Protein AF-A0A8C5WQ54-F1 (afdb_monomer_lite)

Secondary structure (DSSP, 8-state):
--S---HHHHHHHHHHHHHT-TTT-SBTTTTEEETTTEES-SSHHHHHHHHHHHHH--TTEEEEEETTEEEEEEE--TTS-SEEEE-S---GGG-SHHHHHHHHHTTS----TTTTTTT---TTHHHHHHHHHHHHHHIIIII--S--TT-EEEEE--STTTTHHHHHHHHTTSEEEEEES-HHHHHHHHHTTSS-EEES-HHHHHHHHHHHHHTT--EEEEEES-HHHHHHHHHHHHHHH-----SEE---S-TTSIIIIIS--TTS-HHHHHHHHHH-HHHHHHHHHHHHHHHHHHHHHHHTTT-EE-B-SSSHHHHHHHTT-S-BPTTPPTT-BSS-BHIIIIIHHHHHTT---EE---TT--HHHHHHHHHHHHHHHHHHHHHS-TTSS-----------------------------------SSS---EE----

Organism: Laticauda laticaudata (NCBI:txid8630)

Radius of gyration: 24.02 Å; chains: 1; bounding box: 65×75×63 Å

Sequence (440 aa):
VSFLQTFCIRRSCFEILYGFKMYLLQFPQELVTYGGNGQVFSNWVQFWLVMHYLSEMTEEQTLVMYSGHPLGLFPSHCNAPRLVITNGMVIPNYSSREEYESMFAKGVTMYGQMTAGSYCYIGPQGIVHGTVLTVLNAGRRYLGVDNLSGKVFVTSGLGGMSGAQAKAAVIAGCVGIIAEVDETALLKRHHQGWLMKITRSLDDCITQIREAKKKKRTLSLGYHGNVVDLWERLVDEFNTTGELLVDLGSDQTSCHNPFNGGYYPVQLNFRDANQLMSSDPIKFQALVKESLRRQVAAINKLSDQGMFFWDYGNAFLLEAQRAGADVAKRGSSKGEFRYPSYVQHIMGDIFSLGFGPFRWVCTSGDPEDLATTDFISTTVLEELIHQGGETCCLLTTEGETICKCSCFQQGDLPLSNHGNILVLMINSLDHYSILIMNLV

Structure (mmCIF, N/CA/C/O backbone):
data_AF-A0A8C5WQ54-F1
#
_entry.id   AF-A0A8C5WQ54-F1
#
loop_
_atom_site.group_PDB
_atom_site.id
_atom_site.type_symbol
_atom_site.label_atom_id
_atom_site.label_alt_id
_atom_site.label_comp_id
_atom_site.label_asym_id
_atom_site.label_entity_id
_atom_site.la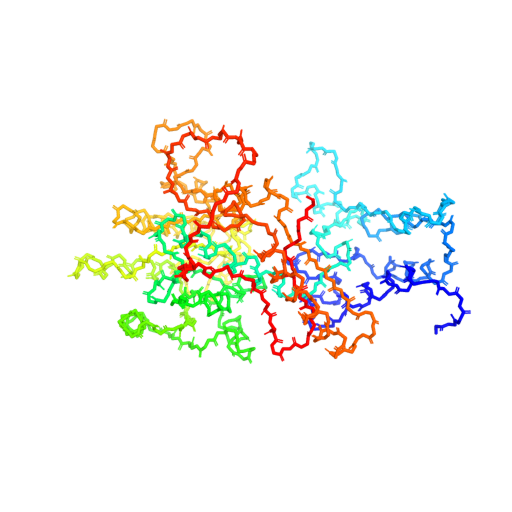bel_seq_id
_atom_site.pdbx_PDB_ins_code
_atom_site.Cartn_x
_atom_site.Cartn_y
_atom_site.Cartn_z
_atom_site.occupancy
_atom_site.B_iso_or_equiv
_atom_site.auth_seq_id
_atom_site.auth_comp_id
_atom_site.auth_asym_id
_atom_site.auth_atom_id
_atom_site.pdbx_PDB_model_num
ATOM 1 N N . VAL A 1 1 ? 33.492 -1.183 -17.972 1.00 38.97 1 VAL A N 1
ATOM 2 C CA . VAL A 1 1 ? 32.450 -0.564 -18.822 1.00 38.97 1 VAL A CA 1
ATOM 3 C C . VAL A 1 1 ? 33.142 0.466 -19.703 1.00 38.97 1 VAL A C 1
ATOM 5 O O . VAL A 1 1 ? 33.449 1.553 -19.230 1.00 38.97 1 VAL A O 1
ATOM 8 N N . SER A 1 2 ? 33.568 0.064 -20.902 1.00 30.47 2 SER A N 1
ATOM 9 C CA . SER A 1 2 ? 34.360 0.900 -21.809 1.00 30.47 2 SER A CA 1
ATOM 10 C C . SER A 1 2 ? 33.538 2.046 -22.404 1.00 30.47 2 SER A C 1
ATOM 12 O O . SER A 1 2 ? 32.326 1.962 -22.589 1.00 30.47 2 SER A O 1
ATOM 14 N N . PHE A 1 3 ? 34.252 3.134 -22.670 1.00 38.12 3 PHE A N 1
ATOM 15 C CA . PHE A 1 3 ? 33.832 4.360 -23.334 1.00 38.12 3 PHE A CA 1
ATOM 16 C C . PHE A 1 3 ? 33.226 4.083 -24.722 1.00 38.12 3 PHE A C 1
ATOM 18 O O . PHE A 1 3 ? 33.986 3.781 -25.630 1.00 38.12 3 PHE A O 1
ATOM 25 N N . LEU A 1 4 ? 31.895 4.175 -24.865 1.00 34.97 4 LEU A N 1
ATOM 26 C CA . LEU A 1 4 ? 31.117 4.635 -26.046 1.00 34.97 4 LEU A CA 1
ATOM 27 C C . LEU A 1 4 ? 29.660 4.138 -25.943 1.00 34.97 4 LEU A C 1
ATOM 29 O O . LEU A 1 4 ? 29.154 3.435 -26.805 1.00 34.97 4 LEU A O 1
ATOM 33 N N . GLN A 1 5 ? 28.975 4.485 -24.854 1.00 50.06 5 GLN A N 1
ATOM 34 C CA . GLN A 1 5 ? 27.532 4.254 -24.733 1.00 50.06 5 GLN A CA 1
ATOM 35 C C . GLN A 1 5 ? 26.883 5.509 -24.190 1.00 50.06 5 GLN A C 1
ATOM 37 O O . GLN A 1 5 ? 27.413 6.110 -23.251 1.00 50.06 5 GLN A O 1
ATOM 42 N N . THR A 1 6 ? 25.776 5.917 -24.792 1.00 59.50 6 THR A N 1
ATOM 43 C CA . THR A 1 6 ? 25.117 7.180 -24.477 1.00 59.50 6 THR A CA 1
ATOM 44 C C . THR A 1 6 ? 24.282 7.098 -23.204 1.00 59.50 6 THR A C 1
ATOM 46 O O . THR A 1 6 ? 24.062 6.022 -22.637 1.00 59.50 6 THR A O 1
ATOM 49 N N . PHE A 1 7 ? 23.849 8.261 -22.710 1.00 59.38 7 PHE A N 1
ATOM 50 C CA . PHE A 1 7 ? 23.179 8.399 -21.416 1.00 59.38 7 PHE A CA 1
ATOM 51 C C . PHE A 1 7 ? 21.924 7.520 -21.298 1.00 59.38 7 PHE A C 1
ATOM 53 O O . PHE A 1 7 ? 21.736 6.879 -20.271 1.00 59.38 7 PHE A O 1
ATOM 60 N N . CYS A 1 8 ? 21.112 7.400 -22.354 1.00 56.00 8 CYS A N 1
ATOM 61 C CA . CYS A 1 8 ? 19.883 6.594 -22.343 1.00 56.00 8 CYS A CA 1
ATOM 62 C C . CYS A 1 8 ? 20.145 5.086 -22.166 1.00 56.00 8 CYS A C 1
ATOM 64 O O . CYS A 1 8 ? 19.408 4.395 -21.460 1.00 56.00 8 CYS A O 1
ATOM 66 N N . ILE A 1 9 ? 21.218 4.577 -22.775 1.00 60.06 9 ILE A N 1
ATOM 67 C CA . ILE A 1 9 ? 21.615 3.166 -22.675 1.00 60.06 9 ILE A CA 1
ATOM 68 C C . ILE A 1 9 ? 22.213 2.900 -21.289 1.00 60.06 9 ILE A C 1
ATOM 70 O O . ILE A 1 9 ? 21.809 1.965 -20.597 1.00 60.06 9 ILE A O 1
ATOM 74 N N . ARG A 1 10 ? 23.098 3.794 -20.822 1.00 63.19 10 ARG A N 1
ATOM 75 C CA . ARG A 1 10 ? 23.668 3.729 -19.466 1.00 63.19 10 ARG A CA 1
ATOM 76 C C . ARG A 1 10 ? 22.603 3.832 -18.381 1.00 63.19 10 ARG A C 1
ATOM 78 O O . ARG A 1 10 ? 22.698 3.116 -17.391 1.00 63.19 10 ARG A O 1
ATOM 85 N N . ARG A 1 11 ? 21.584 4.673 -18.578 1.00 58.34 11 ARG A N 1
ATOM 86 C CA . ARG A 1 11 ? 20.423 4.785 -17.691 1.00 58.34 11 ARG A CA 1
ATOM 87 C C . ARG A 1 11 ? 19.681 3.458 -17.598 1.00 58.34 11 ARG A C 1
ATOM 89 O O . ARG A 1 11 ? 19.407 3.024 -16.491 1.00 58.34 11 ARG A O 1
ATOM 96 N N . SER A 1 12 ? 19.413 2.800 -18.724 1.00 56.16 12 SER A N 1
ATOM 97 C CA . SER A 1 12 ? 18.709 1.510 -18.737 1.00 56.16 12 SER A CA 1
ATOM 98 C C . SER A 1 12 ? 19.503 0.428 -17.990 1.00 56.16 12 SER A C 1
ATOM 100 O O . SER A 1 12 ? 18.948 -0.289 -17.161 1.00 56.16 12 SER A O 1
ATOM 102 N N . CYS A 1 13 ? 20.824 0.367 -18.201 1.00 65.62 13 CYS A N 1
ATOM 103 C CA . CYS A 1 13 ? 21.716 -0.495 -17.418 1.00 65.62 13 CYS A CA 1
ATOM 104 C C . CYS A 1 13 ? 21.691 -0.150 -15.924 1.00 65.62 13 CYS A C 1
ATOM 106 O O . CYS A 1 13 ? 21.617 -1.046 -15.087 1.00 65.62 13 CYS A O 1
ATOM 108 N N . PHE A 1 14 ? 21.762 1.139 -15.584 1.00 64.31 14 PHE A N 1
ATOM 109 C CA . PHE A 1 14 ? 21.731 1.603 -14.201 1.00 64.31 14 PHE A CA 1
ATOM 110 C C . PHE A 1 14 ? 20.409 1.251 -13.526 1.00 64.31 14 PHE A C 1
ATOM 112 O O . PHE A 1 14 ? 20.435 0.738 -12.422 1.00 64.31 14 PHE A O 1
ATOM 119 N N . GLU A 1 15 ? 19.271 1.483 -14.172 1.00 61.22 15 GLU A N 1
ATOM 120 C CA . GLU A 1 15 ? 17.933 1.205 -13.646 1.00 61.22 15 GLU A CA 1
ATOM 121 C C . GLU A 1 15 ? 17.724 -0.292 -13.380 1.00 61.22 15 GLU A C 1
ATOM 123 O O . GLU A 1 15 ? 17.275 -0.666 -12.295 1.00 61.22 15 GLU A O 1
ATOM 128 N N . ILE A 1 16 ? 18.159 -1.158 -14.302 1.00 62.47 16 ILE A N 1
ATOM 129 C CA . ILE A 1 16 ? 18.152 -2.612 -14.094 1.00 62.47 16 ILE A CA 1
ATOM 130 C C . ILE A 1 16 ? 19.045 -2.974 -12.902 1.00 62.47 16 ILE A C 1
ATOM 132 O O . ILE A 1 16 ? 18.584 -3.599 -11.950 1.00 62.47 16 ILE A O 1
ATOM 136 N N . LEU A 1 17 ? 20.310 -2.544 -12.906 1.00 65.06 17 LEU A N 1
ATOM 137 C CA . LEU A 1 17 ? 21.270 -2.863 -11.842 1.00 65.06 17 LEU A CA 1
ATOM 138 C C . LEU A 1 17 ? 20.876 -2.275 -10.479 1.00 65.06 17 LEU A C 1
ATOM 140 O O . LEU A 1 17 ? 21.112 -2.897 -9.445 1.00 65.06 17 LEU A O 1
ATOM 144 N N . TYR A 1 18 ? 20.257 -1.097 -10.467 1.00 57.59 18 TYR A N 1
ATOM 145 C CA . TYR A 1 18 ? 19.714 -0.455 -9.278 1.00 57.59 18 TYR A CA 1
ATOM 146 C C . TYR A 1 18 ? 18.536 -1.262 -8.742 1.00 57.59 18 TYR A C 1
ATOM 148 O O . TYR A 1 18 ? 18.513 -1.573 -7.552 1.00 57.59 18 TYR A O 1
ATOM 156 N N . GLY A 1 19 ? 17.626 -1.691 -9.622 1.00 54.69 19 GLY A N 1
ATOM 157 C CA . GLY A 1 19 ? 16.561 -2.635 -9.298 1.00 54.69 19 GLY A CA 1
ATOM 158 C C . GLY A 1 19 ? 17.087 -3.934 -8.682 1.00 54.69 19 GLY A C 1
ATOM 159 O O . GLY A 1 19 ? 16.401 -4.511 -7.850 1.00 54.69 19 GLY A O 1
ATOM 160 N N . PHE A 1 20 ? 18.322 -4.344 -9.001 1.00 55.78 20 PHE A N 1
ATOM 161 C CA . PHE A 1 20 ? 19.001 -5.515 -8.431 1.00 55.78 20 PHE A CA 1
ATOM 162 C C . PHE A 1 20 ? 19.739 -5.301 -7.106 1.00 55.78 20 PHE A C 1
ATOM 164 O O . PHE A 1 20 ? 20.318 -6.252 -6.571 1.00 55.78 20 PHE A O 1
ATOM 171 N N . LYS A 1 21 ? 19.722 -4.098 -6.521 1.00 59.31 21 LYS A N 1
ATOM 172 C CA . LYS A 1 21 ? 20.319 -3.900 -5.195 1.00 59.31 21 LYS A CA 1
ATOM 173 C C . LYS A 1 21 ? 19.598 -4.778 -4.166 1.00 59.31 21 LYS A C 1
ATOM 175 O O . LYS A 1 21 ? 18.387 -4.679 -3.986 1.00 59.31 21 LYS A O 1
ATOM 180 N N . MET A 1 22 ? 20.363 -5.610 -3.452 1.00 48.91 22 MET A N 1
ATOM 181 C CA . MET A 1 22 ? 19.837 -6.630 -2.529 1.00 48.91 22 MET A CA 1
ATOM 182 C C . MET A 1 22 ? 18.863 -6.095 -1.471 1.00 48.91 22 MET A C 1
ATOM 184 O O . MET A 1 22 ? 17.990 -6.834 -1.035 1.00 48.91 22 MET A O 1
ATOM 188 N N . TYR A 1 23 ? 18.986 -4.831 -1.059 1.00 58.34 23 TYR A N 1
ATOM 189 C CA . TYR A 1 23 ? 18.087 -4.237 -0.065 1.00 58.34 23 TYR A CA 1
ATOM 190 C C . TYR A 1 23 ? 16.735 -3.772 -0.640 1.00 58.34 23 TYR A C 1
ATOM 192 O O . TYR A 1 23 ? 15.830 -3.457 0.132 1.00 58.34 23 TYR A O 1
ATOM 200 N N . LEU A 1 24 ? 16.585 -3.716 -1.970 1.00 57.28 24 LEU A N 1
ATOM 201 C CA . LEU A 1 24 ? 15.350 -3.305 -2.650 1.00 57.28 24 LEU A CA 1
ATOM 202 C C . LEU A 1 24 ? 14.467 -4.490 -3.055 1.00 57.28 24 LEU A C 1
ATOM 204 O O . LEU A 1 24 ? 13.244 -4.347 -3.068 1.00 57.28 24 LEU A O 1
ATOM 208 N N . LEU A 1 25 ? 15.067 -5.637 -3.383 1.00 66.38 25 LEU A N 1
ATOM 209 C CA . LEU A 1 25 ? 14.361 -6.829 -3.855 1.00 66.38 25 LEU A CA 1
ATOM 210 C C . LEU A 1 25 ? 13.785 -7.656 -2.696 1.00 66.38 25 LEU A C 1
ATOM 212 O O . LEU A 1 25 ? 14.433 -7.852 -1.670 1.00 66.38 25 LEU A O 1
ATOM 216 N N . GLN A 1 26 ? 12.572 -8.182 -2.883 1.00 67.12 26 GLN A N 1
ATOM 217 C CA . GLN A 1 26 ? 11.941 -9.101 -1.937 1.00 67.12 26 GLN A CA 1
ATOM 218 C C . GLN A 1 26 ? 12.616 -10.482 -1.948 1.00 67.12 26 GLN A C 1
ATOM 220 O O . GLN A 1 26 ? 12.910 -11.001 -0.873 1.00 67.12 26 GLN A O 1
ATOM 225 N N . PHE A 1 27 ? 12.886 -11.044 -3.134 1.00 78.25 27 PHE A N 1
ATOM 226 C CA . PHE A 1 27 ? 13.619 -12.306 -3.310 1.00 78.25 27 PHE A CA 1
ATOM 227 C C . PHE A 1 27 ? 14.654 -12.145 -4.440 1.00 78.25 27 PHE A C 1
ATOM 229 O O . PHE A 1 27 ? 14.340 -12.370 -5.614 1.00 78.25 27 PHE A O 1
ATOM 236 N N . PRO A 1 28 ? 15.869 -11.648 -4.127 1.00 77.25 28 PRO A N 1
ATOM 237 C CA . PRO A 1 28 ? 16.826 -11.243 -5.150 1.00 77.25 28 PRO A CA 1
ATOM 238 C C . PRO A 1 28 ? 17.384 -12.401 -5.977 1.00 77.25 28 PRO A C 1
ATOM 240 O O . PRO A 1 28 ? 17.625 -12.229 -7.171 1.00 77.25 28 PRO A O 1
ATOM 243 N N . GLN A 1 29 ? 17.577 -13.574 -5.372 1.00 84.19 29 GLN A N 1
ATOM 244 C CA . GLN A 1 29 ? 18.097 -14.755 -6.066 1.00 84.19 29 GLN A CA 1
ATOM 245 C C . GLN A 1 29 ? 17.104 -15.283 -7.115 1.00 84.19 29 GLN A C 1
ATOM 247 O O . GLN A 1 29 ? 17.514 -15.809 -8.150 1.00 84.19 29 GLN A O 1
ATOM 252 N N . GLU A 1 30 ? 15.812 -15.069 -6.879 1.00 84.81 30 GLU A N 1
ATOM 253 C CA . GLU A 1 30 ? 14.681 -15.438 -7.730 1.00 84.81 30 GLU A CA 1
ATOM 254 C C . GLU A 1 30 ? 14.234 -14.290 -8.653 1.00 84.81 30 GLU A C 1
ATOM 256 O O . GLU A 1 30 ? 13.216 -14.406 -9.338 1.00 84.81 30 GLU A O 1
ATOM 261 N N . LEU A 1 31 ? 14.992 -13.183 -8.690 1.00 88.25 31 LEU A N 1
ATOM 262 C CA . LEU A 1 31 ? 14.740 -12.001 -9.526 1.00 88.25 31 LEU A CA 1
ATOM 263 C C . LEU A 1 31 ? 13.415 -11.285 -9.195 1.00 88.25 31 LEU A C 1
ATOM 265 O O . LEU A 1 31 ? 12.896 -10.531 -10.022 1.00 88.25 31 LEU A O 1
ATOM 269 N N . VAL A 1 32 ? 12.863 -11.507 -7.995 1.00 82.19 32 VAL A N 1
ATOM 270 C CA . VAL A 1 32 ? 11.596 -10.919 -7.540 1.00 82.19 32 VAL A CA 1
ATOM 271 C C . VAL A 1 32 ? 11.847 -9.600 -6.819 1.00 82.19 32 VAL A C 1
ATOM 273 O O . VAL A 1 32 ? 12.490 -9.546 -5.767 1.00 82.19 32 VAL A O 1
ATOM 276 N N . THR A 1 33 ? 11.251 -8.531 -7.339 1.00 78.06 33 THR A N 1
ATOM 277 C CA . THR A 1 33 ? 11.301 -7.191 -6.753 1.00 78.06 33 THR A CA 1
ATOM 278 C C . THR A 1 33 ? 10.300 -7.013 -5.627 1.00 78.06 33 THR A C 1
ATOM 280 O O . THR A 1 33 ? 10.702 -6.706 -4.509 1.00 78.06 33 THR A O 1
ATOM 283 N N . TYR A 1 34 ? 9.007 -7.200 -5.887 1.00 72.69 34 TYR A N 1
ATOM 284 C CA . TYR A 1 34 ? 7.956 -7.040 -4.879 1.00 72.69 34 TYR A CA 1
ATOM 285 C C . TYR A 1 34 ? 6.660 -7.734 -5.300 1.00 72.69 34 TYR A C 1
ATOM 287 O O . TYR A 1 34 ? 6.519 -8.208 -6.425 1.00 72.69 34 TYR A O 1
ATOM 295 N N . GLY A 1 35 ? 5.688 -7.771 -4.384 1.00 70.69 35 GLY A N 1
ATOM 296 C CA . GLY A 1 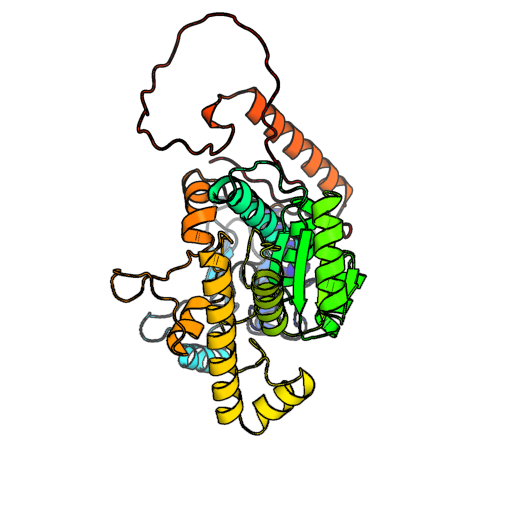35 ? 4.364 -8.336 -4.653 1.00 70.69 35 GLY A CA 1
ATOM 297 C C . GLY A 1 35 ? 4.351 -9.864 -4.695 1.00 70.69 35 GLY A C 1
ATOM 298 O O . GLY A 1 35 ? 3.470 -10.439 -5.318 1.00 70.69 35 GLY A O 1
ATOM 299 N N . GLY A 1 36 ? 5.331 -10.520 -4.065 1.00 74.19 36 GLY A N 1
ATOM 300 C CA . GLY A 1 36 ? 5.427 -11.978 -3.979 1.00 74.19 36 GLY A CA 1
ATOM 301 C C . GLY A 1 36 ? 6.064 -12.635 -5.204 1.00 74.19 36 GLY A C 1
ATOM 302 O O . GLY A 1 36 ? 6.966 -13.445 -5.038 1.00 74.19 36 GLY A O 1
ATOM 303 N N . ASN A 1 37 ? 5.644 -12.265 -6.416 1.00 79.06 37 ASN A N 1
ATOM 304 C CA . ASN A 1 37 ? 6.132 -12.844 -7.677 1.00 79.06 37 ASN A CA 1
ATOM 305 C C . ASN A 1 37 ? 6.406 -11.804 -8.783 1.00 79.06 37 ASN A C 1
ATOM 307 O O . ASN A 1 37 ? 6.576 -12.181 -9.938 1.00 79.06 37 ASN A O 1
ATOM 311 N N . GLY A 1 38 ? 6.424 -10.504 -8.463 1.00 83.56 38 GLY A N 1
ATOM 312 C CA . GLY A 1 38 ? 6.750 -9.448 -9.424 1.00 83.56 38 GLY A CA 1
ATOM 313 C C . GLY A 1 38 ? 8.234 -9.463 -9.779 1.00 83.56 38 GLY A C 1
ATOM 314 O O . GLY A 1 38 ? 9.054 -9.054 -8.958 1.00 83.56 38 GLY A O 1
ATOM 315 N N . GLN A 1 39 ? 8.577 -9.929 -10.977 1.00 86.56 39 GLN A N 1
ATOM 316 C CA . GLN A 1 39 ? 9.952 -10.188 -11.401 1.00 86.56 39 GLN A CA 1
ATOM 317 C C . GLN A 1 39 ? 10.503 -9.151 -12.379 1.00 86.56 39 GLN A C 1
ATOM 319 O O . GLN A 1 39 ? 9.772 -8.564 -13.178 1.00 86.56 39 GLN A O 1
ATOM 324 N N . VAL A 1 40 ? 11.826 -8.976 -12.325 1.00 89.75 40 VAL A N 1
ATOM 325 C CA . VAL A 1 40 ? 12.594 -8.196 -13.308 1.00 89.75 40 VAL A CA 1
ATOM 326 C C . VAL A 1 40 ? 12.839 -9.014 -14.578 1.00 89.75 40 VAL A C 1
ATOM 328 O O . VAL A 1 40 ? 12.691 -8.505 -15.684 1.00 89.75 40 VAL A O 1
ATOM 331 N N . PHE A 1 41 ? 13.182 -10.292 -14.415 1.00 93.00 41 PHE A N 1
ATOM 332 C CA . PHE A 1 41 ? 13.379 -11.262 -15.492 1.00 93.00 41 PHE A CA 1
ATOM 333 C C . PHE A 1 41 ? 12.828 -12.620 -15.052 1.00 93.00 41 PHE A C 1
ATOM 335 O O . PHE A 1 41 ? 12.843 -12.929 -13.862 1.00 93.00 41 PHE A O 1
ATOM 342 N N . SER A 1 42 ? 12.391 -13.455 -16.000 1.00 90.69 42 SER A N 1
ATOM 343 C CA . SER A 1 42 ? 11.906 -14.810 -15.693 1.00 90.69 42 SER A CA 1
ATOM 344 C C . SER A 1 42 ? 13.041 -15.708 -15.181 1.00 90.69 42 SER A C 1
ATOM 346 O O . SER A 1 42 ? 12.827 -16.571 -14.332 1.00 90.69 42 SER A O 1
ATOM 348 N N . ASN A 1 43 ? 14.265 -15.505 -15.684 1.00 92.19 43 ASN A N 1
ATOM 349 C CA . ASN A 1 43 ? 15.451 -16.261 -15.282 1.00 92.19 43 ASN A CA 1
ATOM 350 C C . ASN A 1 43 ? 16.759 -15.485 -15.522 1.00 92.19 43 ASN A C 1
ATOM 352 O O . ASN A 1 43 ? 16.803 -14.482 -16.235 1.00 92.19 43 ASN A O 1
ATOM 356 N N . TRP A 1 44 ? 17.854 -15.989 -14.948 1.00 94.12 44 TRP A N 1
ATOM 357 C CA . TRP A 1 44 ? 19.168 -15.345 -15.008 1.00 94.12 44 TRP A CA 1
ATOM 358 C C . TRP A 1 44 ? 19.788 -15.309 -16.409 1.00 94.12 44 TRP A C 1
ATOM 360 O O . TRP A 1 44 ? 20.559 -14.400 -16.700 1.00 94.12 44 TRP A O 1
ATOM 370 N N . VAL A 1 45 ? 19.455 -16.246 -17.303 1.00 96.06 45 VAL A N 1
ATOM 371 C CA . VAL A 1 45 ? 19.978 -16.219 -18.683 1.00 96.06 45 VAL A CA 1
ATOM 372 C C . VAL A 1 45 ? 19.461 -14.981 -19.415 1.00 96.06 45 VAL A C 1
ATOM 374 O O . VAL A 1 45 ? 20.231 -14.294 -20.083 1.00 96.06 45 VAL A O 1
ATOM 377 N N . GLN A 1 46 ? 18.180 -14.653 -19.233 1.00 95.88 46 GLN A N 1
ATOM 378 C CA . GLN A 1 46 ? 17.585 -13.438 -19.791 1.00 95.88 46 GLN A CA 1
ATOM 379 C C . GLN A 1 46 ? 18.267 -12.173 -19.263 1.00 95.88 46 GLN A C 1
ATOM 381 O O . GLN A 1 46 ? 18.605 -11.305 -20.064 1.00 95.88 46 GLN A O 1
ATOM 386 N N . PHE A 1 47 ? 18.542 -12.099 -17.954 1.00 93.25 47 PHE A N 1
ATOM 387 C CA . PHE A 1 47 ? 19.301 -10.993 -17.359 1.00 93.25 47 PHE A CA 1
ATOM 388 C C . PHE A 1 47 ? 20.641 -10.782 -18.078 1.00 93.25 47 PHE A C 1
ATOM 390 O O . PHE A 1 47 ? 20.931 -9.680 -18.542 1.00 93.25 47 PHE A O 1
ATOM 397 N N . TRP A 1 48 ? 21.443 -11.840 -18.229 1.00 93.75 48 TRP A N 1
ATOM 398 C CA . TRP A 1 48 ? 22.765 -11.731 -18.852 1.00 93.75 48 TRP A CA 1
ATOM 399 C C . TRP A 1 48 ? 22.698 -11.319 -20.322 1.00 93.75 48 TRP A C 1
ATOM 401 O O . TRP A 1 48 ? 23.483 -10.475 -20.752 1.00 93.75 48 TRP A O 1
ATOM 411 N N . LEU A 1 49 ? 21.740 -11.859 -21.080 1.00 95.88 49 LEU A N 1
ATOM 412 C CA . LEU A 1 49 ? 21.528 -11.475 -22.476 1.00 95.88 49 LEU A CA 1
ATOM 413 C C . LEU A 1 49 ? 21.102 -10.011 -22.610 1.00 95.88 49 LEU A C 1
ATOM 415 O O . LEU A 1 49 ? 21.589 -9.316 -23.496 1.00 95.88 49 LEU A O 1
ATOM 419 N N . VAL A 1 50 ? 20.238 -9.519 -21.720 1.00 94.06 50 VAL A N 1
ATOM 420 C CA . VAL A 1 50 ? 19.846 -8.103 -21.703 1.00 94.06 50 VAL A CA 1
ATOM 421 C C . VAL A 1 50 ? 21.048 -7.221 -21.416 1.00 94.06 50 VAL A C 1
ATOM 423 O O . VAL A 1 50 ? 21.282 -6.276 -22.159 1.00 94.06 50 VAL A O 1
ATOM 426 N N . MET A 1 51 ? 21.846 -7.543 -20.396 1.00 91.19 51 MET A N 1
ATOM 427 C CA . MET A 1 51 ? 23.050 -6.769 -20.085 1.00 91.19 51 MET A CA 1
ATOM 428 C C . MET A 1 51 ? 24.049 -6.777 -21.249 1.00 91.19 51 MET A C 1
ATOM 430 O O . MET A 1 51 ? 24.664 -5.750 -21.528 1.00 91.19 51 MET A O 1
ATOM 434 N N . HIS A 1 52 ? 24.172 -7.900 -21.961 1.00 93.00 52 HIS A N 1
ATOM 435 C CA . HIS A 1 52 ? 24.989 -8.001 -23.166 1.00 93.00 52 HIS A CA 1
ATOM 436 C C . HIS A 1 52 ? 24.455 -7.111 -24.298 1.00 93.00 52 HIS A C 1
ATOM 438 O O . HIS A 1 52 ? 25.188 -6.246 -24.773 1.00 93.00 52 HIS A O 1
ATOM 444 N N . TYR A 1 53 ? 23.173 -7.221 -24.664 1.00 94.44 53 TYR A N 1
ATOM 445 C CA . TYR A 1 53 ? 22.581 -6.371 -25.702 1.00 94.44 53 TYR A CA 1
ATOM 446 C C . TYR A 1 53 ? 22.656 -4.889 -25.351 1.00 94.44 53 TYR A C 1
ATOM 448 O O . TYR A 1 53 ? 23.029 -4.076 -26.193 1.00 94.44 53 TYR A O 1
ATOM 456 N N . LEU A 1 54 ? 22.359 -4.529 -24.102 1.00 91.31 54 LEU A N 1
ATOM 457 C CA . LEU A 1 54 ? 22.484 -3.154 -23.643 1.00 91.31 54 LEU A CA 1
ATOM 458 C C . LEU A 1 54 ? 23.927 -2.663 -23.690 1.00 91.31 54 LEU A C 1
ATOM 460 O O . LEU A 1 54 ? 24.106 -1.465 -23.824 1.00 91.31 54 LEU A O 1
ATOM 464 N N . SER A 1 55 ? 24.939 -3.534 -23.604 1.00 88.25 55 SER A N 1
ATOM 465 C CA . SER A 1 55 ? 26.361 -3.165 -23.710 1.00 88.25 55 SER A CA 1
ATOM 466 C C . SER A 1 55 ? 26.867 -2.976 -25.149 1.00 88.25 55 SER A C 1
ATOM 468 O O . SER A 1 55 ? 27.916 -2.363 -25.344 1.00 88.25 55 SER A O 1
ATOM 470 N N . GLU A 1 56 ? 26.117 -3.448 -26.148 1.00 91.81 56 GLU A N 1
ATOM 471 C CA . GLU A 1 56 ? 26.510 -3.395 -27.566 1.00 91.81 56 GLU A CA 1
ATOM 472 C C . GLU A 1 56 ? 25.588 -2.525 -28.430 1.00 91.81 56 GLU A C 1
ATOM 474 O O . GLU A 1 56 ? 25.991 -2.088 -29.507 1.00 91.81 56 GLU A O 1
ATOM 479 N N . MET A 1 57 ? 24.361 -2.255 -27.974 1.00 94.44 57 MET A N 1
ATOM 480 C CA . MET A 1 57 ? 23.377 -1.510 -28.756 1.00 94.44 57 MET A CA 1
ATOM 481 C C . MET A 1 57 ? 23.799 -0.064 -29.048 1.00 94.44 57 MET A C 1
ATOM 483 O O . MET A 1 57 ? 24.471 0.589 -28.245 1.00 94.44 57 MET A O 1
ATOM 487 N N . THR A 1 58 ? 23.323 0.466 -30.174 1.00 93.00 58 THR A N 1
ATOM 488 C CA . THR A 1 58 ? 23.492 1.870 -30.573 1.00 93.00 58 THR A CA 1
ATOM 489 C C . THR A 1 58 ? 22.239 2.708 -30.279 1.00 93.00 58 THR A C 1
ATOM 491 O O . THR A 1 58 ? 21.179 2.192 -29.919 1.00 93.00 58 THR A O 1
ATOM 494 N N . GLU A 1 59 ? 22.328 4.031 -30.458 1.00 91.94 59 GLU A N 1
ATOM 495 C CA . GLU A 1 59 ? 21.169 4.936 -30.347 1.00 91.94 59 GLU A CA 1
ATOM 496 C C . GLU A 1 59 ? 20.162 4.804 -31.491 1.00 91.94 59 GLU A C 1
ATOM 498 O O . GLU A 1 59 ? 19.070 5.358 -31.428 1.00 91.94 59 GLU A O 1
ATOM 503 N N . GLU A 1 60 ? 20.506 4.069 -32.538 1.00 95.62 60 GLU A N 1
ATOM 504 C CA . GLU A 1 60 ? 19.621 3.809 -33.669 1.00 95.62 60 GLU A CA 1
ATOM 505 C C . GLU A 1 60 ? 18.988 2.423 -33.556 1.00 95.62 60 GLU A C 1
ATOM 507 O O . GLU A 1 60 ? 18.446 1.900 -34.522 1.00 95.62 60 GLU A O 1
ATOM 512 N N . GLN A 1 61 ? 19.024 1.808 -32.372 1.00 97.25 61 GLN A N 1
ATOM 513 C CA . GLN A 1 61 ? 18.430 0.503 -32.109 1.00 97.25 61 GLN A CA 1
ATOM 514 C C . GLN A 1 61 ? 17.446 0.547 -30.936 1.00 97.25 61 GLN A C 1
ATOM 516 O O . GLN A 1 61 ? 17.551 1.368 -30.020 1.00 97.25 61 GLN A O 1
ATOM 521 N N . THR A 1 62 ? 16.496 -0.381 -30.967 1.00 97.69 62 THR A N 1
ATOM 522 C CA . THR A 1 62 ? 15.553 -0.655 -29.883 1.00 97.69 62 THR A CA 1
ATOM 523 C C . THR A 1 62 ? 15.657 -2.127 -29.502 1.00 97.69 62 THR A C 1
ATOM 525 O O . THR A 1 62 ? 15.533 -3.006 -30.357 1.00 97.69 62 THR A O 1
ATOM 528 N N . LEU A 1 63 ? 15.870 -2.399 -28.214 1.00 97.25 63 LEU A N 1
ATOM 529 C CA . LEU A 1 63 ? 15.785 -3.736 -27.636 1.00 97.25 63 LEU A CA 1
ATOM 530 C C . LEU A 1 63 ? 14.322 -4.067 -27.328 1.00 97.25 63 LEU A C 1
ATOM 532 O O . LEU A 1 63 ? 13.659 -3.368 -26.558 1.00 97.25 63 LEU A O 1
ATOM 536 N N . VAL A 1 64 ? 13.814 -5.142 -27.924 1.00 98.00 64 VAL A N 1
ATOM 537 C CA . VAL A 1 64 ? 12.428 -5.580 -27.733 1.00 98.00 64 VAL A CA 1
ATOM 538 C C . VAL A 1 64 ? 12.372 -6.703 -26.694 1.00 98.00 64 VAL A C 1
ATOM 540 O O . VAL A 1 64 ? 13.019 -7.738 -26.852 1.00 98.00 64 VAL A O 1
ATOM 543 N N . MET A 1 65 ? 11.582 -6.501 -25.638 1.00 97.31 65 MET A N 1
ATOM 544 C CA . MET A 1 65 ? 11.471 -7.394 -24.482 1.00 97.31 65 MET A CA 1
ATOM 545 C C . MET A 1 65 ? 10.098 -8.082 -24.426 1.00 97.31 65 MET A C 1
ATOM 547 O O . MET A 1 65 ? 9.053 -7.424 -24.398 1.00 97.31 65 MET A O 1
ATOM 551 N N . TYR A 1 66 ? 10.112 -9.414 -24.369 1.00 97.62 66 TYR A N 1
ATOM 552 C CA . TYR A 1 66 ? 8.945 -10.297 -24.315 1.00 97.62 66 TYR A CA 1
ATOM 553 C C . TYR A 1 66 ? 8.906 -11.030 -22.972 1.00 97.62 66 TYR A C 1
ATOM 555 O O . TYR A 1 66 ? 9.519 -12.077 -22.803 1.00 97.62 66 TYR A O 1
ATOM 563 N N . SER A 1 67 ? 8.189 -10.476 -21.999 1.00 96.31 67 SER A N 1
ATOM 564 C CA . SER A 1 67 ? 8.064 -11.013 -20.637 1.00 96.31 67 SER A CA 1
ATOM 565 C C . SER A 1 67 ? 9.415 -11.408 -20.029 1.00 96.31 67 SER A C 1
ATOM 567 O O . SER A 1 67 ? 9.636 -12.554 -19.642 1.00 96.31 67 SER A O 1
ATOM 569 N N . GLY A 1 68 ? 10.347 -10.453 -20.019 1.00 92.88 68 GLY A N 1
ATOM 570 C CA . GLY A 1 68 ? 11.731 -10.646 -19.576 1.00 92.88 68 GLY A CA 1
ATOM 571 C C . GLY A 1 68 ? 12.680 -11.209 -20.642 1.00 92.88 68 GLY A C 1
ATOM 572 O O . GLY A 1 68 ? 13.878 -10.960 -20.564 1.00 92.88 68 GLY A O 1
ATOM 573 N N . HIS A 1 69 ? 12.194 -11.895 -21.681 1.00 96.88 69 HIS A N 1
ATOM 574 C CA . HIS A 1 69 ? 13.047 -12.409 -22.757 1.00 96.88 69 HIS A CA 1
ATOM 575 C C . HIS A 1 69 ? 13.490 -11.293 -23.724 1.00 96.88 69 HIS A C 1
ATOM 577 O O . HIS A 1 69 ? 12.627 -10.633 -24.308 1.00 96.88 69 HIS A O 1
ATOM 583 N N . PRO A 1 70 ? 14.800 -11.079 -23.952 1.00 96.88 70 PRO A N 1
ATOM 584 C CA . PRO A 1 70 ? 15.268 -10.138 -24.965 1.00 96.88 70 PRO A CA 1
ATOM 585 C C . PRO A 1 70 ? 15.169 -10.753 -26.364 1.00 96.88 70 PRO A C 1
ATOM 587 O O . PRO A 1 70 ? 16.056 -11.498 -26.778 1.00 96.88 70 PRO A O 1
ATOM 590 N N . LEU A 1 71 ? 14.106 -10.421 -27.101 1.00 97.75 71 LEU A N 1
ATOM 591 C CA . LEU A 1 71 ? 13.875 -10.936 -28.455 1.00 97.75 71 LEU A CA 1
ATOM 592 C C . LEU A 1 71 ? 15.017 -10.550 -29.407 1.00 97.75 71 LEU A C 1
ATOM 594 O O . LEU A 1 71 ? 15.428 -11.350 -30.243 1.00 97.75 71 LEU A O 1
ATOM 598 N N . GLY A 1 72 ? 15.526 -9.324 -29.277 1.00 97.00 72 GLY A N 1
ATOM 599 C CA . GLY A 1 72 ? 16.670 -8.843 -30.045 1.00 97.00 72 GLY A CA 1
ATOM 600 C C . GLY A 1 72 ? 16.691 -7.329 -30.230 1.00 97.00 72 GLY A C 1
ATOM 601 O O . GLY A 1 72 ? 15.785 -6.612 -29.793 1.00 97.00 72 GLY A O 1
ATOM 602 N N . LEU A 1 73 ? 17.751 -6.861 -30.891 1.00 98.00 73 LEU A N 1
ATOM 603 C CA . LEU A 1 73 ? 17.940 -5.469 -31.292 1.00 98.00 73 LEU A CA 1
ATOM 604 C C . LEU A 1 73 ? 17.393 -5.247 -32.702 1.00 98.00 73 LEU A C 1
ATOM 606 O O . LEU A 1 73 ? 17.783 -5.936 -33.643 1.00 98.00 73 LEU A O 1
ATOM 610 N N . PHE A 1 74 ? 16.532 -4.245 -32.852 1.00 98.19 74 PHE A N 1
ATOM 611 C CA . PHE A 1 74 ? 15.945 -3.858 -34.134 1.00 98.19 74 PHE A CA 1
ATOM 612 C C . PHE A 1 74 ? 16.352 -2.424 -34.491 1.00 98.19 74 PHE A C 1
ATOM 614 O O . PHE A 1 74 ? 16.411 -1.583 -33.588 1.00 98.19 74 PHE A O 1
ATOM 621 N N . PRO A 1 75 ? 16.625 -2.112 -35.773 1.00 98.06 75 PRO A N 1
ATOM 622 C CA . PRO A 1 75 ? 16.854 -0.737 -36.211 1.00 98.06 75 PRO A CA 1
ATOM 623 C C . PRO A 1 75 ? 15.666 0.183 -35.887 1.00 98.06 75 PRO A C 1
ATOM 625 O O . PRO A 1 75 ? 14.506 -0.208 -35.999 1.00 98.06 75 PRO A O 1
ATOM 628 N N . SER A 1 76 ? 15.972 1.411 -35.484 1.00 96.69 76 SER A N 1
ATOM 629 C CA . SER A 1 76 ? 15.053 2.472 -35.064 1.00 96.69 76 SER A CA 1
ATOM 630 C C . SER A 1 76 ? 15.695 3.845 -35.358 1.00 96.69 76 SER A C 1
ATOM 632 O O . SER A 1 76 ? 16.426 3.982 -36.334 1.00 96.69 76 SER A O 1
ATOM 634 N N . HIS A 1 77 ? 15.436 4.874 -34.547 1.00 94.56 77 HIS A N 1
ATOM 635 C CA . HIS A 1 77 ? 16.073 6.192 -34.653 1.00 94.56 77 HIS A CA 1
ATOM 636 C C . HIS A 1 77 ? 16.373 6.772 -33.264 1.00 94.56 77 HIS A C 1
ATOM 638 O O . HIS A 1 77 ? 15.776 6.354 -32.274 1.00 94.56 77 HIS A O 1
ATOM 644 N N . CYS A 1 78 ? 17.241 7.781 -33.170 1.00 92.94 78 CYS A N 1
ATOM 645 C CA . CYS A 1 78 ? 17.686 8.364 -31.893 1.00 92.94 78 CYS A CA 1
ATOM 646 C C . CYS A 1 78 ? 16.539 8.813 -30.965 1.00 92.94 78 CYS A C 1
ATOM 648 O O . CYS A 1 78 ? 16.604 8.570 -29.764 1.00 92.94 78 CYS A O 1
ATOM 650 N N . ASN A 1 79 ? 15.448 9.351 -31.521 1.00 91.69 79 ASN A N 1
ATOM 651 C CA . ASN A 1 79 ? 14.263 9.773 -30.754 1.00 91.69 79 ASN A CA 1
ATOM 652 C C . ASN A 1 79 ? 13.316 8.625 -30.333 1.00 91.69 79 ASN A C 1
ATOM 654 O O . ASN A 1 79 ? 12.300 8.880 -29.692 1.00 91.69 79 ASN A O 1
ATOM 658 N N . ALA A 1 80 ? 13.589 7.379 -30.733 1.00 94.12 80 ALA A N 1
ATOM 659 C CA . ALA A 1 80 ? 12.772 6.221 -30.380 1.00 94.12 80 ALA A CA 1
ATOM 660 C C . ALA A 1 80 ? 13.140 5.684 -28.981 1.00 94.12 80 ALA A C 1
ATOM 662 O O . ALA A 1 80 ? 14.256 5.911 -28.503 1.00 94.12 80 ALA A O 1
ATOM 663 N N . PRO A 1 81 ? 12.247 4.921 -28.323 1.00 93.38 81 PRO A N 1
ATOM 664 C CA . PRO A 1 81 ? 12.594 4.207 -27.100 1.00 93.38 81 PRO A CA 1
ATOM 665 C C . PRO A 1 81 ? 13.766 3.244 -27.322 1.00 93.38 81 PRO A C 1
ATOM 667 O O . PRO A 1 81 ? 13.796 2.496 -28.300 1.00 93.38 81 PRO A O 1
ATOM 670 N N . ARG A 1 82 ? 14.715 3.207 -26.381 1.00 93.06 82 ARG A N 1
ATOM 671 C CA . ARG A 1 82 ? 15.808 2.219 -26.401 1.00 93.06 82 ARG A CA 1
ATOM 672 C C . ARG A 1 82 ? 15.332 0.822 -26.009 1.00 93.06 82 ARG A C 1
ATOM 674 O O . ARG A 1 82 ? 15.914 -0.158 -26.461 1.00 93.06 82 ARG A O 1
ATOM 681 N N . LEU A 1 83 ? 14.270 0.730 -25.211 1.00 93.88 83 LEU A N 1
ATOM 682 C CA . LEU A 1 83 ? 13.624 -0.522 -24.832 1.00 93.88 83 LEU A CA 1
ATOM 683 C C . LEU A 1 83 ? 12.113 -0.424 -25.057 1.00 93.88 83 LEU A C 1
ATOM 685 O O . LEU A 1 83 ? 11.501 0.593 -24.733 1.00 93.88 83 LEU A O 1
ATOM 689 N N . VAL A 1 84 ? 11.512 -1.504 -25.551 1.00 96.69 84 VAL A N 1
ATOM 690 C CA . VAL A 1 84 ? 10.054 -1.704 -25.569 1.00 96.69 84 VAL A CA 1
ATOM 691 C C . VAL A 1 84 ? 9.754 -2.979 -24.800 1.00 96.69 84 VAL A C 1
ATOM 693 O O . VAL A 1 84 ? 10.270 -4.040 -25.150 1.00 96.69 84 VAL A O 1
ATOM 696 N N . ILE A 1 85 ? 8.948 -2.875 -23.742 1.00 96.19 85 ILE A N 1
ATOM 697 C CA . ILE A 1 85 ? 8.747 -3.956 -22.777 1.00 96.19 85 ILE A CA 1
ATOM 698 C C . ILE A 1 85 ? 7.282 -4.360 -22.710 1.00 96.19 85 ILE A C 1
ATOM 700 O O . ILE A 1 85 ? 6.405 -3.533 -22.480 1.00 96.19 85 ILE A O 1
ATOM 704 N N . THR A 1 86 ? 7.037 -5.659 -22.857 1.00 97.12 86 THR A N 1
ATOM 705 C CA . THR A 1 86 ? 5.747 -6.290 -22.571 1.00 97.12 86 THR A CA 1
ATOM 706 C C . THR A 1 86 ? 5.951 -7.356 -21.507 1.00 97.12 86 THR A C 1
ATOM 708 O O . THR A 1 86 ? 6.904 -8.119 -21.601 1.00 97.12 86 THR A O 1
ATOM 711 N N . ASN A 1 87 ? 5.084 -7.424 -20.497 1.00 95.38 87 ASN A N 1
ATOM 712 C CA . ASN A 1 87 ? 5.145 -8.438 -19.441 1.00 95.38 87 ASN A CA 1
ATOM 713 C C . ASN A 1 87 ? 3.744 -8.992 -19.188 1.00 95.38 87 ASN A C 1
ATOM 715 O O . ASN A 1 87 ? 2.809 -8.212 -19.020 1.00 95.38 87 ASN A O 1
ATOM 719 N N . GLY A 1 88 ? 3.589 -10.317 -19.172 1.00 94.25 88 GLY A N 1
ATOM 720 C CA . GLY A 1 88 ? 2.313 -10.962 -18.840 1.00 94.25 88 GLY A CA 1
ATOM 721 C C . GLY A 1 88 ? 1.186 -10.733 -19.855 1.00 94.25 88 GLY A C 1
ATOM 722 O O . GLY A 1 88 ? 0.025 -10.967 -19.534 1.00 94.25 88 GLY A O 1
ATOM 723 N N . MET A 1 89 ? 1.497 -10.255 -21.065 1.00 95.50 89 MET A N 1
ATOM 724 C CA . MET A 1 89 ? 0.494 -10.043 -22.112 1.00 95.50 89 MET A CA 1
ATOM 725 C C . MET A 1 89 ? -0.041 -11.384 -22.615 1.00 95.50 89 MET A C 1
ATOM 727 O O . MET A 1 89 ? 0.727 -12.252 -23.025 1.00 95.50 89 MET A O 1
ATOM 731 N N . VAL A 1 90 ? -1.364 -11.540 -22.594 1.00 94.69 90 VAL A N 1
ATOM 732 C CA . VAL A 1 90 ? -2.057 -12.782 -22.946 1.00 94.69 90 VAL A CA 1
ATOM 733 C C . VAL A 1 90 ? -3.424 -12.473 -23.558 1.00 94.69 90 VAL A C 1
ATOM 735 O O . VAL A 1 90 ? -4.020 -11.426 -23.302 1.00 94.69 90 VAL A O 1
ATOM 738 N N . ILE A 1 91 ? -3.934 -13.388 -24.384 1.00 96.38 91 ILE A N 1
ATOM 739 C CA . ILE A 1 91 ? -5.307 -13.323 -24.896 1.00 96.38 91 ILE A CA 1
ATOM 740 C C . ILE A 1 91 ? -6.274 -13.421 -23.698 1.00 96.38 91 ILE A C 1
ATOM 742 O O . ILE A 1 91 ? -6.129 -14.357 -22.912 1.00 96.38 91 ILE A O 1
ATOM 746 N N . PRO A 1 92 ? -7.287 -12.539 -23.560 1.00 94.88 92 PRO A N 1
ATOM 747 C CA . PRO A 1 92 ? -8.098 -12.433 -22.339 1.00 94.88 92 PRO A CA 1
ATOM 748 C C . PRO A 1 92 ? -8.677 -13.752 -21.803 1.00 94.88 92 PRO A C 1
ATOM 750 O O . PRO A 1 92 ? -8.656 -13.982 -20.597 1.00 94.88 92 PRO A O 1
ATOM 753 N N . ASN A 1 93 ? -9.123 -14.654 -22.685 1.00 95.94 93 ASN A N 1
ATOM 754 C CA . ASN A 1 93 ? -9.690 -15.954 -22.298 1.00 95.94 93 ASN A CA 1
ATOM 755 C C . ASN A 1 93 ? -8.687 -16.908 -21.619 1.00 95.94 93 ASN A C 1
ATOM 757 O O . ASN A 1 93 ? -9.111 -17.892 -21.023 1.00 95.94 93 ASN A O 1
ATOM 761 N N . TYR A 1 94 ? -7.387 -16.617 -21.694 1.00 95.12 94 TYR A N 1
ATOM 762 C CA . TYR A 1 94 ? -6.299 -17.396 -21.094 1.00 95.12 94 TYR A CA 1
ATOM 763 C C . TYR A 1 94 ? -5.551 -16.594 -20.016 1.00 95.12 94 TYR A C 1
ATOM 765 O O . TYR A 1 94 ? -4.440 -16.936 -19.626 1.00 95.12 94 TYR A O 1
ATOM 773 N N . SER A 1 95 ? -6.153 -15.506 -19.524 1.00 92.62 95 SER A N 1
ATOM 774 C CA . SER A 1 95 ? -5.575 -14.624 -18.503 1.00 92.62 95 SER A CA 1
ATOM 775 C C . SER A 1 95 ? -5.849 -15.085 -17.064 1.00 92.62 95 SER A C 1
ATOM 777 O O . SER A 1 95 ? -5.835 -14.265 -16.141 1.00 92.62 95 SER A O 1
ATOM 779 N N . SER A 1 96 ? -6.148 -16.372 -16.860 1.00 90.62 96 SER A N 1
ATOM 780 C CA . SER A 1 96 ? -6.394 -16.925 -15.526 1.00 90.62 96 SER A CA 1
ATOM 781 C C . SER A 1 96 ? -5.082 -17.141 -14.770 1.00 90.62 96 SER A C 1
ATOM 783 O O . SER A 1 96 ? -3.995 -17.186 -15.354 1.00 90.62 96 SER A O 1
ATOM 785 N N . ARG A 1 97 ? -5.178 -17.284 -13.446 1.00 85.06 97 ARG A N 1
ATOM 786 C CA . ARG A 1 97 ? -4.011 -17.543 -12.598 1.00 85.06 97 ARG A CA 1
ATOM 787 C C . ARG A 1 97 ? -3.381 -18.903 -12.910 1.00 85.06 97 ARG A C 1
ATOM 789 O O . ARG A 1 97 ? -2.162 -19.006 -12.952 1.00 85.06 97 ARG A O 1
ATOM 796 N N . GLU A 1 98 ? -4.201 -19.914 -13.167 1.00 89.69 98 GLU A N 1
ATOM 797 C CA . GLU A 1 98 ? -3.767 -21.273 -13.498 1.00 89.69 98 GLU A CA 1
ATOM 798 C C . GLU A 1 98 ? -3.008 -21.301 -14.833 1.00 89.69 98 GLU A C 1
ATOM 800 O O . GLU A 1 98 ? -1.948 -21.921 -14.942 1.00 89.69 98 GLU A O 1
ATOM 805 N N . GLU A 1 99 ? -3.512 -20.576 -15.836 1.00 95.06 99 GLU A N 1
ATOM 806 C CA . GLU A 1 99 ? -2.831 -20.420 -17.125 1.00 95.06 99 GLU A CA 1
ATOM 807 C C . GLU A 1 99 ? -1.509 -19.660 -16.969 1.00 95.06 99 GLU A C 1
ATOM 809 O O . GLU A 1 99 ? -0.484 -20.084 -17.510 1.00 95.06 99 GLU A O 1
ATOM 814 N N . TYR A 1 100 ? -1.491 -18.584 -16.171 1.00 93.00 100 TYR A N 1
ATOM 815 C CA . TYR A 1 100 ? -0.257 -17.879 -15.818 1.00 93.00 100 TYR A CA 1
ATOM 816 C C . TYR A 1 100 ? 0.778 -18.819 -15.187 1.00 93.00 100 TYR A C 1
ATOM 818 O O . TYR A 1 100 ? 1.919 -18.849 -15.643 1.00 93.00 100 TYR A O 1
ATOM 826 N N . GLU A 1 101 ? 0.396 -19.605 -14.178 1.00 89.62 101 GLU A N 1
ATOM 827 C CA . GLU A 1 101 ? 1.304 -20.529 -13.488 1.00 89.62 101 GLU A CA 1
ATOM 828 C C . GLU A 1 101 ? 1.866 -21.586 -14.458 1.00 89.62 101 GLU A C 1
ATOM 830 O O . GLU A 1 101 ? 3.070 -21.858 -14.448 1.00 89.62 101 GLU A O 1
ATOM 835 N N . SER A 1 102 ? 1.038 -22.107 -15.375 1.00 94.69 102 SER A N 1
ATOM 836 C CA . SER A 1 102 ? 1.479 -23.023 -16.440 1.00 94.69 102 SER A CA 1
ATOM 837 C C . SER A 1 102 ? 2.472 -22.369 -17.409 1.00 94.69 102 SER A C 1
ATOM 839 O O . SER A 1 102 ? 3.511 -22.952 -17.732 1.00 94.69 102 SER A O 1
ATOM 841 N N . MET A 1 103 ? 2.170 -21.159 -17.888 1.00 96.12 103 MET A N 1
ATOM 842 C CA . MET A 1 103 ? 3.020 -20.411 -18.821 1.00 96.12 103 MET A CA 1
ATOM 843 C C . MET A 1 103 ? 4.343 -19.984 -18.181 1.00 96.12 103 MET A C 1
ATOM 845 O O . MET A 1 103 ? 5.397 -20.064 -18.816 1.00 96.12 103 MET A O 1
ATOM 849 N N . PHE A 1 104 ? 4.302 -19.562 -16.919 1.00 93.50 104 PHE A N 1
ATOM 850 C CA . PHE A 1 104 ? 5.483 -19.186 -16.157 1.00 93.50 104 PHE A CA 1
ATOM 851 C C . PHE A 1 104 ? 6.414 -20.388 -15.974 1.00 93.50 104 PHE A C 1
ATOM 853 O O . PHE A 1 104 ? 7.600 -20.296 -16.281 1.00 93.50 104 PHE A O 1
ATOM 860 N N . ALA A 1 105 ? 5.868 -21.550 -15.597 1.00 91.88 105 ALA A N 1
ATOM 861 C CA . ALA A 1 105 ? 6.637 -22.788 -15.464 1.00 91.88 105 ALA A CA 1
ATOM 862 C C . ALA A 1 105 ? 7.271 -23.254 -16.789 1.00 91.88 105 ALA A C 1
ATOM 864 O O . ALA A 1 105 ? 8.356 -23.833 -16.789 1.00 91.88 105 ALA A O 1
ATOM 865 N N . LYS A 1 106 ? 6.624 -22.976 -17.928 1.00 95.81 106 LYS A N 1
ATOM 866 C CA . LYS A 1 106 ? 7.169 -23.231 -19.275 1.00 95.81 106 LYS A CA 1
ATOM 867 C C . LYS A 1 106 ? 8.201 -22.186 -19.727 1.00 95.81 106 LYS A C 1
ATOM 869 O O . LYS A 1 106 ? 8.795 -22.360 -20.787 1.00 95.81 106 LYS A O 1
ATOM 874 N N . GLY A 1 107 ? 8.400 -21.106 -18.968 1.00 94.38 107 GLY A N 1
ATOM 875 C CA . GLY A 1 107 ? 9.335 -20.026 -19.292 1.00 94.38 107 GLY A CA 1
ATOM 876 C C . GLY A 1 107 ? 8.875 -19.101 -20.423 1.00 94.38 107 GLY A C 1
ATOM 877 O O . GLY A 1 107 ? 9.713 -18.452 -21.045 1.00 94.38 107 GLY A O 1
ATOM 878 N N . VAL A 1 108 ? 7.567 -19.045 -20.717 1.00 95.25 108 VAL A N 1
ATOM 879 C CA . VAL A 1 108 ? 7.010 -18.242 -21.830 1.00 95.25 108 VAL A CA 1
ATOM 880 C C . VAL A 1 108 ? 6.338 -16.943 -21.378 1.00 95.25 108 VAL A C 1
ATOM 882 O O . VAL A 1 108 ? 5.877 -16.162 -22.205 1.00 95.25 108 VAL A O 1
ATOM 885 N N . THR A 1 109 ? 6.273 -16.692 -20.071 1.00 96.62 109 THR A N 1
ATOM 886 C CA . THR A 1 109 ? 5.783 -15.429 -19.512 1.00 96.62 109 THR A CA 1
ATOM 887 C C . THR A 1 109 ? 6.454 -15.123 -18.174 1.00 96.62 109 THR A C 1
ATOM 889 O O . THR A 1 109 ? 7.149 -15.967 -17.610 1.00 96.62 109 THR A O 1
ATOM 892 N N . MET A 1 110 ? 6.223 -13.919 -17.656 1.00 94.06 110 MET A N 1
ATOM 893 C CA . MET A 1 110 ? 6.567 -13.511 -16.298 1.00 94.06 110 MET A CA 1
ATOM 894 C C . MET A 1 110 ? 5.568 -12.466 -15.805 1.00 94.06 110 MET A C 1
ATOM 896 O O . MET A 1 110 ? 5.026 -11.691 -16.599 1.00 94.06 110 MET A O 1
ATOM 900 N N . TYR A 1 111 ? 5.366 -12.397 -14.491 1.00 90.19 111 TYR A N 1
ATOM 901 C CA . TYR A 1 111 ? 4.602 -11.314 -13.889 1.00 90.19 111 TYR A CA 1
ATOM 902 C C . TYR A 1 111 ? 5.522 -10.126 -13.597 1.00 90.19 111 TYR A C 1
ATOM 904 O O . TYR A 1 111 ? 6.308 -10.148 -12.658 1.00 90.19 111 TYR A O 1
ATOM 912 N N . GLY A 1 112 ? 5.426 -9.071 -14.407 1.00 88.50 112 GLY A N 1
ATOM 913 C CA . GLY A 1 112 ? 6.271 -7.877 -14.267 1.00 88.50 112 GLY A CA 1
ATOM 914 C C . GLY A 1 112 ? 5.808 -6.879 -13.200 1.00 88.50 112 GLY A C 1
ATOM 915 O O . GLY A 1 112 ? 6.461 -5.853 -13.010 1.00 88.50 112 GLY A O 1
ATOM 916 N N . GLN A 1 113 ? 4.679 -7.128 -12.523 1.00 85.12 113 GLN A N 1
ATOM 917 C CA . GLN A 1 113 ? 3.985 -6.110 -11.721 1.00 85.12 113 GLN A CA 1
ATOM 918 C C . GLN A 1 113 ? 3.850 -4.803 -12.547 1.00 85.12 113 GLN A C 1
ATOM 920 O O . GLN A 1 113 ? 3.606 -4.853 -13.749 1.00 85.12 113 GLN A O 1
ATOM 925 N N . MET A 1 114 ? 4.008 -3.639 -11.923 1.00 84.00 114 MET A N 1
ATOM 926 C CA . MET A 1 114 ? 4.051 -2.326 -12.558 1.00 84.00 114 MET A CA 1
ATOM 927 C C . MET A 1 114 ? 5.499 -1.908 -12.802 1.00 84.00 114 MET A C 1
ATOM 929 O O . MET A 1 114 ? 5.874 -1.657 -13.936 1.00 84.00 114 MET A O 1
ATOM 933 N N . THR A 1 115 ? 6.310 -1.845 -11.738 1.00 83.75 115 THR A N 1
ATOM 934 C CA . THR A 1 115 ? 7.651 -1.229 -11.782 1.00 83.75 115 THR A CA 1
ATOM 935 C C . THR A 1 115 ? 8.804 -2.224 -11.673 1.00 83.75 115 THR A C 1
ATOM 937 O O . THR A 1 115 ? 9.957 -1.838 -11.857 1.00 83.75 115 THR A O 1
ATOM 940 N N . ALA A 1 116 ? 8.504 -3.502 -11.401 1.00 83.56 116 ALA A N 1
ATOM 941 C CA . ALA A 1 116 ? 9.504 -4.566 -11.321 1.00 83.56 116 ALA A CA 1
ATOM 942 C C . ALA A 1 116 ? 10.044 -4.901 -12.721 1.00 83.56 116 ALA A C 1
ATOM 944 O O . ALA A 1 116 ? 11.208 -4.652 -13.027 1.00 83.56 116 ALA A O 1
ATOM 945 N N . GLY A 1 117 ? 9.165 -5.357 -13.613 1.00 88.69 117 GLY A N 1
ATOM 946 C CA . GLY A 1 117 ? 9.504 -5.723 -14.987 1.00 88.69 117 GLY A CA 1
ATOM 947 C C . GLY A 1 117 ? 9.691 -4.533 -15.930 1.00 88.69 117 GLY A C 1
ATOM 948 O O . GLY A 1 117 ? 10.009 -4.744 -17.094 1.00 88.69 117 GLY A O 1
ATOM 949 N N . SER A 1 118 ? 9.473 -3.299 -15.461 1.00 89.31 118 SER A N 1
ATOM 950 C CA . SER A 1 118 ? 9.759 -2.063 -16.206 1.00 89.31 118 SER A CA 1
ATOM 951 C C . SER A 1 118 ? 10.983 -1.307 -15.671 1.00 89.31 118 SER A C 1
ATOM 953 O O . SER A 1 118 ? 11.227 -0.178 -16.087 1.00 89.31 118 SER A O 1
ATOM 955 N N . TYR A 1 119 ? 11.714 -1.906 -14.725 1.00 87.88 119 TYR A N 1
ATOM 956 C CA . TYR A 1 119 ? 13.016 -1.447 -14.226 1.00 87.88 119 TYR A CA 1
ATOM 957 C C . TYR A 1 119 ? 13.011 -0.098 -13.497 1.00 87.88 119 TYR A C 1
ATOM 959 O O . TYR A 1 119 ? 14.044 0.542 -13.371 1.00 87.88 119 TYR A O 1
ATOM 967 N N . CYS A 1 120 ? 11.870 0.344 -12.967 1.00 83.19 120 CYS A N 1
ATOM 968 C CA . CYS A 1 120 ? 11.757 1.669 -12.348 1.00 83.19 120 CYS A CA 1
ATOM 969 C C . CYS A 1 120 ? 11.272 1.632 -10.893 1.00 83.19 120 CYS A C 1
ATOM 971 O O . CYS A 1 120 ? 10.724 2.619 -10.391 1.00 83.19 120 CYS A O 1
ATOM 973 N N . TYR A 1 121 ? 11.449 0.503 -10.200 1.00 79.62 121 TYR A N 1
ATOM 974 C CA . TYR A 1 121 ? 11.164 0.389 -8.770 1.00 79.62 121 TYR A CA 1
ATOM 975 C C . TYR A 1 121 ? 12.237 1.102 -7.932 1.00 79.62 121 TYR A C 1
ATOM 977 O O . TYR A 1 121 ? 13.421 0.796 -8.030 1.00 79.62 121 TYR A O 1
ATOM 985 N N . ILE A 1 122 ? 11.806 2.028 -7.073 1.00 76.06 122 ILE A N 1
ATOM 986 C CA . ILE A 1 122 ? 12.677 2.874 -6.233 1.00 76.06 122 ILE A CA 1
ATOM 987 C C . ILE A 1 122 ? 12.565 2.524 -4.744 1.00 76.06 122 ILE A C 1
ATOM 989 O O . ILE A 1 122 ? 12.748 3.360 -3.865 1.00 76.06 122 ILE A O 1
ATOM 993 N N . GLY A 1 123 ? 12.193 1.282 -4.441 1.00 73.81 123 GLY A N 1
ATOM 994 C CA . GLY A 1 123 ? 11.915 0.889 -3.070 1.00 73.81 123 GLY A CA 1
ATOM 995 C C . GLY A 1 123 ? 10.559 1.391 -2.568 1.00 73.81 123 GLY A C 1
ATOM 996 O O . GLY A 1 123 ? 9.679 1.789 -3.340 1.00 73.81 123 GLY A O 1
ATOM 997 N N . PRO A 1 124 ? 10.354 1.349 -1.247 1.00 72.25 124 PRO A N 1
ATOM 998 C CA . PRO A 1 124 ? 9.027 1.498 -0.667 1.00 72.25 124 PRO A CA 1
ATOM 999 C C . PRO A 1 124 ? 8.560 2.965 -0.573 1.00 72.25 124 PRO A C 1
ATOM 1001 O O . PRO A 1 124 ? 7.391 3.211 -0.279 1.00 72.25 124 PRO A O 1
ATOM 1004 N N . GLN A 1 125 ? 9.424 3.940 -0.879 1.00 74.69 125 GLN A N 1
ATOM 1005 C CA . GLN A 1 125 ? 9.107 5.372 -0.859 1.00 74.69 125 GLN A CA 1
ATOM 1006 C C . GLN A 1 125 ? 7.916 5.739 -1.758 1.00 74.69 125 GLN A C 1
ATOM 1008 O O . GLN A 1 125 ? 7.045 6.503 -1.341 1.00 74.69 125 GLN A O 1
ATOM 1013 N N . GLY A 1 126 ? 7.834 5.162 -2.964 1.00 75.62 126 GLY A N 1
ATOM 1014 C CA . GLY A 1 126 ? 6.724 5.432 -3.883 1.00 75.62 126 GLY A CA 1
ATOM 1015 C C . GLY A 1 126 ? 5.359 5.108 -3.264 1.00 75.62 126 GLY A C 1
ATOM 1016 O O . GLY A 1 126 ? 4.390 5.835 -3.479 1.00 75.62 126 GLY A O 1
ATOM 1017 N N . ILE A 1 127 ? 5.298 4.063 -2.430 1.00 82.31 127 ILE A N 1
ATOM 1018 C CA . ILE A 1 127 ? 4.084 3.697 -1.695 1.00 82.31 127 ILE A CA 1
ATOM 1019 C C . ILE A 1 127 ? 3.859 4.628 -0.501 1.00 82.31 127 ILE A C 1
ATOM 1021 O O . ILE A 1 127 ? 2.710 4.984 -0.245 1.00 82.31 127 ILE A O 1
ATOM 1025 N N . VAL A 1 128 ? 4.913 5.072 0.200 1.00 87.00 128 VAL A N 1
ATOM 1026 C CA . VAL A 1 128 ? 4.769 6.054 1.291 1.00 87.00 128 VAL A CA 1
ATOM 1027 C C . VAL A 1 128 ? 4.081 7.311 0.768 1.00 87.00 128 VAL A C 1
ATOM 1029 O O . VAL A 1 128 ? 3.044 7.679 1.307 1.00 87.00 128 VAL A O 1
ATOM 1032 N N . HIS A 1 129 ? 4.574 7.913 -0.318 1.00 84.12 129 HIS A N 1
ATOM 1033 C CA . HIS A 1 129 ? 3.985 9.139 -0.867 1.00 84.12 129 HIS A CA 1
ATOM 1034 C C . HIS A 1 129 ? 2.522 8.961 -1.290 1.00 84.12 129 HIS A C 1
ATOM 1036 O O . HIS A 1 129 ? 1.655 9.716 -0.848 1.00 84.12 129 HIS A O 1
ATOM 1042 N N . GLY A 1 130 ? 2.222 7.917 -2.073 1.00 86.94 130 GLY A N 1
ATOM 1043 C CA . GLY A 1 130 ? 0.841 7.619 -2.464 1.00 86.94 130 GLY A CA 1
ATOM 1044 C C . GLY A 1 130 ? -0.084 7.410 -1.259 1.00 86.94 130 GLY A C 1
ATOM 1045 O O . GLY A 1 130 ? -1.244 7.821 -1.284 1.00 86.94 130 GLY A O 1
ATOM 1046 N N . THR A 1 131 ? 0.442 6.837 -0.173 1.00 91.62 131 THR A N 1
ATOM 1047 C CA . THR A 1 131 ? -0.317 6.624 1.064 1.00 91.62 131 THR A CA 1
ATOM 1048 C C . THR A 1 131 ? -0.545 7.894 1.854 1.00 91.62 131 THR A C 1
ATOM 1050 O O . THR A 1 131 ? -1.660 8.109 2.326 1.00 91.62 131 THR A O 1
ATOM 1053 N N . VAL A 1 132 ? 0.449 8.778 1.943 1.00 92.31 132 VAL A N 1
ATOM 1054 C CA . VAL A 1 132 ? 0.247 10.077 2.588 1.00 92.31 132 VAL A CA 1
ATOM 1055 C C . VAL A 1 132 ? -0.840 10.863 1.852 1.00 92.31 132 VAL A C 1
ATOM 1057 O O . VAL A 1 132 ? -1.775 11.347 2.488 1.00 92.31 132 VAL A O 1
ATOM 1060 N N . LEU A 1 133 ? -0.777 10.930 0.518 1.00 89.25 133 LEU A N 1
ATOM 1061 C CA . LEU A 1 133 ? -1.801 11.611 -0.276 1.00 89.25 133 LEU A CA 1
ATOM 1062 C C . LEU A 1 133 ? -3.185 10.995 -0.094 1.00 89.25 133 LEU A C 1
ATOM 1064 O O . LEU A 1 133 ? -4.163 11.726 0.043 1.00 89.25 133 LEU A O 1
ATOM 1068 N N . THR A 1 134 ? -3.277 9.667 -0.060 1.00 92.38 134 THR A N 1
ATOM 1069 C CA . THR A 1 134 ? -4.557 8.986 0.158 1.00 92.38 134 THR A CA 1
ATOM 1070 C C . THR A 1 134 ? -5.151 9.369 1.514 1.00 92.38 134 THR A C 1
ATOM 1072 O O . THR A 1 134 ? -6.310 9.768 1.584 1.00 92.38 134 THR A O 1
ATOM 1075 N N . VAL A 1 135 ? -4.352 9.326 2.584 1.00 94.25 135 VAL A N 1
ATOM 1076 C CA . VAL A 1 135 ? -4.806 9.650 3.945 1.00 94.25 135 VAL A CA 1
ATOM 1077 C C . VAL A 1 135 ? -5.195 11.128 4.078 1.00 94.25 135 VAL A C 1
ATOM 1079 O O . VAL A 1 135 ? -6.231 11.439 4.661 1.00 94.25 135 VAL A O 1
ATOM 1082 N N . LEU A 1 136 ? -4.427 12.050 3.495 1.00 92.19 136 LEU A N 1
ATOM 1083 C CA . LEU A 1 136 ? -4.745 13.482 3.531 1.00 92.19 136 LEU A CA 1
ATOM 1084 C C . LEU A 1 136 ? -6.002 13.830 2.749 1.00 92.19 136 LEU A C 1
ATOM 1086 O O . LEU A 1 136 ? -6.834 14.593 3.233 1.00 92.19 136 LEU A O 1
ATOM 1090 N N . ASN A 1 137 ? -6.154 13.273 1.548 1.00 90.50 137 ASN A N 1
ATOM 1091 C CA . ASN A 1 137 ? -7.344 13.517 0.744 1.00 90.50 137 ASN A CA 1
ATOM 1092 C C . ASN A 1 137 ? -8.573 12.826 1.344 1.00 90.50 137 ASN A C 1
ATOM 1094 O O . ASN A 1 137 ? -9.663 13.383 1.259 1.00 90.50 137 ASN A O 1
ATOM 1098 N N . ALA A 1 138 ? -8.411 11.694 2.039 1.00 93.25 138 ALA A N 1
ATOM 1099 C CA . ALA A 1 138 ? -9.474 11.134 2.870 1.00 93.25 138 ALA A CA 1
ATOM 1100 C C . ALA A 1 138 ? -9.861 12.088 4.016 1.00 93.25 138 ALA A C 1
ATOM 1102 O O . ALA A 1 138 ? -11.046 12.320 4.247 1.00 93.25 138 ALA A O 1
ATOM 1103 N N . GLY A 1 139 ? -8.874 12.686 4.690 1.00 94.44 139 GLY A N 1
ATOM 1104 C CA . GLY A 1 139 ? -9.081 13.716 5.711 1.00 94.44 139 GLY A CA 1
ATOM 1105 C C . GLY A 1 139 ? -9.881 14.911 5.203 1.00 94.44 139 GLY A C 1
ATOM 1106 O O . GLY A 1 139 ? -10.912 15.257 5.779 1.00 94.44 139 GLY A O 1
ATOM 1107 N N . ARG A 1 140 ? -9.452 15.491 4.081 1.00 90.75 140 ARG A N 1
ATOM 1108 C CA . ARG A 1 140 ? -10.141 16.622 3.449 1.00 90.75 140 ARG A CA 1
ATOM 1109 C C . ARG A 1 140 ? -11.555 16.258 3.019 1.00 90.75 140 ARG A C 1
ATOM 1111 O O . ARG A 1 140 ? -12.503 16.934 3.396 1.00 90.75 140 ARG A O 1
ATOM 1118 N N . ARG A 1 141 ? -11.711 15.157 2.281 1.00 90.19 141 ARG A N 1
ATOM 1119 C CA . ARG A 1 141 ? -12.989 14.790 1.659 1.00 90.19 141 ARG A CA 1
ATOM 1120 C C . ARG A 1 141 ? -14.033 14.291 2.652 1.00 90.19 141 ARG A C 1
ATOM 1122 O O . ARG A 1 141 ? -15.208 14.595 2.487 1.00 90.19 141 ARG A O 1
ATOM 1129 N N . TYR A 1 142 ? -13.629 13.492 3.637 1.00 92.94 142 TYR A N 1
ATOM 1130 C CA . TYR A 1 142 ? -14.576 12.773 4.497 1.00 92.94 142 TYR A CA 1
ATOM 1131 C C . TYR A 1 142 ? -14.636 13.293 5.923 1.00 92.94 142 TYR A C 1
ATOM 1133 O O . TYR A 1 142 ? -15.652 13.104 6.584 1.00 92.94 142 TYR A O 1
ATOM 1141 N N . LEU A 1 143 ? -13.577 13.949 6.402 1.00 94.06 143 LEU A N 1
ATOM 1142 C CA . LEU A 1 143 ? -13.588 14.603 7.710 1.00 94.06 143 LEU A CA 1
ATOM 1143 C C . LEU A 1 143 ? -13.710 16.128 7.608 1.00 94.06 143 LEU A C 1
ATOM 1145 O O . LEU A 1 143 ? -13.917 16.764 8.639 1.00 94.06 143 LEU A O 1
ATOM 1149 N N . GLY A 1 144 ? -13.563 16.714 6.412 1.00 93.75 144 GLY A N 1
ATOM 1150 C CA . GLY A 1 144 ? -13.602 18.165 6.215 1.00 93.75 144 GLY A CA 1
ATOM 1151 C C . GLY A 1 144 ? -12.435 18.894 6.885 1.00 93.75 144 GLY A C 1
ATOM 1152 O O . GLY A 1 144 ? -12.613 20.012 7.361 1.00 93.75 144 GLY A O 1
ATOM 1153 N N . VAL A 1 145 ? -11.265 18.251 7.007 1.00 91.00 145 VAL A N 1
ATOM 1154 C CA . VAL A 1 145 ? -10.091 18.839 7.676 1.00 91.00 145 VAL A CA 1
ATOM 1155 C C . VAL A 1 145 ? -8.853 18.825 6.787 1.00 91.00 145 VAL A C 1
ATOM 1157 O O . VAL A 1 145 ? -8.524 17.810 6.177 1.00 91.00 145 VAL A O 1
ATOM 1160 N N . ASP A 1 146 ? -8.103 19.926 6.805 1.00 85.69 146 ASP A N 1
ATOM 1161 C CA . ASP A 1 146 ? -6.787 20.016 6.156 1.00 85.69 146 ASP A CA 1
ATOM 1162 C C . ASP A 1 146 ? -5.648 19.494 7.037 1.00 85.69 146 ASP A C 1
ATOM 1164 O O . ASP A 1 146 ? -4.571 19.156 6.548 1.00 85.69 146 ASP A O 1
ATOM 1168 N N . ASN A 1 147 ? -5.883 19.416 8.350 1.00 90.44 147 ASN A N 1
ATOM 1169 C CA . ASN A 1 147 ? -4.916 18.951 9.333 1.00 90.44 147 ASN A CA 1
ATOM 1170 C C . ASN A 1 147 ? -5.472 17.745 10.100 1.00 90.44 147 ASN A C 1
ATOM 1172 O O . ASN A 1 147 ? -6.480 17.843 10.801 1.00 90.44 147 ASN A O 1
ATOM 1176 N N . LEU A 1 148 ? -4.767 16.618 10.013 1.00 96.06 148 LEU A N 1
ATOM 1177 C CA . LEU A 1 148 ? -5.130 15.369 10.680 1.00 96.06 148 LEU A CA 1
ATOM 1178 C C . LEU A 1 148 ? -4.594 15.245 12.119 1.00 96.06 148 LEU A C 1
ATOM 1180 O O . LEU A 1 148 ? -4.698 14.179 12.726 1.00 96.06 148 LEU A O 1
ATOM 1184 N N . SER A 1 149 ? -4.055 16.317 12.704 1.00 96.62 149 SER A N 1
ATOM 1185 C CA . SER A 1 149 ? -3.584 16.334 14.095 1.00 96.62 149 SER A CA 1
ATOM 1186 C C . SER A 1 149 ? -4.699 15.931 15.063 1.00 96.62 149 SER A C 1
ATOM 1188 O O . SER A 1 149 ? -5.705 16.627 15.215 1.00 96.62 149 SER A O 1
ATOM 1190 N N . GLY A 1 150 ? -4.505 14.805 15.753 1.00 95.38 150 GLY A N 1
ATOM 1191 C CA . GLY A 1 150 ? -5.495 14.227 16.667 1.00 95.38 150 GLY A CA 1
ATOM 1192 C C . GLY A 1 150 ? -6.572 13.369 15.992 1.00 95.38 150 GLY A C 1
ATOM 1193 O O . GLY A 1 150 ? -7.414 12.821 16.695 1.00 95.38 150 GLY A O 1
ATOM 1194 N N . LYS A 1 151 ? -6.548 13.218 14.663 1.00 98.31 151 LYS A N 1
ATOM 1195 C CA . LYS A 1 151 ? -7.378 12.249 13.936 1.00 98.31 151 LYS A CA 1
ATOM 1196 C C . LYS A 1 151 ? -6.729 10.874 13.962 1.00 98.31 151 LYS A C 1
ATOM 1198 O O . LYS A 1 151 ? -5.506 10.761 13.857 1.00 98.31 151 LYS A O 1
ATOM 1203 N N . VAL A 1 152 ? -7.549 9.841 14.107 1.00 98.69 152 VAL A N 1
ATOM 1204 C CA . VAL A 1 152 ? -7.091 8.458 14.244 1.00 98.69 152 VAL A CA 1
ATOM 1205 C C . VAL A 1 152 ? -7.371 7.689 12.959 1.00 98.69 152 VAL A C 1
ATOM 1207 O O . VAL A 1 152 ? -8.516 7.602 12.517 1.00 98.69 152 VAL A O 1
ATOM 1210 N N . PHE A 1 153 ? -6.311 7.125 12.384 1.00 98.69 153 PHE A N 1
ATOM 1211 C CA . PHE A 1 153 ? -6.336 6.254 11.217 1.00 98.69 153 PHE A CA 1
ATOM 1212 C C . PHE A 1 153 ? -5.967 4.827 11.634 1.00 98.69 153 PHE A C 1
ATOM 1214 O O . PHE A 1 153 ? -4.868 4.596 12.138 1.00 98.69 153 PHE A O 1
ATOM 1221 N N . VAL A 1 154 ? -6.878 3.875 11.433 1.00 98.81 154 VAL A N 1
ATOM 1222 C CA . VAL A 1 154 ? -6.674 2.452 11.745 1.00 98.81 154 VAL A CA 1
ATOM 1223 C C . VAL A 1 154 ? -6.576 1.648 10.452 1.00 98.81 154 VAL A C 1
ATOM 1225 O O . VAL A 1 154 ? -7.412 1.784 9.560 1.00 98.81 154 VAL A O 1
ATOM 1228 N N . THR A 1 155 ? -5.555 0.799 10.351 1.00 98.69 155 THR A N 1
ATOM 1229 C CA . THR A 1 155 ? -5.328 -0.076 9.195 1.00 98.69 155 THR A CA 1
ATOM 1230 C C . THR A 1 155 ? -4.574 -1.355 9.586 1.00 98.69 155 THR A C 1
ATOM 1232 O O . THR A 1 155 ? -4.324 -1.621 10.766 1.00 98.69 155 THR A O 1
ATOM 1235 N N . SER A 1 156 ? -4.217 -2.174 8.600 1.00 98.19 156 SER A N 1
ATOM 1236 C CA . SER A 1 156 ? -3.595 -3.487 8.754 1.00 98.19 156 SER A CA 1
ATOM 1237 C C . SER A 1 156 ? -2.446 -3.725 7.776 1.00 98.19 156 SER A C 1
ATOM 1239 O O . SER A 1 156 ? -2.395 -3.165 6.677 1.00 98.19 156 SER A O 1
ATOM 1241 N N . GLY A 1 157 ? -1.538 -4.608 8.190 1.00 95.12 157 GLY A N 1
ATOM 1242 C CA . GLY A 1 157 ? -0.416 -5.103 7.408 1.00 95.12 157 GLY A CA 1
ATOM 1243 C C . GLY A 1 157 ? 0.811 -4.192 7.457 1.00 95.12 157 GLY A C 1
ATOM 1244 O O . GLY A 1 157 ? 0.763 -3.015 7.110 1.00 95.12 157 GLY A O 1
ATOM 1245 N N . LEU A 1 158 ? 1.973 -4.773 7.744 1.00 93.69 158 LEU A N 1
ATOM 1246 C CA . LEU A 1 158 ? 3.298 -4.138 7.735 1.00 93.69 158 LEU A CA 1
ATOM 1247 C C . LEU A 1 158 ? 4.292 -4.828 6.777 1.00 93.69 158 LEU A C 1
ATOM 1249 O O . LEU A 1 158 ? 5.507 -4.612 6.857 1.00 93.69 158 LEU A O 1
ATOM 1253 N N . GLY A 1 159 ? 3.770 -5.601 5.818 1.00 84.56 159 GLY A N 1
ATOM 1254 C CA . GLY A 1 159 ? 4.506 -6.221 4.715 1.00 84.56 159 GLY A CA 1
ATOM 1255 C C . GLY A 1 159 ? 5.149 -5.221 3.741 1.00 84.56 159 GLY A C 1
ATOM 1256 O O . GLY A 1 159 ? 5.318 -4.041 4.044 1.00 84.56 159 GLY A O 1
ATOM 1257 N N . GLY A 1 160 ? 5.556 -5.687 2.553 1.00 77.19 160 GLY A N 1
ATOM 1258 C CA . GLY A 1 160 ? 6.377 -4.920 1.597 1.00 77.19 160 GLY A CA 1
ATOM 1259 C C . GLY A 1 160 ? 5.849 -3.514 1.282 1.00 77.19 160 GLY A C 1
ATOM 1260 O O . GLY A 1 160 ? 6.544 -2.532 1.545 1.00 77.19 160 GLY A O 1
ATOM 1261 N N . MET A 1 161 ? 4.611 -3.434 0.782 1.00 81.94 161 MET A N 1
ATOM 1262 C CA . MET A 1 161 ? 3.928 -2.172 0.464 1.00 81.94 161 MET A CA 1
ATOM 1263 C C . MET A 1 161 ? 3.211 -1.583 1.686 1.00 81.94 161 MET A C 1
ATOM 1265 O O . MET A 1 161 ? 3.362 -0.401 1.977 1.00 81.94 161 MET A O 1
ATOM 1269 N N . SER A 1 162 ? 2.484 -2.408 2.442 1.00 89.06 162 SER A N 1
ATOM 1270 C CA . SER A 1 162 ? 1.637 -1.957 3.553 1.00 89.06 162 SER A CA 1
ATOM 1271 C C . SER A 1 162 ? 2.416 -1.398 4.750 1.00 89.06 162 SER A C 1
ATOM 1273 O O . SER A 1 162 ? 1.897 -0.571 5.495 1.00 89.06 162 SER A O 1
ATOM 1275 N N . GLY A 1 163 ? 3.704 -1.739 4.890 1.00 88.56 163 GLY A N 1
ATOM 1276 C CA . GLY A 1 163 ? 4.601 -1.127 5.876 1.00 88.56 163 GLY A CA 1
ATOM 1277 C C . GLY A 1 163 ? 4.741 0.392 5.736 1.00 88.56 163 GLY A C 1
ATOM 1278 O O . GLY A 1 163 ? 5.022 1.075 6.719 1.00 88.56 163 GLY A O 1
ATOM 1279 N N . ALA A 1 164 ? 4.498 0.936 4.540 1.00 89.69 164 ALA A N 1
ATOM 1280 C CA . ALA A 1 164 ? 4.539 2.370 4.274 1.00 89.69 164 ALA A CA 1
ATOM 1281 C C . ALA A 1 164 ? 3.460 3.164 5.027 1.00 89.69 164 ALA A C 1
ATOM 1283 O O . ALA A 1 164 ? 3.667 4.344 5.307 1.00 89.69 164 ALA A O 1
ATOM 1284 N N . GLN A 1 165 ? 2.348 2.523 5.408 1.00 94.50 165 GLN A N 1
ATOM 1285 C CA . GLN A 1 165 ? 1.237 3.162 6.120 1.00 94.50 165 GLN A CA 1
ATOM 1286 C C . GLN A 1 165 ? 1.676 3.767 7.459 1.00 94.50 165 GLN A C 1
ATOM 1288 O O . GLN A 1 165 ? 1.229 4.854 7.819 1.00 94.50 165 GLN A O 1
ATOM 1293 N N . ALA A 1 166 ? 2.609 3.114 8.163 1.00 94.56 166 ALA A N 1
ATOM 1294 C CA . ALA A 1 166 ? 3.139 3.608 9.431 1.00 94.56 166 ALA A CA 1
ATOM 1295 C C . ALA A 1 166 ? 3.878 4.943 9.263 1.00 94.56 166 ALA A C 1
ATOM 1297 O O . ALA A 1 166 ? 3.617 5.897 9.995 1.00 94.56 166 ALA A O 1
ATOM 1298 N N . LYS A 1 167 ? 4.756 5.040 8.258 1.00 93.56 167 LYS A N 1
ATOM 1299 C CA . LYS A 1 167 ? 5.465 6.288 7.955 1.00 93.56 167 LYS A CA 1
ATOM 1300 C C . LYS A 1 167 ? 4.507 7.339 7.395 1.00 93.56 167 LYS A C 1
ATOM 1302 O O . LYS A 1 167 ? 4.606 8.509 7.755 1.00 93.56 167 LYS A O 1
ATOM 1307 N N . ALA A 1 168 ? 3.557 6.917 6.562 1.00 93.88 168 ALA A N 1
ATOM 1308 C CA . ALA A 1 168 ? 2.602 7.817 5.944 1.00 93.88 168 ALA A CA 1
ATOM 1309 C C . ALA A 1 168 ? 1.693 8.507 6.970 1.00 93.88 168 ALA A C 1
ATOM 1311 O O . ALA A 1 168 ? 1.494 9.715 6.884 1.00 93.88 168 ALA A O 1
ATOM 1312 N N . ALA A 1 169 ? 1.220 7.777 7.984 1.00 95.31 169 ALA A N 1
ATOM 1313 C CA . ALA A 1 169 ? 0.449 8.348 9.086 1.00 95.31 169 ALA A CA 1
ATOM 1314 C C . ALA A 1 169 ? 1.228 9.439 9.841 1.00 95.31 169 ALA A C 1
ATOM 1316 O O . ALA A 1 169 ? 0.671 10.484 10.177 1.00 95.31 169 ALA A O 1
ATOM 1317 N N . VAL A 1 170 ? 2.534 9.228 10.057 1.00 94.56 170 VAL A N 1
ATOM 1318 C CA . VAL A 1 170 ? 3.397 10.216 10.721 1.00 94.56 170 VAL A CA 1
ATOM 1319 C C . VAL A 1 170 ? 3.526 11.484 9.885 1.00 94.56 170 VAL A C 1
ATOM 1321 O O . VAL A 1 170 ? 3.371 12.585 10.403 1.00 94.56 170 VAL A O 1
ATOM 1324 N N . ILE A 1 171 ? 3.780 11.330 8.589 1.00 91.19 171 ILE A N 1
ATOM 1325 C CA . ILE A 1 171 ? 3.969 12.459 7.677 1.00 91.19 171 ILE A CA 1
ATOM 1326 C C . ILE A 1 171 ? 2.654 13.224 7.458 1.00 91.19 171 ILE A C 1
ATOM 1328 O O . ILE A 1 171 ? 2.657 14.449 7.418 1.00 91.19 171 ILE A O 1
ATOM 1332 N N . ALA A 1 172 ? 1.521 12.519 7.394 1.00 93.38 172 ALA A N 1
ATOM 1333 C CA . ALA A 1 172 ? 0.190 13.124 7.352 1.00 93.38 172 ALA A CA 1
ATOM 1334 C C . ALA A 1 172 ? -0.192 13.839 8.668 1.00 93.38 172 ALA A C 1
ATOM 1336 O O . ALA A 1 172 ? -1.195 14.551 8.711 1.00 93.38 172 ALA A O 1
ATOM 1337 N N . GLY A 1 173 ? 0.577 13.642 9.746 1.00 94.44 173 GLY A N 1
ATOM 1338 C CA . GLY A 1 173 ? 0.352 14.263 11.050 1.00 94.44 173 GLY A CA 1
ATOM 1339 C C . GLY A 1 173 ? -0.760 13.617 11.882 1.00 94.44 173 GLY A C 1
ATOM 1340 O O . GLY A 1 173 ? -1.265 14.248 12.809 1.00 94.44 173 GLY A O 1
ATOM 1341 N N . CYS A 1 174 ? -1.163 12.382 11.573 1.00 97.25 174 CYS A N 1
ATOM 1342 C CA . CYS A 1 174 ? -2.262 11.699 12.255 1.00 97.25 174 CYS A CA 1
ATOM 1343 C C . CYS A 1 174 ? -1.780 10.675 13.299 1.00 97.25 174 CYS A C 1
ATOM 1345 O O . CYS A 1 174 ? -0.587 10.401 13.465 1.00 97.25 174 CYS A O 1
ATOM 1347 N N . VAL A 1 175 ? -2.732 10.100 14.035 1.00 98.56 175 VAL A N 1
ATOM 1348 C CA . VAL A 1 175 ? -2.513 8.945 14.916 1.00 98.56 175 VAL A CA 1
ATOM 1349 C C . VAL A 1 175 ? -2.782 7.679 14.103 1.00 98.56 175 VAL A C 1
ATOM 1351 O O . VAL A 1 175 ? -3.932 7.308 13.899 1.00 98.56 175 VAL A O 1
ATOM 1354 N N . GLY A 1 176 ? -1.733 7.040 13.595 1.00 98.31 176 GLY A N 1
ATOM 1355 C CA . GLY A 1 176 ? -1.805 5.792 12.835 1.00 98.31 176 GLY A CA 1
ATOM 1356 C C . GLY A 1 176 ? -1.682 4.556 13.722 1.00 98.31 176 GLY A C 1
ATOM 1357 O O . GLY A 1 176 ? -0.678 4.399 14.421 1.00 98.31 176 GLY A O 1
ATOM 1358 N N . ILE A 1 177 ? -2.664 3.659 13.653 1.00 98.69 177 ILE A N 1
ATOM 1359 C CA . ILE A 1 177 ? -2.665 2.355 14.326 1.00 98.69 177 ILE A CA 1
ATOM 1360 C C . ILE A 1 177 ? -2.651 1.264 13.259 1.00 98.69 177 ILE A C 1
ATOM 1362 O O . ILE A 1 177 ? -3.553 1.206 12.425 1.00 98.69 177 ILE A O 1
ATOM 1366 N N . ILE A 1 178 ? -1.623 0.418 13.268 1.00 98.62 178 ILE A N 1
ATOM 1367 C CA . ILE A 1 178 ? -1.421 -0.604 12.240 1.00 98.62 178 ILE A CA 1
ATOM 1368 C C . ILE A 1 178 ? -1.329 -1.971 12.906 1.00 98.62 178 ILE A C 1
ATOM 1370 O O . ILE A 1 178 ? -0.377 -2.240 13.638 1.00 98.62 178 ILE A O 1
ATOM 1374 N N . ALA A 1 179 ? -2.312 -2.832 12.659 1.00 98.69 179 ALA A N 1
ATOM 1375 C CA . ALA A 1 179 ? -2.291 -4.207 13.146 1.00 98.69 179 ALA A CA 1
ATOM 1376 C C . ALA A 1 179 ? -1.455 -5.110 12.225 1.00 98.69 179 ALA A C 1
ATOM 1378 O O . ALA A 1 179 ? -1.599 -5.063 11.002 1.00 98.69 179 ALA A O 1
ATOM 1379 N N . GLU A 1 180 ? -0.599 -5.946 12.805 1.00 98.19 180 GLU A N 1
ATOM 1380 C CA . GLU A 1 180 ? 0.199 -6.946 12.094 1.00 98.19 180 GLU A CA 1
ATOM 1381 C C . GLU A 1 180 ? 0.350 -8.203 12.957 1.00 98.19 180 GLU A C 1
ATOM 1383 O O . GLU A 1 180 ? 0.649 -8.119 14.147 1.00 98.19 180 GLU A O 1
ATOM 1388 N N . VAL A 1 181 ? 0.159 -9.369 12.344 1.00 97.31 181 VAL A N 1
ATOM 1389 C CA . VAL A 1 181 ? 0.245 -10.682 12.997 1.00 97.31 181 VAL A CA 1
ATOM 1390 C C . VAL A 1 181 ? 1.649 -11.285 12.924 1.00 97.31 181 VAL A C 1
ATOM 1392 O O . VAL A 1 181 ? 1.995 -12.097 13.777 1.00 97.31 181 VAL A O 1
ATOM 1395 N N . ASP A 1 182 ? 2.452 -10.911 11.923 1.00 93.81 182 ASP A N 1
ATOM 1396 C CA . ASP A 1 182 ? 3.849 -11.326 11.799 1.00 93.81 182 ASP A CA 1
ATOM 1397 C C . ASP A 1 182 ? 4.774 -10.359 12.550 1.00 93.81 182 ASP A C 1
ATOM 1399 O O . ASP A 1 182 ? 5.081 -9.248 12.098 1.00 93.81 182 ASP A O 1
ATOM 1403 N N . GLU A 1 183 ? 5.281 -10.818 13.693 1.00 95.56 183 GLU A N 1
ATOM 1404 C CA . GLU A 1 183 ? 6.257 -10.090 14.501 1.00 95.56 183 GLU A CA 1
ATOM 1405 C C . GLU A 1 183 ? 7.500 -9.674 13.698 1.00 95.56 183 GLU A C 1
ATOM 1407 O O . GLU A 1 183 ? 8.052 -8.596 13.924 1.00 95.56 183 GLU A O 1
ATOM 1412 N N . THR A 1 184 ? 7.919 -10.481 12.721 1.00 91.31 184 THR A N 1
ATOM 1413 C CA . THR A 1 184 ? 9.101 -10.208 11.895 1.00 91.31 184 THR A CA 1
ATOM 1414 C C . THR A 1 184 ? 8.903 -8.950 11.056 1.00 91.31 184 THR A C 1
ATOM 1416 O O . THR A 1 184 ? 9.767 -8.068 11.034 1.00 91.31 184 THR A O 1
ATOM 1419 N N . ALA A 1 185 ? 7.754 -8.837 10.382 1.00 87.75 185 ALA A N 1
ATOM 1420 C CA . ALA A 1 185 ? 7.399 -7.665 9.588 1.00 87.75 185 ALA A CA 1
ATOM 1421 C C . ALA A 1 185 ? 7.297 -6.412 10.468 1.00 87.75 185 ALA A C 1
ATOM 1423 O O . ALA A 1 185 ? 7.861 -5.363 10.141 1.00 87.75 185 ALA A O 1
ATOM 1424 N N . LEU A 1 186 ? 6.641 -6.539 11.619 1.00 93.62 186 LEU A N 1
ATOM 1425 C CA . LEU A 1 186 ? 6.433 -5.449 12.561 1.00 93.62 186 LEU A CA 1
ATOM 1426 C C . LEU A 1 186 ? 7.760 -4.929 13.149 1.00 93.62 186 LEU A C 1
ATOM 1428 O O . LEU A 1 186 ? 8.025 -3.723 13.094 1.00 93.62 186 LEU A O 1
ATOM 1432 N N . LEU A 1 187 ? 8.633 -5.820 13.637 1.00 94.69 187 LEU A N 1
ATOM 1433 C CA . LEU A 1 187 ? 9.958 -5.455 14.152 1.00 94.69 187 LEU A CA 1
ATOM 1434 C C . LEU A 1 187 ? 10.829 -4.836 13.061 1.00 94.69 187 LEU A C 1
ATOM 1436 O O . LEU A 1 187 ? 11.489 -3.827 13.306 1.00 94.69 187 LEU A O 1
ATOM 1440 N N . LYS A 1 188 ? 10.787 -5.372 11.834 1.00 88.00 188 LYS A N 1
ATOM 1441 C CA . LYS A 1 188 ? 11.506 -4.796 10.691 1.00 88.00 188 LYS A CA 1
ATOM 1442 C C . LYS A 1 188 ? 11.123 -3.332 10.465 1.00 88.00 188 LYS A C 1
ATOM 1444 O O . LYS A 1 188 ? 12.011 -2.499 10.304 1.00 88.00 188 LYS A O 1
ATOM 1449 N N . ARG A 1 189 ? 9.828 -2.985 10.495 1.00 91.44 189 ARG A N 1
ATOM 1450 C CA . ARG A 1 189 ? 9.375 -1.589 10.312 1.00 91.44 189 ARG A CA 1
ATOM 1451 C C . ARG A 1 189 ? 9.742 -0.680 11.479 1.00 91.44 189 ARG A C 1
ATOM 1453 O O . ARG A 1 189 ? 10.017 0.500 11.265 1.00 91.44 189 ARG A O 1
ATOM 1460 N N . HIS A 1 190 ? 9.787 -1.219 12.691 1.00 94.56 190 HIS A N 1
ATOM 1461 C CA . HIS A 1 190 ? 10.274 -0.483 13.852 1.00 94.56 190 HIS A CA 1
ATOM 1462 C C . HIS A 1 190 ? 11.778 -0.198 13.762 1.00 94.56 190 HIS A C 1
ATOM 1464 O O . HIS A 1 190 ? 12.190 0.948 13.916 1.00 94.56 190 HIS A O 1
ATOM 1470 N N . HIS A 1 191 ? 12.598 -1.195 13.415 1.00 91.31 191 HIS A N 1
ATOM 1471 C CA . HIS A 1 191 ? 14.042 -1.013 13.224 1.00 91.31 191 HIS A CA 1
ATOM 1472 C C . HIS A 1 191 ? 14.380 -0.026 12.099 1.00 91.31 191 HIS A C 1
ATOM 1474 O O . HIS A 1 191 ? 15.358 0.704 12.210 1.00 91.31 191 HIS A O 1
ATOM 1480 N N . GLN A 1 192 ? 13.549 0.048 11.056 1.00 85.50 192 GLN A N 1
ATOM 1481 C CA . GLN A 1 192 ? 13.665 1.043 9.981 1.00 85.50 192 GLN A CA 1
ATOM 1482 C C . GLN A 1 192 ? 13.260 2.470 10.406 1.00 85.50 192 GLN A C 1
ATOM 1484 O O . GLN A 1 192 ? 13.381 3.403 9.618 1.00 85.50 192 GLN A O 1
ATOM 1489 N N . GLY A 1 193 ? 12.702 2.666 11.607 1.00 90.00 193 GLY A N 1
ATOM 1490 C CA . GLY A 1 193 ? 12.173 3.963 12.045 1.00 90.00 193 GLY A CA 1
ATOM 1491 C C . GLY A 1 193 ? 10.894 4.394 11.310 1.00 90.00 193 GLY A C 1
ATOM 1492 O O . GLY A 1 193 ? 10.568 5.585 11.249 1.00 90.00 193 GLY A O 1
ATOM 1493 N N . TRP A 1 194 ? 10.175 3.445 10.704 1.00 90.31 194 TRP A N 1
ATOM 1494 C CA . TRP A 1 194 ? 8.887 3.685 10.041 1.00 90.31 194 TRP A CA 1
ATOM 1495 C C . TRP A 1 194 ? 7.731 3.591 11.032 1.00 90.31 194 TRP A C 1
ATOM 1497 O O . TRP A 1 194 ? 6.774 4.366 10.974 1.00 90.31 194 TRP A O 1
ATOM 1507 N N . LEU A 1 195 ? 7.856 2.648 11.961 1.00 95.31 195 LEU A N 1
ATOM 1508 C CA . LEU A 1 195 ? 6.941 2.433 13.065 1.00 95.31 195 LEU A CA 1
ATOM 1509 C C . LEU A 1 195 ? 7.564 2.984 14.353 1.00 95.31 195 LEU A C 1
ATOM 1511 O O . LEU A 1 195 ? 8.660 2.573 14.720 1.00 95.31 195 LEU A O 1
ATOM 1515 N N . MET A 1 196 ? 6.886 3.907 15.038 1.00 97.25 196 MET A N 1
ATOM 1516 C CA . MET A 1 196 ? 7.450 4.577 16.219 1.00 97.25 196 MET A CA 1
ATOM 1517 C C . MET A 1 196 ? 7.374 3.727 17.486 1.00 97.25 196 MET A C 1
ATOM 1519 O O . MET A 1 196 ? 8.240 3.831 18.350 1.00 97.25 196 MET A O 1
ATOM 1523 N N . LYS A 1 197 ? 6.293 2.961 17.648 1.00 97.69 197 LYS A N 1
ATOM 1524 C CA . LYS A 1 197 ? 6.032 2.162 18.848 1.00 97.69 197 LYS A CA 1
ATOM 1525 C C . LYS A 1 197 ? 5.369 0.846 18.492 1.00 97.69 197 LYS A C 1
ATOM 1527 O O . LYS A 1 197 ? 4.691 0.737 17.474 1.00 97.69 197 LYS A O 1
ATOM 1532 N N . ILE A 1 198 ? 5.517 -0.121 19.387 1.00 98.44 198 ILE A N 1
ATOM 1533 C CA . ILE A 1 198 ? 4.893 -1.436 19.297 1.00 98.44 198 ILE A CA 1
ATOM 1534 C C . ILE A 1 198 ? 4.128 -1.692 20.588 1.00 98.44 198 ILE A C 1
ATOM 1536 O O . ILE A 1 198 ? 4.640 -1.414 21.672 1.00 98.44 198 ILE A O 1
ATOM 1540 N N . THR A 1 199 ? 2.936 -2.267 20.476 1.00 98.25 199 THR A 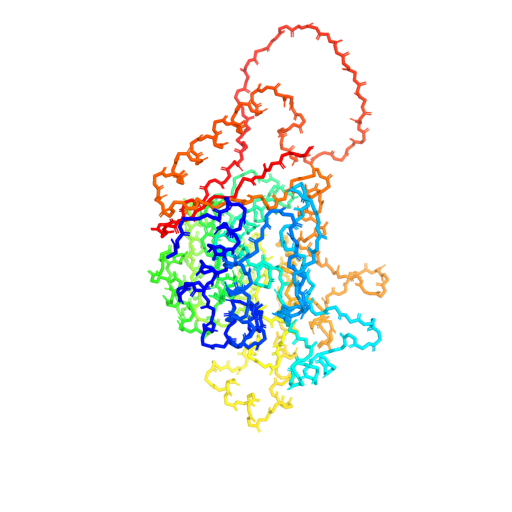N 1
ATOM 1541 C CA . THR A 1 199 ? 2.205 -2.828 21.608 1.00 98.25 199 THR A CA 1
ATOM 1542 C C . THR A 1 199 ? 1.676 -4.219 21.283 1.00 98.25 199 THR A C 1
ATOM 1544 O O . THR A 1 199 ? 1.368 -4.533 20.135 1.00 98.25 199 THR A O 1
ATOM 1547 N N . ARG A 1 200 ? 1.582 -5.065 22.311 1.00 97.94 200 ARG A N 1
ATOM 1548 C CA . ARG A 1 200 ? 0.963 -6.402 22.245 1.00 97.94 200 ARG A CA 1
ATOM 1549 C C . ARG A 1 200 ? -0.365 -6.458 23.008 1.00 97.94 200 ARG A C 1
ATOM 1551 O O . ARG A 1 200 ? -0.977 -7.514 23.090 1.00 97.94 200 ARG A O 1
ATOM 1558 N N . SER A 1 201 ? -0.791 -5.341 23.604 1.00 98.12 201 SER A N 1
ATOM 1559 C CA . SER A 1 201 ? -2.007 -5.253 24.410 1.00 98.12 201 SER A CA 1
ATOM 1560 C C . SER A 1 201 ? -3.001 -4.308 23.753 1.00 98.12 201 SER A C 1
ATOM 1562 O O . SER A 1 201 ? -2.674 -3.165 23.435 1.00 98.12 201 SER A O 1
ATOM 1564 N N . LEU A 1 202 ? -4.235 -4.780 23.591 1.00 98.38 202 LEU A N 1
ATOM 1565 C CA . LEU A 1 202 ? -5.337 -3.946 23.129 1.00 98.38 202 LEU A CA 1
ATOM 1566 C C . LEU A 1 202 ? -5.660 -2.833 24.136 1.00 98.38 202 LEU A C 1
ATOM 1568 O O . LEU A 1 202 ? -5.920 -1.712 23.716 1.00 98.38 202 LEU A O 1
ATOM 1572 N N . ASP A 1 203 ? -5.562 -3.090 25.445 1.00 98.25 203 ASP A N 1
ATOM 1573 C CA . ASP A 1 203 ? -5.805 -2.067 26.477 1.00 98.25 203 ASP A CA 1
ATOM 1574 C C . ASP A 1 203 ? -4.800 -0.913 26.383 1.00 98.25 203 ASP A C 1
ATOM 1576 O O . ASP A 1 203 ? -5.165 0.267 26.435 1.00 98.25 203 ASP A O 1
ATOM 1580 N N . ASP A 1 204 ? -3.523 -1.251 26.197 1.00 98.38 204 ASP A N 1
ATOM 1581 C CA . ASP A 1 204 ? -2.473 -0.259 25.976 1.00 98.38 204 ASP A CA 1
ATOM 1582 C C . ASP A 1 204 ? -2.675 0.463 24.636 1.00 98.38 204 ASP A C 1
ATOM 1584 O O . ASP A 1 204 ? -2.551 1.686 24.571 1.00 98.38 204 ASP A O 1
ATOM 1588 N N . CYS A 1 205 ? -3.083 -0.256 23.583 1.00 98.06 205 CYS A N 1
ATOM 1589 C CA . CYS A 1 205 ? -3.415 0.342 22.291 1.00 98.06 205 CYS A CA 1
ATOM 1590 C C . CYS A 1 205 ? -4.507 1.415 22.425 1.00 98.06 205 CYS A C 1
ATOM 1592 O O . CYS A 1 205 ? -4.316 2.550 21.984 1.00 98.06 205 CYS A O 1
ATOM 1594 N N . ILE A 1 206 ? -5.621 1.097 23.090 1.00 98.50 206 ILE A N 1
ATOM 1595 C CA . ILE A 1 206 ? -6.719 2.040 23.335 1.00 98.50 206 ILE A CA 1
ATOM 1596 C C . ILE A 1 206 ? -6.254 3.234 24.184 1.00 98.50 206 ILE A C 1
ATOM 1598 O O . ILE A 1 206 ? -6.575 4.385 23.869 1.00 98.50 206 ILE A O 1
ATOM 1602 N N . THR A 1 207 ? -5.455 2.989 25.225 1.00 98.31 207 THR A N 1
ATOM 1603 C CA . THR A 1 207 ? -4.894 4.051 26.076 1.00 98.31 207 THR A CA 1
ATOM 1604 C C . THR A 1 207 ? -4.034 5.018 25.259 1.00 98.31 207 THR A C 1
ATOM 1606 O O . THR A 1 207 ? -4.215 6.237 25.330 1.00 98.31 207 THR A O 1
ATOM 1609 N N . GLN A 1 208 ? -3.148 4.490 24.412 1.00 98.25 208 GLN A N 1
ATOM 1610 C CA . GLN A 1 208 ? -2.290 5.300 23.552 1.00 98.25 208 GLN A CA 1
ATOM 1611 C C . GLN A 1 208 ? -3.077 6.073 22.484 1.00 98.25 208 GLN A C 1
ATOM 1613 O O . GLN A 1 208 ? -2.716 7.220 22.204 1.00 98.25 208 GLN A O 1
ATOM 1618 N N . ILE A 1 209 ? -4.155 5.500 21.930 1.00 98.25 209 ILE A N 1
ATOM 1619 C CA . ILE A 1 209 ? -5.063 6.201 21.007 1.00 98.25 209 ILE A CA 1
ATOM 1620 C C . ILE A 1 209 ? -5.670 7.425 21.697 1.00 98.25 209 ILE A C 1
ATOM 1622 O O . ILE A 1 209 ? -5.521 8.542 21.196 1.00 98.25 209 ILE A O 1
ATOM 1626 N N . ARG A 1 210 ? -6.297 7.242 22.869 1.00 98.19 210 ARG A N 1
ATOM 1627 C CA . ARG A 1 210 ? -6.927 8.335 23.633 1.00 98.19 210 ARG A CA 1
ATOM 1628 C C . ARG A 1 210 ? -5.929 9.432 23.979 1.00 98.19 210 ARG A C 1
ATOM 1630 O O . ARG A 1 210 ? -6.203 10.618 23.785 1.00 98.19 210 ARG A O 1
ATOM 1637 N N . GLU A 1 211 ? -4.745 9.052 24.455 1.00 98.12 211 GLU A N 1
ATOM 1638 C CA . GLU A 1 211 ? -3.697 10.012 24.786 1.00 98.12 211 GLU A CA 1
ATOM 1639 C C . GLU A 1 211 ? -3.205 10.804 23.574 1.00 98.12 211 GLU A C 1
ATOM 1641 O O . GLU A 1 211 ? -3.055 12.025 23.659 1.00 98.12 211 GLU A O 1
ATOM 1646 N N . ALA A 1 212 ? -2.935 10.127 22.455 1.00 97.69 212 ALA A N 1
ATOM 1647 C CA . ALA A 1 212 ? -2.441 10.765 21.242 1.00 97.69 212 ALA A CA 1
ATOM 1648 C C . ALA A 1 212 ? -3.504 11.681 20.618 1.00 97.69 212 ALA A C 1
ATOM 1650 O O . ALA A 1 212 ? -3.180 12.811 20.249 1.00 97.69 212 ALA A O 1
ATOM 1651 N N . LYS A 1 213 ? -4.773 11.247 20.607 1.00 96.88 213 LYS A N 1
ATOM 1652 C CA . LYS A 1 213 ? -5.937 12.041 20.185 1.00 96.88 213 LYS A CA 1
ATOM 1653 C C . LYS A 1 213 ? -6.081 13.306 21.035 1.00 96.88 213 LYS A C 1
ATOM 1655 O O . LYS A 1 213 ? -6.082 14.410 20.493 1.00 96.88 213 LYS A O 1
ATOM 1660 N N . LYS A 1 214 ? -6.082 13.173 22.369 1.00 97.12 214 LYS A N 1
ATOM 1661 C CA . LYS A 1 214 ? -6.191 14.304 23.312 1.00 97.12 214 LYS A CA 1
ATOM 1662 C C . LYS A 1 214 ? -5.034 15.297 23.189 1.00 97.12 214 LYS A C 1
ATOM 1664 O O . LYS A 1 214 ? -5.256 16.504 23.212 1.00 97.12 214 LYS A O 1
ATOM 1669 N N . LYS A 1 215 ? -3.799 14.800 23.070 1.00 97.75 215 LYS A N 1
ATOM 1670 C CA . LYS A 1 215 ? -2.584 15.627 22.960 1.00 97.75 215 LYS A CA 1
ATOM 1671 C C . LYS A 1 215 ? -2.318 16.115 21.527 1.00 97.75 215 LYS A C 1
ATOM 1673 O O . LYS A 1 215 ? -1.326 16.805 21.324 1.00 97.75 215 LYS A O 1
ATOM 1678 N N . LYS A 1 216 ? -3.157 15.740 20.548 1.00 97.00 216 LYS A N 1
ATOM 1679 C CA . LYS A 1 216 ? -2.953 15.979 19.107 1.00 97.00 216 LYS A CA 1
ATOM 1680 C C . LYS A 1 216 ? -1.543 15.595 18.640 1.00 97.00 216 LYS A C 1
ATOM 1682 O O . LYS A 1 216 ? -0.915 16.301 17.858 1.00 97.00 216 LYS A O 1
ATOM 1687 N N . ARG A 1 217 ? -1.025 14.484 19.169 1.00 94.94 217 ARG A N 1
ATOM 1688 C CA . ARG A 1 217 ? 0.345 14.026 18.931 1.00 94.94 217 ARG A CA 1
ATOM 1689 C C . ARG A 1 217 ? 0.367 13.016 17.793 1.00 94.94 217 ARG A C 1
ATOM 1691 O O . ARG A 1 217 ? -0.285 11.982 17.889 1.00 94.94 217 ARG A O 1
ATOM 1698 N N . THR A 1 218 ? 1.217 13.256 16.805 1.00 96.56 218 THR A N 1
ATOM 1699 C CA . THR A 1 218 ? 1.544 12.285 15.761 1.00 96.56 218 THR A CA 1
ATOM 1700 C C . THR A 1 218 ? 2.105 10.988 16.355 1.00 96.56 218 THR A C 1
ATOM 1702 O O . THR A 1 218 ? 2.980 11.000 17.232 1.00 96.56 218 THR A O 1
ATOM 1705 N N . LEU A 1 219 ? 1.597 9.849 15.891 1.00 97.31 219 LEU A N 1
ATOM 1706 C CA . LEU A 1 219 ? 2.005 8.527 16.362 1.00 97.31 219 LEU A CA 1
ATOM 1707 C C . LEU A 1 219 ? 1.832 7.507 15.239 1.00 97.31 219 LEU A C 1
ATOM 1709 O O . LEU A 1 219 ? 0.769 7.468 14.638 1.00 97.31 219 LEU A O 1
ATOM 1713 N N . SER A 1 220 ? 2.817 6.633 15.026 1.00 97.75 220 SER A N 1
ATOM 1714 C CA . SER A 1 220 ? 2.591 5.333 14.386 1.00 97.75 220 SER A CA 1
ATOM 1715 C C . SER A 1 220 ? 2.795 4.209 15.401 1.00 97.75 220 SER A C 1
ATOM 1717 O O . SER A 1 220 ? 3.904 3.979 15.889 1.00 97.75 220 SER A O 1
ATOM 1719 N N . LEU A 1 221 ? 1.700 3.543 15.765 1.00 98.56 221 LEU A N 1
ATOM 1720 C CA . LEU A 1 221 ? 1.672 2.445 16.728 1.00 98.56 221 LEU A CA 1
ATOM 1721 C C . LEU A 1 221 ? 1.358 1.138 16.004 1.00 98.56 221 LEU A C 1
ATOM 1723 O O . LEU A 1 221 ? 0.308 1.005 15.380 1.00 98.56 221 LEU A O 1
ATOM 1727 N N . GLY A 1 222 ? 2.264 0.171 16.107 1.00 98.56 222 GLY A N 1
ATOM 1728 C CA . GLY A 1 222 ? 2.029 -1.180 15.618 1.00 98.56 222 GLY A CA 1
ATOM 1729 C C . GLY A 1 222 ? 1.401 -2.021 16.709 1.00 98.56 222 GLY A C 1
ATOM 1730 O O . GLY A 1 222 ? 1.985 -2.163 17.784 1.00 98.56 222 GLY A O 1
ATOM 1731 N N . TYR A 1 223 ? 0.234 -2.584 16.432 1.00 98.69 223 TYR A N 1
ATOM 1732 C CA . TYR A 1 223 ? -0.375 -3.596 17.280 1.00 98.69 223 TYR A CA 1
ATOM 1733 C C . TYR A 1 223 ? 0.034 -4.977 16.765 1.00 98.69 223 TYR A C 1
ATOM 1735 O O . TYR A 1 223 ? -0.309 -5.348 15.644 1.00 98.69 223 TYR A O 1
ATOM 1743 N N . HIS A 1 224 ? 0.785 -5.724 17.574 1.00 98.56 224 HIS A N 1
ATOM 1744 C CA . HIS A 1 224 ? 1.123 -7.109 17.265 1.00 98.56 224 HIS A CA 1
ATOM 1745 C C . HIS A 1 224 ? -0.056 -8.014 17.636 1.00 98.56 224 HIS A C 1
ATOM 1747 O O . HIS A 1 224 ? -0.223 -8.387 18.799 1.00 98.56 224 HIS A O 1
ATOM 1753 N N . GLY A 1 225 ? -0.886 -8.316 16.646 1.00 98.12 225 GLY A N 1
ATOM 1754 C CA . GLY A 1 225 ? -2.134 -9.049 16.799 1.00 98.12 225 GLY A CA 1
ATOM 1755 C C . GLY A 1 225 ? -3.002 -8.939 15.551 1.00 98.12 225 GLY A C 1
ATOM 1756 O O . GLY A 1 225 ? -2.622 -8.314 14.557 1.00 98.12 225 GLY A O 1
ATOM 1757 N N . ASN A 1 226 ? -4.171 -9.576 15.580 1.00 98.69 226 ASN A N 1
ATOM 1758 C CA . ASN A 1 226 ? -5.053 -9.588 14.422 1.00 98.69 226 ASN A CA 1
ATOM 1759 C C . ASN A 1 226 ? -5.822 -8.262 14.305 1.00 98.69 226 ASN A C 1
ATOM 1761 O O . ASN A 1 226 ? -6.329 -7.731 15.292 1.00 98.69 226 ASN A O 1
ATOM 1765 N N . VAL A 1 227 ? -5.952 -7.729 13.086 1.00 98.69 227 VAL A N 1
ATOM 1766 C CA . VAL A 1 227 ? -6.733 -6.504 12.847 1.00 98.69 227 VAL A CA 1
ATOM 1767 C C . VAL A 1 227 ? -8.200 -6.674 13.252 1.00 98.69 227 VAL A C 1
ATOM 1769 O O . VAL A 1 227 ? -8.830 -5.713 13.684 1.00 98.69 227 VAL A O 1
ATOM 1772 N N . VAL A 1 228 ? -8.751 -7.887 13.158 1.00 98.88 228 VAL A N 1
ATOM 1773 C CA . VAL A 1 228 ? -10.137 -8.149 13.559 1.00 98.88 228 VAL A CA 1
ATOM 1774 C C . VAL A 1 228 ? -10.325 -7.942 15.059 1.00 98.88 228 VAL A C 1
ATOM 1776 O O . VAL A 1 228 ? -11.287 -7.281 15.436 1.00 98.88 228 VAL A O 1
ATOM 1779 N N . ASP A 1 229 ? -9.381 -8.391 15.894 1.00 98.75 229 ASP A N 1
ATOM 1780 C CA . ASP A 1 229 ? -9.432 -8.143 17.341 1.00 98.75 229 ASP A CA 1
ATOM 1781 C C . ASP A 1 229 ? -9.390 -6.640 17.650 1.00 98.75 229 ASP A C 1
ATOM 1783 O O . ASP A 1 229 ? -10.102 -6.159 18.530 1.00 98.75 229 ASP A O 1
ATOM 1787 N N . LEU A 1 230 ? -8.594 -5.868 16.901 1.00 98.81 230 LEU A N 1
ATOM 1788 C CA . LEU A 1 230 ? -8.546 -4.411 17.041 1.00 98.81 230 LEU A CA 1
ATOM 1789 C C . LEU A 1 230 ? -9.876 -3.754 16.640 1.00 98.81 230 LEU A C 1
ATOM 1791 O O . LEU A 1 230 ? -10.363 -2.880 17.356 1.00 98.81 230 LEU A O 1
ATOM 1795 N N . TRP A 1 231 ? -10.478 -4.169 15.522 1.00 98.88 231 TRP A N 1
ATOM 1796 C CA . TRP A 1 231 ? -11.771 -3.644 15.078 1.00 98.88 231 TRP A CA 1
ATOM 1797 C C . TRP A 1 231 ? -12.899 -3.972 16.057 1.00 98.88 231 TRP A C 1
ATOM 1799 O O . TRP A 1 231 ? -13.676 -3.086 16.418 1.00 98.88 231 TRP A O 1
ATOM 1809 N N . GLU A 1 232 ? -12.978 -5.221 16.514 1.00 98.81 232 GLU A N 1
ATOM 1810 C CA . GLU A 1 232 ? -13.957 -5.655 17.514 1.00 98.81 232 GLU A CA 1
ATOM 1811 C C . GLU A 1 232 ? -13.739 -4.928 18.844 1.00 98.81 232 GLU A C 1
ATOM 1813 O O . GLU A 1 232 ? -14.693 -4.425 19.437 1.00 98.81 232 GLU A O 1
ATOM 1818 N N . ARG A 1 233 ? -12.483 -4.728 19.256 1.00 98.69 233 ARG A N 1
ATOM 1819 C CA . ARG A 1 233 ? -12.182 -3.935 20.447 1.00 98.69 233 ARG A CA 1
ATOM 1820 C C . ARG A 1 233 ? -12.634 -2.480 20.321 1.00 98.69 233 ARG A C 1
ATOM 1822 O O . ARG A 1 233 ? -13.175 -1.931 21.275 1.00 98.69 233 ARG A O 1
ATOM 1829 N N . LEU A 1 234 ? -12.427 -1.837 19.172 1.00 98.81 234 LEU A N 1
ATOM 1830 C CA . LEU A 1 234 ? -12.900 -0.466 18.936 1.00 98.81 234 LEU A CA 1
ATOM 1831 C C . LEU A 1 234 ? -14.433 -0.381 18.994 1.00 98.81 234 LEU A C 1
ATOM 1833 O O . LEU A 1 234 ? -14.977 0.590 19.523 1.00 98.81 234 LEU A O 1
ATOM 1837 N N . VAL A 1 235 ? -15.127 -1.410 18.501 1.00 98.81 235 VAL A N 1
ATOM 1838 C CA . VAL A 1 235 ? -16.580 -1.556 18.655 1.00 98.81 235 VAL A CA 1
ATOM 1839 C C . VAL A 1 235 ? -16.978 -1.674 20.127 1.00 98.81 235 VAL A C 1
ATOM 1841 O O . VAL A 1 235 ? -17.960 -1.052 20.535 1.00 98.81 235 VAL A O 1
ATOM 1844 N N . ASP A 1 236 ? -16.258 -2.465 20.919 1.00 98.56 236 ASP A N 1
ATOM 1845 C CA . ASP A 1 236 ? -16.549 -2.660 22.342 1.00 98.56 236 ASP A CA 1
ATOM 1846 C C . ASP A 1 236 ? -16.336 -1.380 23.155 1.00 98.56 236 ASP A C 1
ATOM 1848 O O . ASP A 1 236 ? -17.188 -1.022 23.974 1.00 98.56 236 ASP A O 1
ATOM 1852 N N . GLU A 1 237 ? -15.259 -0.639 22.881 1.00 98.38 237 GLU A N 1
ATOM 1853 C CA . GLU A 1 237 ? -15.018 0.679 23.479 1.00 98.38 237 GLU A CA 1
ATOM 1854 C C . GLU A 1 237 ? -16.149 1.653 23.136 1.00 98.38 237 GLU A C 1
ATOM 1856 O O . GLU A 1 237 ? -16.663 2.327 24.032 1.00 98.38 237 GLU A O 1
ATOM 1861 N N . PHE A 1 238 ? -16.596 1.684 21.875 1.00 98.31 238 PHE A N 1
ATOM 1862 C CA . PHE A 1 238 ? -17.726 2.516 21.467 1.00 98.31 238 PHE A CA 1
ATOM 1863 C C . PHE A 1 238 ? -19.017 2.127 22.202 1.00 98.31 238 PHE A C 1
ATOM 1865 O O . PHE A 1 238 ? -19.697 2.996 22.739 1.00 98.31 238 PHE A O 1
ATOM 1872 N N . ASN A 1 239 ? -19.345 0.835 22.301 1.00 98.25 239 ASN A N 1
ATOM 1873 C CA . ASN A 1 239 ? -20.564 0.395 22.997 1.00 98.25 239 ASN A CA 1
ATOM 1874 C C . ASN A 1 239 ? -20.539 0.725 24.491 1.00 98.25 239 ASN A C 1
ATOM 1876 O O . ASN A 1 239 ? -21.581 1.008 25.076 1.00 98.25 239 ASN A O 1
ATOM 1880 N N . THR A 1 240 ? -19.360 0.648 25.107 1.00 97.69 240 THR A N 1
ATOM 1881 C CA . THR A 1 240 ? -19.205 0.802 26.558 1.00 97.69 240 THR A CA 1
ATOM 1882 C C . THR A 1 240 ? -19.112 2.268 26.969 1.00 97.69 240 THR A C 1
ATOM 1884 O O . THR A 1 240 ? -19.612 2.647 28.025 1.00 97.69 240 THR A O 1
ATOM 1887 N N . THR A 1 241 ? -18.470 3.104 26.150 1.00 97.44 241 THR A N 1
ATOM 1888 C CA . THR A 1 241 ? -18.150 4.499 26.504 1.00 97.44 241 THR A CA 1
ATOM 1889 C C . THR A 1 241 ? -18.892 5.539 25.666 1.00 97.44 241 THR A C 1
ATOM 1891 O O . THR A 1 241 ? -18.939 6.705 26.051 1.00 97.44 241 THR A O 1
ATOM 1894 N N . GLY A 1 242 ? -19.455 5.147 24.520 1.00 97.06 242 GLY A N 1
ATOM 1895 C CA . GLY A 1 242 ? -20.006 6.056 23.511 1.00 97.06 242 GLY A CA 1
ATOM 1896 C C . GLY A 1 242 ? -18.944 6.821 22.709 1.00 97.06 242 GLY A C 1
ATOM 1897 O O . GLY A 1 242 ? -19.289 7.620 21.842 1.00 97.06 242 GLY A O 1
ATOM 1898 N N . GLU A 1 243 ? -17.654 6.610 22.984 1.00 97.25 243 GLU A N 1
ATOM 1899 C CA . GLU A 1 243 ? -16.561 7.334 22.340 1.00 97.25 243 GLU A CA 1
ATOM 1900 C C . GLU A 1 243 ? -16.166 6.675 21.011 1.00 97.25 243 GLU A C 1
ATOM 1902 O O . GLU A 1 243 ? -15.679 5.543 20.978 1.00 97.25 243 GLU A O 1
ATOM 1907 N N . LEU A 1 244 ? -16.308 7.407 19.900 1.00 97.31 244 LEU A N 1
ATOM 1908 C CA . LEU A 1 244 ? -15.763 6.982 18.610 1.00 97.31 244 LEU A CA 1
ATOM 1909 C C . LEU A 1 244 ? -14.259 7.303 18.539 1.00 97.31 244 LEU A C 1
ATOM 1911 O O . LEU A 1 244 ? -13.827 8.439 18.302 1.00 97.31 244 LEU A O 1
ATOM 1915 N N . LEU A 1 245 ? -13.443 6.276 18.770 1.00 98.00 245 LEU A N 1
ATOM 1916 C CA . LEU A 1 245 ? -11.987 6.409 18.835 1.00 98.00 245 LEU A CA 1
ATOM 1917 C C . LEU A 1 245 ? -11.312 6.532 17.467 1.00 98.00 245 LEU A C 1
ATOM 1919 O O . LEU A 1 245 ? -10.241 7.127 17.390 1.00 98.00 245 LEU A O 1
ATOM 1923 N N . VAL A 1 246 ? -11.929 6.013 16.408 1.00 98.44 246 VAL A N 1
ATOM 1924 C CA . VAL A 1 246 ? -11.375 5.957 15.049 1.00 98.44 246 VAL A CA 1
ATOM 1925 C C . VAL A 1 246 ? -12.133 6.894 14.110 1.00 98.44 246 VAL A C 1
ATOM 1927 O O . VAL A 1 246 ? -13.359 6.874 14.070 1.00 98.44 246 VAL A O 1
ATOM 1930 N N . ASP A 1 247 ? -11.403 7.714 13.353 1.00 98.56 247 ASP A N 1
ATOM 1931 C CA . ASP A 1 247 ? -11.982 8.638 12.372 1.00 98.56 247 ASP A CA 1
ATOM 1932 C C . ASP A 1 247 ? -11.919 8.036 10.952 1.00 98.56 247 ASP A C 1
ATOM 1934 O O . ASP A 1 247 ? -12.892 8.077 10.200 1.00 98.56 247 ASP A O 1
ATOM 1938 N N . LEU A 1 248 ? -10.772 7.440 10.604 1.00 98.56 248 LEU A N 1
ATOM 1939 C CA . LEU A 1 248 ? -10.466 6.863 9.293 1.00 98.56 248 LEU A CA 1
ATOM 1940 C C . LEU A 1 248 ? -10.076 5.387 9.425 1.00 98.56 248 LEU A C 1
ATOM 1942 O O . LEU A 1 248 ? -9.276 5.028 10.289 1.00 98.56 248 LEU A O 1
ATOM 1946 N N . GLY A 1 249 ? -10.585 4.541 8.533 1.00 98.38 249 GLY A N 1
ATOM 1947 C CA . GLY A 1 249 ? -10.303 3.109 8.494 1.00 98.38 249 GLY A CA 1
ATOM 1948 C C . GLY A 1 249 ? -9.927 2.610 7.101 1.00 98.38 249 GLY A C 1
ATOM 1949 O O . GLY A 1 249 ? -10.520 3.019 6.106 1.00 98.38 249 GLY A O 1
ATOM 1950 N N . SER A 1 250 ? -8.970 1.690 7.021 1.00 98.38 250 SER A N 1
ATOM 1951 C CA . SER A 1 250 ? -8.692 0.937 5.794 1.00 98.38 250 SER A CA 1
ATOM 1952 C C . SER A 1 250 ? -8.128 -0.453 6.105 1.00 98.38 250 SER A C 1
ATOM 1954 O O . SER A 1 250 ? -8.065 -0.861 7.266 1.00 98.38 250 SER A O 1
ATOM 1956 N N . ASP A 1 251 ? -7.764 -1.203 5.068 1.00 98.25 251 ASP A N 1
ATOM 1957 C CA . ASP A 1 251 ? -7.122 -2.510 5.171 1.00 98.25 251 ASP A CA 1
ATOM 1958 C C . ASP A 1 251 ? -6.114 -2.689 4.032 1.00 98.25 251 ASP A C 1
ATOM 1960 O O . ASP A 1 251 ? -6.417 -2.402 2.871 1.00 98.25 251 ASP A O 1
ATOM 1964 N N . GLN A 1 252 ? -4.918 -3.181 4.359 1.00 96.00 252 GLN A N 1
ATOM 1965 C CA . GLN A 1 252 ? -3.892 -3.505 3.367 1.00 96.00 252 GLN A CA 1
ATOM 1966 C C . GLN A 1 252 ? -3.268 -4.887 3.617 1.00 96.00 252 GLN A C 1
ATOM 1968 O O . GLN A 1 252 ? -2.116 -5.145 3.250 1.00 96.00 252 GLN A O 1
ATOM 1973 N N . THR A 1 253 ? -4.044 -5.812 4.198 1.00 94.75 253 THR A N 1
ATOM 1974 C CA . THR A 1 253 ? -3.707 -7.245 4.169 1.00 94.75 253 THR A CA 1
ATOM 1975 C C . THR A 1 253 ? -3.628 -7.745 2.723 1.00 94.75 253 THR A C 1
ATOM 1977 O O . THR A 1 253 ? -4.128 -7.111 1.795 1.00 94.75 253 THR A O 1
ATOM 1980 N N . SER A 1 254 ? -3.009 -8.896 2.475 1.00 88.81 254 SER A N 1
ATOM 1981 C CA . SER A 1 254 ? -2.857 -9.422 1.112 1.00 88.81 254 SER A CA 1
ATOM 1982 C C . SER A 1 254 ? -4.069 -10.263 0.684 1.00 88.81 254 SER A C 1
ATOM 1984 O O . SER A 1 254 ? -3.936 -11.424 0.299 1.00 88.81 254 SER A O 1
ATOM 1986 N N . CYS A 1 255 ? -5.264 -9.661 0.714 1.00 91.31 255 CYS A N 1
ATOM 1987 C CA . CYS A 1 255 ? -6.524 -10.309 0.322 1.00 91.31 255 CYS A CA 1
ATOM 1988 C C . CYS A 1 255 ? -6.603 -10.701 -1.166 1.00 91.31 255 CYS A C 1
ATOM 1990 O O . CYS A 1 255 ? -7.491 -11.449 -1.544 1.00 91.31 255 CYS A O 1
ATOM 1992 N N . HIS A 1 256 ? -5.652 -10.304 -2.014 1.00 82.88 256 HIS A N 1
ATOM 1993 C CA . HIS A 1 256 ? -5.517 -10.842 -3.374 1.00 82.88 256 HIS A CA 1
ATOM 1994 C C . HIS A 1 256 ? -5.068 -12.320 -3.391 1.00 82.88 256 HIS A C 1
ATOM 1996 O O . HIS A 1 256 ? -5.167 -12.988 -4.419 1.00 82.88 256 HIS A O 1
ATOM 2002 N N . ASN A 1 257 ? -4.562 -12.841 -2.266 1.00 84.00 257 ASN A N 1
ATOM 2003 C CA . ASN A 1 257 ? -4.160 -14.237 -2.092 1.00 84.00 257 ASN A CA 1
ATOM 2004 C C . ASN A 1 257 ? -4.481 -14.734 -0.662 1.00 84.00 257 ASN A C 1
ATOM 2006 O O . ASN A 1 257 ? -3.579 -15.126 0.086 1.00 84.00 257 ASN A O 1
ATOM 2010 N N . PRO A 1 258 ? -5.761 -14.717 -0.247 1.00 88.38 258 PRO A N 1
ATOM 2011 C CA . PRO A 1 258 ? -6.147 -14.798 1.162 1.00 88.38 258 PRO A CA 1
ATOM 2012 C C . PRO A 1 258 ? -5.891 -16.182 1.779 1.00 88.38 258 PRO A C 1
ATOM 2014 O O . PRO A 1 258 ? -5.743 -16.291 2.990 1.00 88.38 258 PRO A O 1
ATOM 2017 N N . PHE A 1 259 ? -5.803 -17.239 0.964 1.00 90.38 259 PHE A N 1
ATOM 2018 C CA . PHE A 1 259 ? -5.679 -18.625 1.437 1.00 90.38 259 PHE A CA 1
ATOM 2019 C C . PHE A 1 259 ? -4.241 -19.158 1.475 1.00 90.38 259 PHE A C 1
ATOM 2021 O O . PHE A 1 259 ? -4.026 -20.247 1.988 1.00 90.38 259 PHE A O 1
ATOM 2028 N N . ASN A 1 260 ? -3.264 -18.394 0.979 1.00 83.00 260 ASN A N 1
ATOM 2029 C CA . ASN A 1 260 ? -1.856 -18.805 0.909 1.00 83.00 260 ASN A CA 1
ATOM 2030 C C . ASN A 1 260 ? -0.957 -17.796 1.645 1.00 83.00 260 ASN A C 1
ATOM 2032 O O . ASN A 1 260 ? -0.003 -17.264 1.078 1.00 83.00 260 ASN A O 1
ATOM 2036 N N . GLY A 1 261 ? -1.325 -17.458 2.883 1.00 80.81 261 GLY A N 1
ATOM 2037 C CA . GLY A 1 261 ? -0.553 -16.556 3.746 1.00 80.81 261 GLY A CA 1
ATOM 2038 C C . GLY A 1 261 ? -0.773 -15.067 3.497 1.00 80.81 261 GLY A C 1
ATOM 2039 O O . GLY A 1 261 ? -0.043 -14.248 4.048 1.00 80.81 261 GLY A O 1
ATOM 2040 N N . GLY A 1 262 ? -1.773 -14.697 2.689 1.00 84.31 262 GLY A N 1
ATOM 2041 C CA . GLY A 1 262 ? -2.124 -13.297 2.465 1.00 84.31 262 GLY A CA 1
ATOM 2042 C C . GLY A 1 262 ? -3.041 -12.691 3.534 1.00 84.31 262 GLY A C 1
ATOM 2043 O O . GLY A 1 262 ? -2.953 -11.492 3.806 1.00 84.31 262 GLY A O 1
ATOM 2044 N N . TYR A 1 263 ? -3.893 -13.511 4.157 1.00 95.81 263 TYR A N 1
ATOM 2045 C CA . TYR A 1 263 ? -4.797 -13.119 5.236 1.00 95.81 263 TYR A CA 1
ATOM 2046 C C . TYR A 1 263 ? -4.791 -14.186 6.337 1.00 95.81 263 TYR A C 1
ATOM 2048 O O . TYR A 1 263 ? -4.885 -15.379 6.051 1.00 95.81 263 TYR A O 1
ATOM 2056 N N . TYR A 1 264 ? -4.697 -13.762 7.598 1.00 97.44 264 TYR A N 1
ATOM 2057 C CA . TYR A 1 264 ? -4.632 -14.660 8.751 1.00 97.44 264 TYR A CA 1
ATOM 2058 C C . TYR A 1 264 ? -5.934 -14.577 9.558 1.00 97.44 264 TYR A C 1
ATOM 2060 O O . TYR A 1 264 ? -6.317 -13.478 9.967 1.00 97.44 264 TYR A O 1
ATOM 2068 N N . PRO A 1 265 ? -6.632 -15.704 9.790 1.00 98.12 265 PRO A N 1
ATOM 2069 C CA . PRO A 1 265 ? -7.900 -15.701 10.508 1.00 98.12 265 PRO A CA 1
ATOM 2070 C C . PRO A 1 265 ? -7.703 -15.382 11.993 1.00 98.12 265 PRO A C 1
ATOM 2072 O O . PRO A 1 265 ? -6.806 -15.926 12.632 1.00 98.12 265 PRO A O 1
ATOM 2075 N N . VAL A 1 266 ? -8.575 -14.544 12.554 1.00 98.50 266 VAL A N 1
ATOM 2076 C CA . VAL A 1 266 ? -8.537 -14.104 13.965 1.00 98.50 266 VAL A CA 1
ATOM 2077 C C . VAL A 1 266 ? -8.630 -15.244 14.984 1.00 98.50 266 VAL A C 1
ATOM 2079 O O . VAL A 1 266 ? -8.142 -15.139 16.101 1.00 98.50 266 VAL A O 1
ATOM 2082 N N . GLN A 1 267 ? -9.224 -16.370 14.596 1.00 98.19 267 GLN A N 1
ATOM 2083 C CA . GLN A 1 267 ? -9.404 -17.545 15.447 1.00 98.19 267 GLN A CA 1
ATOM 2084 C C . GLN A 1 267 ? -8.084 -18.266 15.766 1.00 98.19 267 GLN A C 1
ATOM 2086 O O . GLN A 1 267 ? -8.066 -19.129 16.643 1.00 98.19 267 GLN A O 1
ATOM 2091 N N . LEU A 1 268 ? -7.003 -17.969 15.037 1.00 97.38 268 LEU A N 1
ATOM 2092 C CA . LEU A 1 268 ? -5.712 -18.638 15.163 1.00 97.38 268 LEU A CA 1
ATOM 2093 C C . LEU A 1 268 ? -4.605 -17.618 15.411 1.00 97.38 268 LEU A C 1
ATOM 2095 O O . LEU A 1 268 ? -4.597 -16.528 14.842 1.00 97.38 268 LEU A O 1
ATOM 2099 N N . ASN A 1 269 ? -3.604 -18.010 16.198 1.00 95.50 269 ASN A N 1
ATOM 2100 C CA . ASN A 1 269 ? -2.344 -17.275 16.207 1.00 95.50 269 ASN A CA 1
ATOM 2101 C C . ASN A 1 269 ? -1.558 -17.538 14.906 1.00 95.50 269 ASN A C 1
ATOM 2103 O O . ASN A 1 269 ? -1.822 -18.491 14.169 1.00 95.50 269 ASN A O 1
ATOM 2107 N N . PHE A 1 270 ? -0.555 -16.699 14.642 1.00 92.94 270 PHE A N 1
ATOM 2108 C CA . PHE A 1 270 ? 0.238 -16.741 13.412 1.00 92.94 270 PHE A CA 1
ATOM 2109 C C . PHE A 1 270 ? 0.898 -18.106 13.146 1.00 92.94 270 PHE A C 1
ATOM 2111 O O . PHE A 1 270 ? 0.922 -18.585 12.010 1.00 92.94 270 PHE A O 1
ATOM 2118 N N . ARG A 1 271 ? 1.411 -18.772 14.188 1.00 95.00 271 ARG A N 1
ATOM 2119 C CA . ARG A 1 271 ? 2.071 -20.078 14.057 1.00 95.00 271 ARG A CA 1
ATOM 2120 C C . ARG A 1 271 ? 1.074 -21.173 13.679 1.00 95.00 271 ARG A C 1
ATOM 2122 O O . ARG A 1 271 ? 1.325 -21.922 12.736 1.00 95.00 271 ARG A O 1
ATOM 2129 N N . ASP A 1 272 ? -0.051 -21.237 14.382 1.00 96.00 272 ASP A N 1
ATOM 2130 C CA . ASP A 1 272 ? -1.084 -22.248 14.156 1.00 96.00 272 ASP A CA 1
ATOM 2131 C C . ASP A 1 272 ? -1.758 -22.054 12.796 1.00 96.00 272 ASP A C 1
ATOM 2133 O O . ASP A 1 272 ? -2.048 -23.026 12.101 1.00 96.00 272 ASP A O 1
ATOM 2137 N N . ALA A 1 273 ? -1.937 -20.802 12.367 1.00 95.31 273 ALA A N 1
ATOM 2138 C CA . ALA A 1 273 ? -2.419 -20.469 11.034 1.00 95.31 273 ALA A CA 1
ATOM 2139 C C . ALA A 1 273 ? -1.485 -20.999 9.933 1.00 95.31 273 ALA A C 1
ATOM 2141 O O . ALA A 1 273 ? -1.959 -21.636 8.995 1.00 95.31 273 ALA A O 1
ATOM 2142 N N . ASN A 1 274 ? -0.166 -20.812 10.067 1.00 91.56 274 ASN A N 1
ATOM 2143 C CA . ASN A 1 274 ? 0.816 -21.342 9.113 1.00 91.56 274 ASN A CA 1
ATOM 2144 C C . ASN A 1 274 ? 0.822 -22.880 9.062 1.00 91.56 274 ASN A C 1
ATOM 2146 O O . ASN A 1 274 ? 0.915 -23.476 7.987 1.00 91.56 274 ASN A O 1
ATOM 2150 N N . GLN A 1 275 ? 0.674 -23.543 10.212 1.00 95.50 275 GLN A N 1
ATOM 2151 C CA . GLN A 1 275 ? 0.562 -25.001 10.253 1.00 95.50 275 GLN A CA 1
ATOM 2152 C C . GLN A 1 275 ? -0.750 -25.487 9.622 1.00 95.50 275 GLN A C 1
ATOM 2154 O O . GLN A 1 275 ? -0.747 -26.445 8.846 1.00 95.50 275 GLN A O 1
ATOM 2159 N N . LEU A 1 276 ? -1.877 -24.839 9.920 1.00 95.19 276 LEU A N 1
ATOM 2160 C CA . LEU A 1 276 ? -3.180 -25.241 9.394 1.00 95.19 276 LEU A CA 1
ATOM 2161 C C . LEU A 1 276 ? -3.287 -25.013 7.884 1.00 95.19 276 LEU A C 1
ATOM 2163 O O . LEU A 1 276 ? -3.850 -25.844 7.184 1.00 95.19 276 LEU A O 1
ATOM 2167 N N . MET A 1 277 ? -2.693 -23.933 7.378 1.00 91.06 277 MET A N 1
ATOM 2168 C CA . MET A 1 277 ? -2.670 -23.606 5.951 1.00 91.06 277 MET A CA 1
ATOM 2169 C C . MET A 1 277 ? -2.080 -24.734 5.095 1.00 91.06 277 MET A C 1
ATOM 2171 O O . MET A 1 277 ? -2.534 -24.945 3.976 1.00 91.06 277 MET A O 1
ATOM 2175 N N . SER A 1 278 ? -1.104 -25.478 5.625 1.00 91.19 278 SER A N 1
ATOM 2176 C CA . SER A 1 278 ? -0.503 -26.629 4.939 1.00 91.19 278 SER A CA 1
ATOM 2177 C C . SER A 1 278 ? -1.182 -27.959 5.274 1.00 91.19 278 SER A C 1
ATOM 2179 O O . SER A 1 278 ? -1.342 -28.801 4.394 1.00 91.19 278 SER A O 1
ATOM 2181 N N . SER A 1 279 ? -1.582 -28.163 6.532 1.00 95.75 279 SER A N 1
ATOM 2182 C CA . SER A 1 279 ? -2.132 -29.445 6.996 1.00 95.75 279 SER A CA 1
ATOM 2183 C C . SER A 1 279 ? -3.619 -29.649 6.686 1.00 95.75 279 SER A C 1
ATOM 2185 O O . SER A 1 279 ? -4.023 -30.780 6.427 1.00 95.75 279 SER A O 1
ATOM 2187 N N . ASP A 1 280 ? -4.427 -28.586 6.684 1.00 96.69 280 ASP A N 1
ATOM 2188 C CA . ASP A 1 280 ? -5.855 -28.616 6.340 1.00 96.69 280 ASP A CA 1
ATOM 2189 C C . ASP A 1 280 ? -6.282 -27.293 5.662 1.00 96.69 280 ASP A C 1
ATOM 2191 O O . ASP A 1 280 ? -6.890 -26.409 6.288 1.00 96.69 280 ASP A O 1
ATOM 2195 N N . PRO A 1 281 ? -5.975 -27.135 4.359 1.00 93.50 281 PRO A N 1
ATOM 2196 C CA . PRO A 1 281 ? -6.280 -25.916 3.609 1.00 93.50 281 PRO A CA 1
ATOM 2197 C C . PRO A 1 281 ? -7.779 -25.589 3.552 1.00 93.50 281 PRO A C 1
ATOM 2199 O O . PRO A 1 281 ? -8.162 -24.419 3.498 1.00 93.50 281 PRO A O 1
ATOM 2202 N N . ILE A 1 282 ? -8.644 -26.611 3.585 1.00 96.25 282 ILE A N 1
ATOM 2203 C CA . ILE A 1 282 ? -10.104 -26.445 3.532 1.00 96.25 282 ILE A CA 1
ATOM 2204 C C . ILE A 1 282 ? -10.587 -25.776 4.818 1.00 96.25 282 ILE A C 1
ATOM 2206 O O . ILE A 1 282 ? -11.327 -24.786 4.771 1.00 96.25 282 ILE A O 1
ATOM 2210 N N . LYS A 1 283 ? -10.136 -26.272 5.975 1.00 97.69 283 LYS A N 1
ATOM 2211 C CA . LYS A 1 283 ? -10.456 -25.663 7.266 1.00 97.69 283 LYS A CA 1
ATOM 2212 C C . LYS A 1 283 ? -9.849 -24.269 7.399 1.00 97.69 283 LYS A C 1
ATOM 2214 O O . LYS A 1 283 ? -10.533 -23.365 7.877 1.00 97.69 283 LYS A O 1
ATOM 2219 N N . PHE A 1 284 ? -8.616 -24.065 6.933 1.00 97.31 284 PHE A N 1
ATOM 2220 C CA . PHE A 1 284 ? -7.994 -22.740 6.905 1.00 97.31 284 PHE A CA 1
ATOM 2221 C C . PHE A 1 284 ? -8.835 -21.737 6.099 1.00 97.31 284 PHE A C 1
ATOM 2223 O O . PHE A 1 284 ? -9.182 -20.668 6.601 1.00 97.31 284 PHE A O 1
ATOM 2230 N N . GLN A 1 285 ? -9.259 -22.111 4.888 1.00 96.94 285 GLN A N 1
ATOM 2231 C CA . GLN A 1 285 ? -10.125 -21.284 4.047 1.00 96.94 285 GLN A CA 1
ATOM 2232 C C . GLN A 1 285 ? -11.468 -20.961 4.723 1.00 96.94 285 GLN A C 1
ATOM 2234 O O . GLN A 1 285 ? -11.961 -19.836 4.603 1.00 96.94 285 GLN A O 1
ATOM 2239 N N . ALA A 1 286 ? -12.074 -21.922 5.427 1.00 98.12 286 ALA A N 1
ATOM 2240 C CA . ALA A 1 286 ? -13.319 -21.694 6.158 1.00 98.12 286 ALA A CA 1
ATOM 2241 C C . ALA A 1 286 ? -13.149 -20.639 7.267 1.00 98.12 286 ALA A C 1
ATOM 2243 O O . ALA A 1 286 ? -13.966 -19.719 7.363 1.00 98.12 286 ALA A O 1
ATOM 2244 N N . LEU A 1 287 ? -12.058 -20.724 8.038 1.00 98.56 287 LEU A N 1
ATOM 2245 C CA . LEU A 1 287 ? -11.731 -19.763 9.095 1.00 98.56 287 LEU A CA 1
ATOM 2246 C C . LEU A 1 287 ? -11.413 -18.371 8.536 1.00 98.56 287 LEU A C 1
ATOM 2248 O O . LEU A 1 287 ? -11.891 -17.375 9.074 1.00 98.56 287 LEU A O 1
ATOM 2252 N N . VAL A 1 288 ? -10.681 -18.282 7.419 1.00 98.31 288 VAL A N 1
ATOM 2253 C CA . VAL A 1 288 ? -10.419 -17.004 6.731 1.00 98.31 288 VAL A CA 1
ATOM 2254 C C . VAL A 1 288 ? -11.730 -16.321 6.342 1.00 98.31 288 VAL A C 1
ATOM 2256 O O . VAL A 1 288 ? -11.932 -15.147 6.650 1.00 98.31 288 VAL A O 1
ATOM 2259 N N . LYS A 1 289 ? -12.664 -17.059 5.729 1.00 98.44 289 LYS A N 1
ATOM 2260 C CA . LYS A 1 289 ? -13.983 -16.521 5.355 1.00 98.44 289 LYS A CA 1
ATOM 2261 C C . LYS A 1 289 ? -14.775 -16.044 6.576 1.00 98.44 289 LYS A C 1
ATOM 2263 O O . LYS A 1 289 ? -15.454 -15.024 6.504 1.00 98.44 289 LYS A O 1
ATOM 2268 N N . GLU A 1 290 ? -14.706 -16.763 7.692 1.00 98.69 290 GLU A N 1
ATOM 2269 C CA . GLU A 1 290 ? -15.348 -16.353 8.945 1.00 98.69 290 GLU A CA 1
ATOM 2270 C C . GLU A 1 290 ? -14.740 -15.077 9.532 1.00 98.69 290 GLU A C 1
ATOM 2272 O O . GLU A 1 290 ? -15.475 -14.159 9.895 1.00 98.69 290 GLU A O 1
ATOM 2277 N N . SER A 1 291 ? -13.413 -14.987 9.558 1.00 98.75 291 SER A N 1
ATOM 2278 C CA . SER A 1 291 ? -12.684 -13.802 10.008 1.00 98.75 291 SER A CA 1
ATOM 2279 C C . SER A 1 291 ? -13.009 -12.568 9.156 1.00 98.75 291 SER A C 1
ATOM 2281 O O . SER A 1 291 ? -13.284 -11.507 9.709 1.00 98.75 291 SER A O 1
ATOM 2283 N N . LEU A 1 292 ? -13.094 -12.707 7.825 1.00 98.75 292 LEU A N 1
ATOM 2284 C CA . LEU A 1 292 ? -13.508 -11.618 6.926 1.00 98.75 292 LEU A CA 1
ATOM 2285 C C . LEU A 1 292 ? -14.920 -11.102 7.245 1.00 98.75 292 LEU A C 1
ATOM 2287 O O . LEU A 1 292 ? -15.147 -9.892 7.268 1.00 98.75 292 LEU A O 1
ATOM 2291 N N . ARG A 1 293 ? -15.871 -12.003 7.537 1.00 98.81 293 ARG A N 1
ATOM 2292 C CA . ARG A 1 293 ? -17.231 -11.607 7.947 1.00 98.81 293 ARG A CA 1
ATOM 2293 C C . ARG A 1 293 ? -17.223 -10.817 9.254 1.00 98.81 293 ARG A C 1
ATOM 2295 O O . ARG A 1 293 ? -17.910 -9.803 9.342 1.00 98.81 293 ARG A O 1
ATOM 2302 N N . ARG A 1 294 ? -16.438 -11.257 10.244 1.00 98.81 294 ARG A N 1
ATOM 2303 C CA . ARG A 1 294 ? -16.279 -10.559 11.532 1.00 98.81 294 ARG A CA 1
ATOM 2304 C C . ARG A 1 294 ? -15.654 -9.177 11.358 1.00 98.81 294 ARG A C 1
ATOM 2306 O O . ARG A 1 294 ? -16.195 -8.199 11.867 1.00 98.81 294 ARG A O 1
ATOM 2313 N N . GLN A 1 295 ? -14.590 -9.079 10.559 1.00 98.81 295 GLN A N 1
ATOM 2314 C CA . GLN A 1 295 ? -13.934 -7.810 10.248 1.00 98.81 295 GLN A CA 1
ATOM 2315 C C . GLN A 1 295 ? -14.914 -6.797 9.647 1.00 98.81 295 GLN A C 1
ATOM 2317 O O . GLN A 1 295 ? -15.026 -5.673 10.133 1.00 98.81 295 GLN A O 1
ATOM 2322 N N . VAL A 1 296 ? -15.664 -7.207 8.619 1.00 98.69 296 VAL A N 1
ATOM 2323 C CA . VAL A 1 296 ? -16.662 -6.344 7.971 1.00 98.69 296 VAL A CA 1
ATOM 2324 C C . VAL A 1 296 ? -17.788 -5.968 8.928 1.00 98.69 296 VAL A C 1
ATOM 2326 O O . VAL A 1 296 ? -18.217 -4.821 8.916 1.00 98.69 296 VAL A O 1
ATOM 2329 N N . ALA A 1 297 ? -18.258 -6.884 9.777 1.00 98.75 297 ALA A N 1
ATOM 2330 C CA . ALA A 1 297 ? -19.304 -6.572 10.749 1.00 98.75 297 ALA A CA 1
ATOM 2331 C C . ALA A 1 297 ? -18.872 -5.459 11.723 1.00 98.75 297 ALA A C 1
ATOM 2333 O O . ALA A 1 297 ? -19.648 -4.538 11.989 1.00 98.75 297 ALA A O 1
ATOM 2334 N N . ALA A 1 298 ? -17.626 -5.503 12.205 1.00 98.81 298 ALA A N 1
ATOM 2335 C CA . ALA A 1 298 ? -17.078 -4.462 13.068 1.00 98.81 298 ALA A CA 1
ATOM 2336 C C . ALA A 1 298 ? -16.891 -3.123 12.325 1.00 98.81 298 ALA A C 1
ATOM 2338 O O . ALA A 1 298 ? -17.295 -2.075 12.834 1.00 98.81 298 ALA A O 1
ATOM 2339 N N . ILE A 1 299 ? -16.367 -3.158 11.092 1.00 98.75 299 ILE A N 1
ATOM 2340 C CA . ILE A 1 299 ? -16.228 -1.973 10.225 1.00 98.75 299 ILE A CA 1
ATOM 2341 C C . ILE A 1 299 ? -17.595 -1.337 9.937 1.00 98.75 299 ILE A C 1
ATOM 2343 O O . ILE A 1 299 ? -17.742 -0.124 10.081 1.00 98.75 299 ILE A O 1
ATOM 2347 N N . ASN A 1 300 ? -18.605 -2.142 9.593 1.00 98.44 300 ASN A N 1
ATOM 2348 C CA . ASN A 1 300 ? -19.982 -1.696 9.372 1.00 98.44 300 ASN A CA 1
ATOM 2349 C C . ASN A 1 300 ? -20.508 -0.942 10.587 1.00 98.44 300 ASN A C 1
ATOM 2351 O O . ASN A 1 300 ? -20.983 0.184 10.447 1.00 98.44 300 ASN A O 1
ATOM 2355 N N . LYS A 1 301 ? -20.349 -1.528 11.777 1.00 98.38 301 LYS A N 1
ATOM 2356 C CA . LYS A 1 301 ? -20.827 -0.933 13.020 1.00 98.38 301 LYS A CA 1
ATOM 2357 C C . LYS A 1 301 ? -20.158 0.402 13.331 1.00 98.38 301 LYS A C 1
ATOM 2359 O O . LYS A 1 301 ? -20.858 1.343 13.674 1.00 98.38 301 LYS A O 1
ATOM 2364 N N . LEU A 1 302 ? -18.837 0.511 13.200 1.00 98.69 302 LEU A N 1
ATOM 2365 C CA . LEU A 1 302 ? -18.128 1.777 13.432 1.00 98.69 302 LEU A CA 1
ATOM 2366 C C . LEU A 1 302 ? -18.456 2.816 12.356 1.00 98.69 302 LEU A C 1
ATOM 2368 O O . LEU A 1 302 ? -18.578 4.006 12.647 1.00 98.69 302 LEU A O 1
ATOM 2372 N N . SER A 1 303 ? -18.638 2.370 11.114 1.00 97.88 303 SER A N 1
ATOM 2373 C CA . SER A 1 303 ? -18.971 3.257 10.006 1.00 97.88 303 SER A CA 1
ATOM 2374 C C . SER A 1 303 ? -20.382 3.828 10.111 1.00 97.88 303 SER A C 1
ATOM 2376 O O . SER A 1 303 ? -20.576 5.011 9.844 1.00 97.88 303 SER A O 1
ATOM 2378 N N . ASP A 1 304 ? -21.342 3.039 10.601 1.00 97.06 304 ASP A N 1
ATOM 2379 C CA . ASP A 1 304 ? -22.689 3.515 10.943 1.00 97.06 304 ASP A CA 1
ATOM 2380 C C . ASP A 1 304 ? -22.675 4.642 11.995 1.00 97.06 304 ASP A C 1
ATOM 2382 O O . ASP A 1 304 ? -23.644 5.390 12.098 1.00 97.06 304 ASP A O 1
ATOM 2386 N N . GLN A 1 305 ? -21.587 4.785 12.761 1.00 97.56 305 GLN A N 1
ATOM 2387 C CA . GLN A 1 305 ? -21.416 5.816 13.795 1.00 97.56 305 GLN A CA 1
ATOM 2388 C C . GLN A 1 305 ? -20.561 7.006 13.342 1.00 97.56 305 GLN A C 1
ATOM 2390 O O . GLN A 1 305 ? -20.320 7.917 14.129 1.00 97.56 305 GLN A O 1
ATOM 2395 N N . GLY A 1 306 ? -20.111 7.021 12.083 1.00 96.44 306 GLY A N 1
ATOM 2396 C CA . GLY A 1 306 ? -19.377 8.146 11.498 1.00 96.44 306 GLY A CA 1
ATOM 2397 C C . GLY A 1 306 ? -17.904 7.884 11.188 1.00 96.44 306 GLY A C 1
ATOM 2398 O O . GLY A 1 306 ? -17.242 8.784 10.679 1.00 96.44 306 GLY A O 1
ATOM 2399 N N . MET A 1 307 ? -17.377 6.677 11.428 1.00 98.19 307 MET A N 1
ATOM 2400 C CA . MET A 1 307 ? -16.060 6.308 10.893 1.00 98.19 307 MET A CA 1
ATOM 2401 C C . MET A 1 307 ? -16.131 6.197 9.364 1.00 98.19 307 MET A C 1
ATOM 2403 O O . MET A 1 307 ? -17.008 5.522 8.812 1.00 98.19 307 MET A O 1
ATOM 2407 N N . PHE A 1 308 ? -15.164 6.783 8.662 1.00 97.81 308 PHE A N 1
ATOM 2408 C CA . PHE A 1 308 ? -15.049 6.587 7.222 1.00 97.81 308 PHE A CA 1
ATOM 2409 C C . PHE A 1 308 ? -14.095 5.432 6.888 1.00 97.81 308 PHE A C 1
ATOM 2411 O O . PHE A 1 308 ? -12.944 5.443 7.319 1.00 97.81 308 PHE A O 1
ATOM 2418 N N . PHE A 1 309 ? -14.556 4.457 6.095 1.00 98.00 309 PHE A N 1
ATOM 2419 C CA . PHE A 1 309 ? -13.750 3.319 5.636 1.00 98.00 309 PHE A CA 1
ATOM 2420 C C . PHE A 1 309 ? -13.604 3.292 4.110 1.00 98.00 309 PHE A C 1
ATOM 2422 O O . PHE A 1 309 ? -14.574 3.548 3.392 1.00 98.00 309 PHE A O 1
ATOM 2429 N N . TRP A 1 310 ? -12.421 2.916 3.615 1.00 97.12 310 TRP A N 1
ATOM 2430 C CA . TRP A 1 310 ? -12.177 2.659 2.191 1.00 97.12 310 TRP A CA 1
ATOM 2431 C C . TRP A 1 310 ? -11.328 1.406 1.951 1.00 97.12 310 TRP A C 1
ATOM 2433 O O . TRP A 1 310 ? -10.494 1.027 2.774 1.00 97.12 310 TRP A O 1
ATOM 2443 N N . ASP A 1 311 ? -11.502 0.799 0.776 1.00 95.44 311 ASP A N 1
ATOM 2444 C CA . ASP A 1 311 ? -10.679 -0.315 0.292 1.00 95.44 311 ASP A CA 1
ATOM 2445 C C . ASP A 1 311 ? -9.391 0.200 -0.368 1.00 95.44 311 ASP A C 1
ATOM 2447 O O . ASP A 1 311 ? -9.424 1.091 -1.228 1.00 95.44 311 ASP A O 1
ATOM 2451 N N . TYR A 1 312 ? -8.246 -0.367 0.024 1.00 94.12 312 TYR A N 1
ATOM 2452 C CA . TYR A 1 312 ? -6.919 0.047 -0.446 1.00 94.12 312 TYR A CA 1
ATOM 2453 C C . TYR A 1 312 ? -6.452 -0.708 -1.708 1.00 94.12 312 TYR A C 1
ATOM 2455 O O . TYR A 1 312 ? -5.260 -0.807 -1.991 1.00 94.12 312 TYR A O 1
ATOM 2463 N N . GLY A 1 313 ? -7.373 -1.280 -2.487 1.00 90.38 313 GLY A N 1
ATOM 2464 C CA . GLY A 1 313 ? -7.049 -2.005 -3.718 1.00 90.38 313 GLY A CA 1
ATOM 2465 C C . GLY A 1 313 ? -6.395 -3.366 -3.473 1.00 90.38 313 GLY A C 1
ATOM 2466 O O . GLY A 1 313 ? -5.658 -3.860 -4.323 1.00 90.38 313 GLY A O 1
ATOM 2467 N N . ASN A 1 314 ? -6.643 -3.980 -2.315 1.00 89.50 314 ASN A N 1
ATOM 2468 C CA . ASN A 1 314 ? -6.086 -5.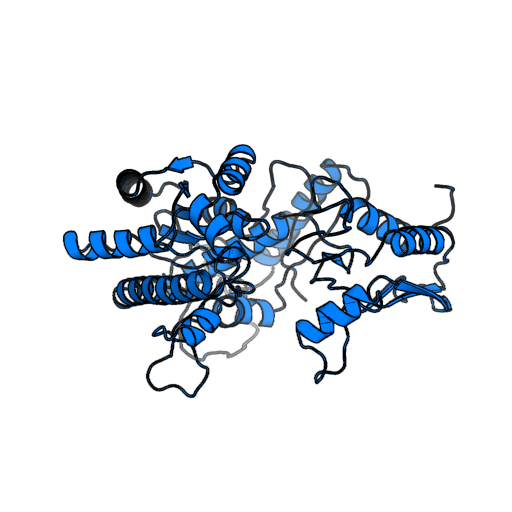278 -1.929 1.00 89.50 314 ASN A CA 1
ATOM 2469 C C . ASN A 1 314 ? -7.063 -6.452 -2.127 1.00 89.50 314 ASN A C 1
ATOM 2471 O O . ASN A 1 314 ? -6.757 -7.562 -1.696 1.00 89.50 314 ASN A O 1
ATOM 2475 N N . ALA A 1 315 ? -8.206 -6.208 -2.777 1.00 91.75 315 ALA A N 1
ATOM 2476 C CA . ALA A 1 315 ? -9.317 -7.146 -2.966 1.00 91.75 315 ALA A CA 1
ATOM 2477 C C . ALA A 1 315 ? -10.056 -7.553 -1.675 1.00 91.75 315 ALA A C 1
ATOM 2479 O O . ALA A 1 315 ? -10.797 -8.537 -1.688 1.00 91.75 315 ALA A O 1
ATOM 2480 N N . PHE A 1 316 ? -9.916 -6.794 -0.581 1.00 96.12 316 PHE A N 1
ATOM 2481 C CA . PHE A 1 316 ? -10.582 -7.083 0.692 1.00 96.12 316 PHE A CA 1
ATOM 2482 C C . PHE A 1 316 ? -12.106 -7.161 0.548 1.00 96.12 316 PHE A C 1
ATOM 2484 O O . PHE A 1 316 ? -12.700 -8.179 0.904 1.00 96.12 316 PHE A O 1
ATOM 2491 N N . LEU A 1 317 ? -12.749 -6.139 -0.031 1.00 95.38 317 LEU A N 1
ATOM 2492 C CA . LEU A 1 317 ? -14.213 -6.141 -0.174 1.00 95.38 317 LEU A CA 1
ATOM 2493 C C . LEU A 1 317 ? -14.715 -7.255 -1.101 1.00 95.38 317 LEU A C 1
ATOM 2495 O O . LEU A 1 317 ? -15.767 -7.844 -0.848 1.00 95.38 317 LEU A O 1
ATOM 2499 N N . LEU A 1 318 ? -13.950 -7.586 -2.146 1.00 93.44 318 LEU A N 1
ATOM 2500 C CA . LEU A 1 318 ? -14.287 -8.666 -3.072 1.00 93.44 318 LEU A CA 1
ATOM 2501 C C . LEU A 1 318 ? -14.245 -10.034 -2.378 1.00 93.44 318 LEU A C 1
ATOM 2503 O O . LEU A 1 318 ? -15.194 -10.812 -2.487 1.00 93.44 318 LEU A O 1
ATOM 2507 N N . GLU A 1 319 ? -13.171 -10.332 -1.648 1.00 94.81 319 GLU A N 1
ATOM 2508 C CA . GLU A 1 319 ? -13.060 -11.593 -0.911 1.00 94.81 319 GLU A CA 1
ATOM 2509 C C . GLU A 1 319 ? -14.045 -11.669 0.255 1.00 94.81 319 GLU A C 1
ATOM 2511 O O . GLU A 1 319 ? -14.631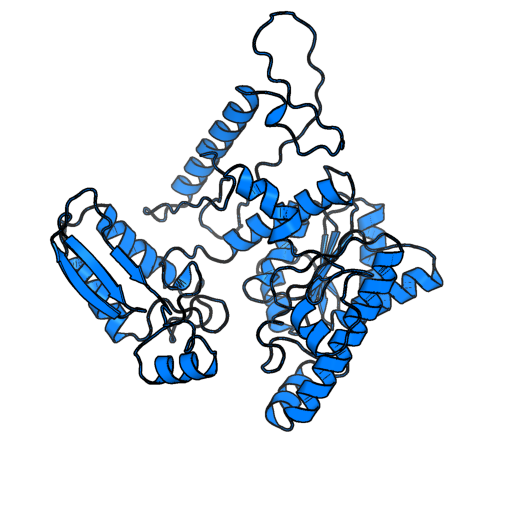 -12.724 0.503 1.00 94.81 319 GLU A O 1
ATOM 2516 N N . ALA A 1 320 ? -14.320 -10.547 0.921 1.00 96.94 320 ALA A N 1
ATOM 2517 C CA . ALA A 1 320 ? -15.348 -10.482 1.948 1.00 96.94 320 ALA A CA 1
ATOM 2518 C C . ALA A 1 320 ? -16.750 -10.752 1.369 1.00 96.94 320 ALA A C 1
ATOM 2520 O O . ALA A 1 320 ? -17.514 -11.523 1.953 1.00 96.94 320 ALA A O 1
ATOM 2521 N N . GLN A 1 321 ? -17.079 -10.219 0.186 1.00 95.56 321 GLN A N 1
ATOM 2522 C CA . GLN A 1 321 ? -18.322 -10.551 -0.521 1.00 95.56 321 GLN A CA 1
ATOM 2523 C C . GLN A 1 321 ? -18.405 -12.045 -0.846 1.00 95.56 321 GLN A C 1
ATOM 2525 O O . GLN A 1 321 ? -19.428 -12.676 -0.581 1.00 95.56 321 GLN A O 1
ATOM 2530 N N . ARG A 1 322 ? -17.322 -12.634 -1.374 1.00 94.50 322 ARG A N 1
ATOM 2531 C CA . ARG A 1 322 ? -17.225 -14.082 -1.649 1.00 94.50 322 ARG A CA 1
ATOM 2532 C C . ARG A 1 322 ? -17.368 -14.925 -0.379 1.00 94.50 322 ARG A C 1
ATOM 2534 O O . ARG A 1 322 ? -17.863 -16.049 -0.438 1.00 94.50 322 ARG A O 1
ATOM 2541 N N . ALA A 1 323 ? -16.960 -14.388 0.769 1.00 96.12 323 ALA A N 1
ATOM 2542 C CA . ALA A 1 323 ? -17.138 -14.992 2.084 1.00 96.12 323 ALA A CA 1
ATOM 2543 C C . ALA A 1 323 ? -18.553 -14.808 2.672 1.00 96.12 323 ALA A C 1
ATOM 2545 O O . ALA A 1 323 ? -18.841 -15.388 3.723 1.00 96.12 323 ALA A O 1
ATOM 2546 N N . GLY A 1 324 ? -19.431 -14.036 2.020 1.00 95.88 324 GLY A N 1
ATOM 2547 C CA . GLY A 1 324 ? -20.790 -13.745 2.480 1.00 95.88 324 GLY A CA 1
ATOM 2548 C C . GLY A 1 324 ? -20.881 -12.610 3.505 1.00 95.88 324 GLY A C 1
ATOM 2549 O O . GLY A 1 324 ? -21.814 -12.592 4.302 1.00 95.88 324 GLY A O 1
ATOM 2550 N N . ALA A 1 325 ? -19.905 -11.700 3.539 1.00 96.50 325 ALA A N 1
ATOM 2551 C CA . ALA A 1 325 ? -19.953 -10.510 4.382 1.00 96.50 325 ALA A CA 1
ATOM 2552 C C . ALA A 1 325 ? -20.895 -9.436 3.805 1.00 96.50 325 ALA A C 1
ATOM 2554 O O . ALA A 1 325 ? -21.054 -9.320 2.587 1.00 96.50 325 ALA A O 1
ATOM 2555 N N . ASP A 1 326 ? -21.481 -8.614 4.679 1.00 95.00 326 ASP A N 1
ATOM 2556 C CA . ASP A 1 326 ? -22.370 -7.509 4.296 1.00 95.00 326 ASP A CA 1
ATOM 2557 C C . ASP A 1 326 ? -21.571 -6.290 3.807 1.00 95.00 326 ASP A C 1
ATOM 2559 O O . ASP A 1 326 ? -21.378 -5.311 4.526 1.00 95.00 326 ASP A O 1
ATOM 2563 N N . VAL A 1 327 ? -21.046 -6.387 2.586 1.00 93.62 327 VAL A N 1
ATOM 2564 C CA . VAL A 1 327 ? -20.268 -5.324 1.921 1.00 93.62 327 VAL A CA 1
ATOM 2565 C C . VAL A 1 327 ? -21.022 -4.660 0.772 1.00 93.62 327 VAL A C 1
ATOM 2567 O O . VAL A 1 327 ? -20.480 -3.770 0.123 1.00 93.62 327 VAL A O 1
ATOM 2570 N N . ALA A 1 328 ? -22.246 -5.097 0.473 1.00 90.50 328 ALA A N 1
ATOM 2571 C CA . ALA A 1 328 ? -23.027 -4.562 -0.635 1.00 90.50 328 ALA A CA 1
ATOM 2572 C C . ALA A 1 328 ? -23.622 -3.197 -0.273 1.00 90.50 328 ALA A C 1
ATOM 2574 O O . ALA A 1 328 ? -24.087 -2.967 0.845 1.00 90.50 328 ALA A O 1
ATOM 2575 N N . LYS A 1 329 ? -23.646 -2.277 -1.235 1.00 86.75 329 LYS A N 1
ATOM 2576 C CA . LYS A 1 329 ? -24.350 -1.008 -1.055 1.00 86.75 329 LYS A CA 1
ATOM 2577 C C . LYS A 1 329 ? -25.864 -1.260 -1.057 1.00 86.75 329 LYS A C 1
ATOM 2579 O O . LYS A 1 329 ? -26.402 -1.958 -1.914 1.00 86.75 329 LYS A O 1
ATOM 2584 N N . ARG A 1 330 ? -26.582 -0.711 -0.072 1.00 80.12 330 ARG A N 1
ATOM 2585 C CA . ARG A 1 330 ? -28.041 -0.891 0.023 1.00 80.12 330 ARG A CA 1
ATOM 2586 C C . ARG A 1 330 ? -28.723 -0.249 -1.188 1.00 80.12 330 ARG A C 1
ATOM 2588 O O . ARG A 1 330 ? -28.520 0.932 -1.450 1.00 80.12 330 ARG A O 1
ATOM 2595 N N . GLY A 1 331 ? -29.539 -1.027 -1.901 1.00 76.88 331 GLY A N 1
ATOM 2596 C CA . GLY A 1 331 ? -30.299 -0.555 -3.063 1.00 76.88 331 GLY A CA 1
ATOM 2597 C C . GLY A 1 331 ? -29.500 -0.421 -4.366 1.00 76.88 331 GLY A C 1
ATOM 2598 O O . GLY A 1 331 ? -30.027 0.149 -5.316 1.00 76.88 331 GLY A O 1
ATOM 2599 N N . SER A 1 332 ? -28.261 -0.924 -4.435 1.00 73.81 332 SER A N 1
ATOM 2600 C CA . SER A 1 332 ? -27.457 -0.904 -5.663 1.00 73.81 332 SER A CA 1
ATOM 2601 C C . SER A 1 332 ? -27.614 -2.172 -6.512 1.00 73.81 332 SER A C 1
ATOM 2603 O O . SER A 1 332 ? -28.166 -3.192 -6.088 1.00 73.81 332 SER A O 1
ATOM 2605 N N . SER A 1 333 ? -27.109 -2.100 -7.746 1.00 69.25 333 SER A N 1
ATOM 2606 C CA . SER A 1 333 ? -26.988 -3.250 -8.644 1.00 69.25 333 SER A CA 1
ATOM 2607 C C . SER A 1 333 ? -25.920 -4.251 -8.158 1.00 69.25 333 SER A C 1
ATOM 2609 O O . SER A 1 333 ? -25.079 -3.936 -7.309 1.00 69.25 333 SER A O 1
ATOM 2611 N N . LYS A 1 334 ? -25.943 -5.489 -8.681 1.00 67.81 334 LYS A N 1
ATOM 2612 C CA . LYS A 1 334 ? -24.933 -6.513 -8.349 1.00 67.81 334 LYS A CA 1
ATOM 2613 C C . LYS A 1 334 ? -23.527 -5.995 -8.683 1.00 67.81 334 LYS A C 1
ATOM 2615 O O . LYS A 1 334 ? -23.226 -5.782 -9.850 1.00 67.81 334 LYS A O 1
ATOM 2620 N N . GLY A 1 335 ? -22.666 -5.882 -7.669 1.00 69.69 335 GLY A N 1
ATOM 2621 C CA . GLY A 1 335 ? -21.242 -5.556 -7.828 1.00 69.69 335 GLY A CA 1
ATOM 2622 C C . GLY A 1 335 ? -20.797 -4.227 -7.211 1.00 69.69 335 GLY A C 1
ATOM 2623 O O . GLY A 1 335 ? -19.598 -3.985 -7.134 1.00 69.69 335 GLY A O 1
ATOM 2624 N N . GLU A 1 336 ? -21.718 -3.391 -6.725 1.00 85.06 336 GLU A N 1
ATOM 2625 C CA . GLU A 1 336 ? -21.363 -2.164 -5.997 1.00 85.06 336 GLU A CA 1
ATOM 2626 C C . GLU A 1 336 ? -21.154 -2.423 -4.500 1.00 85.06 336 GLU A C 1
ATOM 2628 O O . GLU A 1 336 ? -22.043 -2.929 -3.803 1.00 85.06 336 GLU A O 1
ATOM 2633 N N . PHE A 1 337 ? -19.991 -2.015 -3.992 1.00 91.50 337 PHE A N 1
ATOM 2634 C CA . PHE A 1 337 ? -19.667 -2.097 -2.574 1.00 91.50 337 PHE A CA 1
ATOM 2635 C C . PHE A 1 337 ? -20.123 -0.857 -1.801 1.00 91.50 337 PHE A C 1
ATOM 2637 O O . PHE A 1 337 ? -20.180 0.254 -2.329 1.00 91.50 337 PHE A O 1
ATOM 2644 N N . ARG A 1 338 ? -20.431 -1.056 -0.516 1.00 91.69 338 ARG A N 1
ATOM 2645 C CA . ARG A 1 338 ? -20.781 -0.008 0.449 1.00 91.69 338 ARG A CA 1
ATOM 2646 C C . ARG A 1 338 ? -19.643 0.996 0.637 1.00 91.69 338 ARG A C 1
ATOM 2648 O O . ARG A 1 338 ? -19.902 2.184 0.810 1.00 91.69 338 ARG A O 1
ATOM 2655 N N . TYR A 1 339 ? -18.409 0.503 0.611 1.00 93.69 339 TYR A N 1
ATOM 2656 C CA . TYR A 1 339 ? -17.198 1.293 0.783 1.00 93.69 339 TYR A CA 1
ATOM 2657 C C . TYR A 1 339 ? -16.496 1.478 -0.556 1.00 93.69 339 TYR A C 1
ATOM 2659 O O . TYR A 1 339 ? -16.375 0.510 -1.312 1.00 93.69 339 TYR A O 1
ATOM 2667 N N . PRO A 1 340 ? -16.023 2.691 -0.865 1.00 90.31 340 PRO A N 1
ATOM 2668 C CA . PRO A 1 340 ? -15.333 2.928 -2.116 1.00 90.31 340 PRO A CA 1
ATOM 2669 C C . PRO A 1 340 ? -13.904 2.392 -2.089 1.00 90.31 340 PRO A C 1
ATOM 2671 O O . PRO A 1 340 ? -13.272 2.289 -1.035 1.00 90.31 340 PRO A O 1
ATOM 2674 N N . SER A 1 341 ? -13.365 2.130 -3.277 1.00 89.25 341 SER A N 1
ATOM 2675 C CA . SER A 1 341 ? -11.919 1.996 -3.446 1.00 89.25 341 SER A CA 1
ATOM 2676 C C . SER A 1 341 ? -11.254 3.372 -3.378 1.00 89.25 341 SER A C 1
ATOM 2678 O O . SER A 1 341 ? -11.791 4.353 -3.907 1.00 89.25 341 SER A O 1
ATOM 2680 N N . TYR A 1 342 ? -10.054 3.445 -2.794 1.00 86.88 342 TYR A N 1
ATOM 2681 C CA . TYR A 1 342 ? -9.264 4.679 -2.765 1.00 86.88 342 TYR A CA 1
ATOM 2682 C C . TYR A 1 342 ? -9.032 5.249 -4.174 1.00 86.88 342 TYR A C 1
ATOM 2684 O O . TYR A 1 342 ? -9.060 6.465 -4.357 1.00 86.88 342 TYR A O 1
ATOM 2692 N N . VAL A 1 343 ? -8.880 4.384 -5.186 1.00 84.25 343 VAL A N 1
ATOM 2693 C CA . VAL A 1 343 ? -8.706 4.810 -6.583 1.00 84.25 343 VAL A CA 1
ATOM 2694 C C . VAL A 1 343 ? -9.935 5.559 -7.075 1.00 84.25 343 VAL A C 1
ATOM 2696 O O . VAL A 1 343 ? -9.801 6.613 -7.679 1.00 84.25 343 VAL A O 1
ATOM 2699 N N . GLN A 1 344 ? -11.130 5.037 -6.806 1.00 77.38 344 GLN A N 1
ATOM 2700 C CA . GLN A 1 344 ? -12.360 5.594 -7.362 1.00 77.38 344 GLN A CA 1
ATOM 2701 C C . GLN A 1 344 ? -12.730 6.930 -6.718 1.00 77.38 344 GLN A C 1
ATOM 2703 O O . GLN A 1 344 ? -13.142 7.838 -7.427 1.00 77.38 344 GLN A O 1
ATOM 2708 N N . HIS A 1 345 ? -12.617 7.056 -5.391 1.00 80.94 345 HIS A N 1
ATOM 2709 C CA . HIS A 1 345 ? -13.183 8.215 -4.683 1.00 80.94 345 HIS A CA 1
ATOM 2710 C C . HIS A 1 345 ? -12.159 9.157 -4.040 1.00 80.94 345 HIS A C 1
ATOM 2712 O O . HIS A 1 345 ? -12.531 10.256 -3.637 1.00 80.94 345 HIS A O 1
ATOM 2718 N N . ILE A 1 346 ? -10.901 8.737 -3.877 1.00 83.56 346 ILE A N 1
ATOM 2719 C CA . ILE A 1 346 ? -9.861 9.583 -3.271 1.00 83.56 346 ILE A CA 1
ATOM 2720 C C . ILE A 1 346 ? -8.896 10.070 -4.350 1.00 83.56 346 ILE A C 1
ATOM 2722 O O . ILE A 1 346 ? -8.642 11.265 -4.451 1.00 83.56 346 ILE A O 1
ATOM 2726 N N . MET A 1 347 ? -8.382 9.155 -5.173 1.00 82.06 347 MET A N 1
ATOM 2727 C CA . MET A 1 347 ? -7.348 9.468 -6.163 1.00 82.06 347 MET A CA 1
ATOM 2728 C C . MET A 1 347 ? -7.893 9.749 -7.569 1.00 82.06 347 MET A C 1
ATOM 2730 O O . MET A 1 347 ? -7.189 10.358 -8.363 1.00 82.06 347 MET A O 1
ATOM 2734 N N . GLY A 1 348 ? -9.118 9.331 -7.898 1.00 83.19 348 GLY A N 1
ATOM 2735 C CA . GLY A 1 348 ? -9.678 9.446 -9.251 1.00 83.19 348 GLY A CA 1
ATOM 2736 C C . GLY A 1 348 ? -9.770 10.889 -9.748 1.00 83.19 348 GLY A C 1
ATOM 2737 O O . GLY A 1 348 ? -9.346 11.186 -10.866 1.00 83.19 348 GLY A O 1
ATOM 2738 N N . ASP A 1 349 ? -10.236 11.797 -8.888 1.00 79.25 349 ASP A N 1
ATOM 2739 C CA . ASP A 1 349 ? -10.304 13.231 -9.196 1.00 79.25 349 ASP A CA 1
ATOM 2740 C C . ASP A 1 349 ? -8.895 13.820 -9.380 1.00 79.25 349 ASP A C 1
ATOM 2742 O O . ASP A 1 349 ? -8.654 14.594 -10.300 1.00 79.25 349 ASP A O 1
ATOM 2746 N N . ILE A 1 350 ? -7.929 13.377 -8.568 1.00 79.00 350 ILE A N 1
ATOM 2747 C CA . ILE A 1 350 ? -6.521 13.797 -8.646 1.00 79.00 350 ILE A CA 1
ATOM 2748 C C . ILE A 1 350 ? -5.907 13.361 -9.981 1.00 79.00 350 ILE A C 1
ATOM 2750 O O . ILE A 1 350 ? -5.302 14.171 -10.679 1.00 79.00 350 ILE A O 1
ATOM 2754 N N . PHE A 1 351 ? -6.127 12.106 -10.382 1.00 79.50 351 PHE A N 1
ATOM 2755 C CA . PHE A 1 351 ? -5.660 11.596 -11.671 1.00 79.50 351 PHE A CA 1
ATOM 2756 C C . PHE A 1 351 ? -6.320 12.306 -12.856 1.00 79.50 351 PHE A C 1
ATOM 2758 O O . PHE A 1 351 ? -5.668 12.515 -13.876 1.00 79.50 351 PHE A O 1
ATOM 2765 N N . SER A 1 352 ? -7.586 12.712 -12.724 1.00 78.31 352 SER A N 1
ATOM 2766 C CA . SER A 1 352 ? -8.312 13.439 -13.776 1.00 78.31 352 SER A CA 1
ATOM 2767 C C . SER A 1 352 ? -7.736 14.835 -14.036 1.00 78.31 352 SER A C 1
ATOM 2769 O O . SER A 1 352 ? -7.870 15.354 -15.140 1.00 78.31 352 SER A O 1
ATOM 2771 N N . LEU A 1 353 ? -7.053 15.415 -13.047 1.00 77.06 353 LEU A N 1
ATOM 2772 C CA . LEU A 1 353 ? -6.312 16.674 -13.163 1.00 77.06 353 LEU A CA 1
ATOM 2773 C C . LEU A 1 353 ? -4.879 16.485 -13.701 1.00 77.06 353 LEU A C 1
ATOM 2775 O O . LEU A 1 353 ? -4.118 17.443 -13.764 1.00 77.06 353 LEU A O 1
ATOM 2779 N N . GLY A 1 354 ? -4.484 15.258 -14.053 1.00 78.75 354 GLY A N 1
ATOM 2780 C CA . GLY A 1 354 ? -3.133 14.933 -14.522 1.00 78.75 354 GLY A CA 1
ATOM 2781 C C . GLY A 1 354 ? -2.117 14.681 -13.403 1.00 78.75 354 GLY A C 1
ATOM 2782 O O . GLY A 1 354 ? -1.008 14.225 -13.680 1.00 78.75 354 GLY A O 1
ATOM 2783 N N . PHE A 1 355 ? -2.488 14.888 -12.136 1.00 78.25 355 PHE A N 1
ATOM 2784 C CA . PHE A 1 355 ? -1.603 14.615 -11.010 1.00 78.25 355 PHE A CA 1
ATOM 2785 C C . PHE A 1 355 ? -1.431 13.115 -10.800 1.00 78.25 355 PHE A C 1
ATOM 2787 O O . PHE A 1 355 ? -2.384 12.381 -10.548 1.00 78.25 355 PHE A O 1
ATOM 2794 N N . GLY A 1 356 ? -0.187 12.654 -10.822 1.00 77.00 356 GLY A N 1
ATOM 2795 C CA . GLY A 1 356 ? 0.145 11.248 -10.652 1.00 77.00 356 GLY A CA 1
ATOM 2796 C C . GLY A 1 356 ? 1.542 11.041 -10.078 1.00 77.00 356 GLY A C 1
ATOM 2797 O O . GLY A 1 356 ? 2.235 11.999 -9.735 1.00 77.00 356 GLY A O 1
ATOM 2798 N N . PRO A 1 357 ? 1.974 9.780 -9.937 1.00 76.94 357 PRO A N 1
ATOM 2799 C CA . PRO A 1 357 ? 3.300 9.482 -9.428 1.00 76.94 357 PRO A CA 1
ATOM 2800 C C . PRO A 1 357 ? 4.377 9.900 -10.440 1.00 76.94 357 PRO A C 1
ATOM 2802 O O . PRO A 1 357 ? 4.629 9.173 -11.399 1.00 76.94 357 PRO A O 1
ATOM 2805 N N . PHE A 1 358 ? 5.064 11.018 -10.200 1.00 80.88 358 PHE A N 1
ATOM 2806 C CA . PHE A 1 358 ? 6.212 11.438 -11.004 1.00 80.88 358 PHE A CA 1
ATOM 2807 C C . PHE A 1 358 ? 7.522 11.268 -10.228 1.00 80.88 358 PHE A C 1
ATOM 2809 O O . PHE A 1 358 ? 7.705 11.824 -9.152 1.00 80.88 358 PHE A O 1
ATOM 2816 N N . ARG A 1 359 ? 8.427 10.442 -10.765 1.00 80.25 359 ARG A N 1
ATOM 2817 C CA . ARG A 1 359 ? 9.675 10.002 -10.117 1.00 80.25 359 ARG A CA 1
ATOM 2818 C C . ARG A 1 359 ? 10.891 10.344 -10.953 1.00 80.25 359 ARG A C 1
ATOM 2820 O O . ARG A 1 359 ? 10.835 10.268 -12.178 1.00 80.25 359 ARG A O 1
ATOM 2827 N N . TRP A 1 360 ? 12.011 10.565 -10.279 1.00 81.50 360 TRP A N 1
ATOM 2828 C CA . TRP A 1 360 ? 13.329 10.600 -10.903 1.00 81.50 360 TRP A CA 1
ATOM 2829 C C . TRP A 1 360 ? 14.345 9.798 -10.093 1.00 81.50 360 TRP A C 1
ATOM 2831 O O . TRP A 1 360 ? 14.123 9.447 -8.933 1.00 81.50 360 TRP A O 1
ATOM 2841 N N . VAL A 1 361 ? 15.470 9.487 -10.729 1.00 79.94 361 VAL A N 1
ATOM 2842 C CA . VAL A 1 361 ? 16.610 8.808 -10.115 1.00 79.94 361 VAL A CA 1
ATOM 2843 C C . VAL A 1 361 ? 17.877 9.537 -10.540 1.00 79.94 361 VAL A C 1
ATOM 2845 O O . VAL A 1 361 ? 18.090 9.766 -11.731 1.00 79.94 361 VAL A O 1
ATOM 2848 N N . CYS A 1 362 ? 18.724 9.888 -9.574 1.00 82.56 362 CYS A N 1
ATOM 2849 C CA . CYS A 1 362 ? 20.018 10.511 -9.836 1.00 82.56 362 CYS A CA 1
ATOM 2850 C C . CYS A 1 362 ? 21.021 9.424 -10.249 1.00 82.56 362 CYS A C 1
ATOM 2852 O O . CYS A 1 362 ? 21.448 8.610 -9.429 1.00 82.56 362 CYS A O 1
ATOM 2854 N N . THR A 1 363 ? 21.391 9.384 -11.532 1.00 80.12 363 THR A N 1
ATOM 2855 C CA . THR A 1 363 ? 22.266 8.332 -12.091 1.00 80.12 363 THR A CA 1
ATOM 2856 C C . THR A 1 363 ? 23.713 8.400 -11.596 1.00 80.12 363 THR A C 1
ATOM 2858 O O . THR A 1 363 ? 24.476 7.466 -11.826 1.00 80.12 363 THR A O 1
ATOM 2861 N N . SER A 1 364 ? 24.105 9.492 -10.934 1.00 82.88 364 SER A N 1
ATOM 2862 C CA . SER A 1 364 ? 25.382 9.618 -10.220 1.00 82.88 364 SER A CA 1
ATOM 2863 C C . SER A 1 364 ? 25.462 8.698 -8.999 1.00 82.88 364 SER A C 1
ATOM 2865 O O . SER A 1 364 ? 26.548 8.268 -8.619 1.00 82.88 364 SER A O 1
ATOM 2867 N N . GLY A 1 365 ? 24.313 8.383 -8.389 1.00 78.56 365 GLY A N 1
ATOM 2868 C CA . GLY A 1 365 ? 24.237 7.725 -7.088 1.00 78.56 365 GLY A CA 1
ATOM 2869 C C . GLY A 1 365 ? 24.615 8.622 -5.903 1.00 78.56 365 GLY A C 1
ATOM 2870 O O . GLY A 1 365 ? 24.641 8.107 -4.784 1.00 78.56 365 GLY A O 1
ATOM 2871 N N . ASP A 1 366 ? 24.882 9.912 -6.134 1.00 83.69 366 ASP A N 1
ATOM 2872 C CA . ASP A 1 366 ? 25.249 10.890 -5.106 1.00 83.69 366 ASP A CA 1
ATOM 2873 C C . ASP A 1 366 ? 23.992 11.411 -4.376 1.00 83.69 366 ASP A C 1
ATOM 2875 O O . ASP A 1 366 ? 23.054 11.883 -5.029 1.00 83.69 366 ASP A O 1
ATOM 2879 N N . PRO A 1 367 ? 23.925 11.323 -3.034 1.00 83.12 367 PRO A N 1
ATOM 2880 C CA . PRO A 1 367 ? 22.846 11.925 -2.256 1.00 83.12 367 PRO A CA 1
ATOM 2881 C C . PRO A 1 367 ? 22.720 13.448 -2.414 1.00 83.12 367 PRO A C 1
ATOM 2883 O O . PRO A 1 367 ? 21.617 13.966 -2.254 1.00 83.12 367 PRO A O 1
ATOM 2886 N N . GLU A 1 368 ? 23.796 14.167 -2.737 1.00 90.88 368 GLU A N 1
ATOM 2887 C CA . GLU A 1 368 ? 23.750 15.627 -2.900 1.00 90.88 368 GLU A CA 1
ATOM 2888 C C . GLU A 1 368 ? 22.984 16.040 -4.165 1.00 90.88 368 GLU A C 1
ATOM 2890 O O . GLU A 1 368 ? 22.232 17.018 -4.155 1.00 90.88 368 GLU A O 1
ATOM 2895 N N . ASP A 1 369 ? 23.085 15.248 -5.240 1.00 86.75 369 ASP A N 1
ATOM 2896 C CA . ASP A 1 369 ? 22.274 15.455 -6.445 1.00 86.75 369 ASP A CA 1
ATOM 2897 C C . ASP A 1 369 ? 20.787 15.326 -6.117 1.00 86.75 369 ASP A C 1
ATOM 2899 O O . ASP A 1 369 ? 19.966 16.087 -6.626 1.00 86.75 369 ASP A O 1
ATOM 2903 N N . LEU A 1 370 ? 20.436 14.379 -5.240 1.00 84.12 370 LEU A N 1
ATOM 2904 C CA . LEU A 1 370 ? 19.068 14.244 -4.768 1.00 84.12 370 LEU A CA 1
ATOM 2905 C C . LEU A 1 370 ? 18.630 15.483 -3.984 1.00 84.12 370 LEU A C 1
ATOM 2907 O O . LEU A 1 370 ? 17.632 16.093 -4.355 1.00 84.12 370 LEU A O 1
ATOM 2911 N N . ALA A 1 371 ? 19.394 15.896 -2.970 1.00 84.44 371 ALA A N 1
ATOM 2912 C CA . ALA A 1 371 ? 19.079 17.085 -2.175 1.00 84.44 371 ALA A CA 1
ATOM 2913 C C . ALA A 1 371 ? 18.928 18.344 -3.049 1.00 84.44 371 ALA A C 1
ATOM 2915 O O . ALA A 1 371 ? 18.040 19.169 -2.832 1.00 84.44 371 ALA A O 1
ATOM 2916 N N . THR A 1 372 ? 19.744 18.458 -4.097 1.00 92.00 372 THR A N 1
ATOM 2917 C CA . THR A 1 372 ? 19.640 19.534 -5.086 1.00 92.00 372 THR A CA 1
ATOM 2918 C C . THR A 1 372 ? 18.338 19.443 -5.883 1.00 92.00 372 THR A C 1
ATOM 2920 O O . THR A 1 372 ? 17.623 20.437 -6.008 1.00 92.00 372 THR A O 1
ATOM 2923 N N . THR A 1 373 ? 17.982 18.262 -6.404 1.00 87.88 373 THR A N 1
ATOM 2924 C CA . THR A 1 373 ? 16.695 18.076 -7.096 1.00 87.88 373 THR A CA 1
ATOM 2925 C C . THR A 1 373 ? 15.492 18.299 -6.175 1.00 87.88 373 THR A C 1
ATOM 2927 O O . THR A 1 373 ? 14.468 18.820 -6.623 1.00 87.88 373 THR A O 1
ATOM 2930 N N . ASP A 1 374 ? 15.622 18.000 -4.882 1.00 82.25 374 ASP A N 1
ATOM 2931 C CA . ASP A 1 374 ? 14.602 18.271 -3.871 1.00 82.25 374 ASP A CA 1
ATOM 2932 C C . ASP A 1 374 ? 14.388 19.778 -3.704 1.00 82.25 374 ASP A C 1
ATOM 2934 O O . ASP A 1 374 ? 13.260 20.270 -3.735 1.00 82.25 374 ASP A O 1
ATOM 2938 N N . PHE A 1 375 ? 15.474 20.540 -3.598 1.00 88.06 375 PHE A N 1
ATOM 2939 C CA . PHE A 1 375 ? 15.405 21.995 -3.525 1.00 88.06 375 PHE A CA 1
ATOM 2940 C C . PHE A 1 375 ? 14.778 22.604 -4.789 1.00 88.06 375 PHE A C 1
ATOM 2942 O O . PHE A 1 375 ? 13.843 23.401 -4.688 1.00 88.06 375 PHE A O 1
ATOM 2949 N N . ILE A 1 376 ? 15.238 22.185 -5.977 1.00 91.25 376 ILE A N 1
ATOM 2950 C CA . ILE A 1 376 ? 14.704 22.652 -7.270 1.00 91.25 376 ILE A CA 1
ATOM 2951 C C . ILE A 1 376 ? 13.201 22.401 -7.342 1.00 91.25 376 ILE A C 1
ATOM 2953 O O . ILE A 1 376 ? 12.427 23.293 -7.673 1.00 91.25 376 ILE A O 1
ATOM 2957 N N . SER A 1 377 ? 12.782 21.185 -7.018 1.00 86.38 377 SER A N 1
ATOM 2958 C CA . SER A 1 377 ? 11.379 20.810 -7.109 1.00 86.38 377 SER A CA 1
ATOM 2959 C C . SER A 1 377 ? 10.475 21.525 -6.121 1.00 86.38 377 SER A C 1
ATOM 2961 O O . SER A 1 377 ? 9.383 21.939 -6.502 1.00 86.38 377 SER A O 1
ATOM 2963 N N . THR A 1 378 ? 10.939 21.718 -4.886 1.00 83.81 378 THR A N 1
ATOM 2964 C CA . THR A 1 378 ? 10.229 22.524 -3.887 1.00 83.81 378 THR A CA 1
ATOM 2965 C C . THR A 1 378 ? 10.034 23.942 -4.414 1.00 83.81 378 THR A C 1
ATOM 2967 O O . THR A 1 378 ? 8.909 24.426 -4.444 1.00 83.81 378 THR A O 1
ATOM 2970 N N . THR A 1 379 ? 11.105 24.550 -4.930 1.00 88.19 379 THR A N 1
ATOM 2971 C CA . THR A 1 379 ? 11.090 25.918 -5.469 1.00 88.19 379 THR A CA 1
ATOM 2972 C C . THR A 1 379 ? 10.103 26.049 -6.627 1.00 88.19 379 THR A C 1
ATOM 2974 O O . THR A 1 379 ? 9.258 26.936 -6.619 1.00 88.19 379 THR A O 1
ATOM 2977 N N . VAL A 1 380 ? 10.148 25.129 -7.598 1.00 87.81 380 VAL A N 1
ATOM 2978 C CA . VAL A 1 380 ? 9.227 25.132 -8.747 1.00 87.81 380 VAL A CA 1
ATOM 2979 C C . VAL A 1 380 ? 7.774 25.002 -8.294 1.00 87.81 380 VAL A C 1
ATOM 2981 O O . VAL A 1 380 ? 6.908 25.705 -8.805 1.00 87.81 380 VAL A O 1
ATOM 2984 N N . LEU A 1 381 ? 7.482 24.122 -7.334 1.00 82.00 381 LEU A N 1
ATOM 2985 C CA . LEU A 1 381 ? 6.119 23.955 -6.830 1.00 82.00 381 LEU A CA 1
ATOM 2986 C C . LEU A 1 381 ? 5.641 25.189 -6.058 1.00 82.00 381 LEU A C 1
ATOM 2988 O O . LEU A 1 381 ? 4.504 25.606 -6.250 1.00 82.00 381 LEU A O 1
ATOM 2992 N N . GLU A 1 382 ? 6.493 25.801 -5.235 1.00 82.44 382 GLU A N 1
ATOM 2993 C CA . GLU A 1 382 ? 6.188 27.058 -4.540 1.00 82.44 382 GLU A CA 1
ATOM 2994 C C . GLU A 1 382 ? 5.925 28.199 -5.534 1.00 82.44 382 GLU A C 1
ATOM 2996 O O . GLU A 1 382 ? 4.943 28.929 -5.400 1.00 82.44 382 GLU A O 1
ATOM 3001 N N . GLU A 1 383 ? 6.738 28.318 -6.584 1.00 86.06 383 GLU A N 1
ATOM 3002 C CA . GLU A 1 383 ? 6.532 29.293 -7.656 1.00 86.06 383 GLU A CA 1
ATOM 3003 C C . GLU A 1 383 ? 5.220 29.059 -8.411 1.00 86.06 383 GLU A C 1
ATOM 3005 O O . GLU A 1 383 ? 4.480 30.014 -8.642 1.00 86.06 383 GLU A O 1
ATOM 3010 N N . LEU A 1 384 ? 4.894 27.809 -8.759 1.00 82.19 384 LEU A N 1
ATOM 3011 C CA . LEU A 1 384 ? 3.626 27.463 -9.413 1.00 82.19 384 LEU A CA 1
ATOM 3012 C C . LEU A 1 384 ? 2.422 27.828 -8.537 1.00 82.19 384 LEU A C 1
ATOM 3014 O O . LEU A 1 384 ? 1.443 28.379 -9.041 1.00 82.19 384 LEU A O 1
ATOM 3018 N N . ILE A 1 385 ? 2.519 27.588 -7.225 1.00 77.75 385 ILE A N 1
ATOM 3019 C CA . ILE A 1 385 ? 1.503 27.991 -6.245 1.00 77.75 385 ILE A CA 1
ATOM 3020 C C . ILE A 1 385 ? 1.354 29.520 -6.214 1.00 77.75 385 ILE A C 1
ATOM 3022 O O . ILE A 1 385 ? 0.239 30.032 -6.133 1.00 77.75 385 ILE A O 1
ATOM 3026 N N . HIS A 1 386 ? 2.458 30.265 -6.312 1.00 78.88 386 HIS A N 1
ATOM 3027 C CA . HIS A 1 386 ? 2.439 31.729 -6.326 1.00 78.88 386 HIS A CA 1
ATOM 3028 C C . HIS A 1 386 ? 1.962 32.343 -7.657 1.00 78.88 386 HIS A C 1
ATOM 3030 O O . HIS A 1 386 ? 1.391 33.435 -7.641 1.00 78.88 386 HIS A O 1
ATOM 3036 N N . GLN A 1 387 ? 2.188 31.686 -8.801 1.00 75.94 387 GLN A N 1
ATOM 3037 C CA . GLN A 1 387 ? 1.921 32.230 -10.142 1.00 75.94 387 GLN A CA 1
ATOM 3038 C C . GLN A 1 387 ? 0.482 32.021 -10.651 1.00 75.94 387 GLN A C 1
ATOM 3040 O O . GLN A 1 387 ? 0.077 32.714 -11.586 1.00 75.94 387 GLN A O 1
ATOM 3045 N N . GLY A 1 388 ? -0.316 31.116 -10.071 1.00 56.59 388 GLY A N 1
ATOM 3046 C CA . GLY A 1 388 ? -1.635 30.779 -10.621 1.00 56.59 388 GLY A CA 1
ATOM 3047 C C . GLY A 1 388 ? -2.692 30.311 -9.617 1.00 56.59 388 GLY A C 1
ATOM 3048 O O . GLY A 1 388 ? -2.760 29.128 -9.319 1.00 56.59 388 GLY A O 1
ATOM 3049 N N . GLY A 1 389 ? -3.572 31.253 -9.236 1.00 43.94 389 GLY A N 1
ATOM 3050 C CA . GLY A 1 389 ? -5.040 31.138 -9.104 1.00 43.94 389 GLY A CA 1
ATOM 3051 C C . GLY A 1 389 ? -5.643 30.220 -8.030 1.00 43.94 389 GLY A C 1
ATOM 3052 O O . GLY A 1 389 ? -5.325 29.043 -7.953 1.00 43.94 389 GLY A O 1
ATOM 3053 N N . GLU A 1 390 ? -6.640 30.725 -7.291 1.00 46.81 390 GLU A N 1
ATOM 3054 C CA . GLU A 1 390 ? -7.444 30.024 -6.261 1.00 46.81 390 GLU A CA 1
ATOM 3055 C C . GLU A 1 390 ? -7.987 28.634 -6.668 1.00 46.81 390 GLU A C 1
ATOM 3057 O O . GLU A 1 390 ? -8.355 27.845 -5.810 1.00 46.81 390 GLU A O 1
ATOM 3062 N N . THR A 1 391 ? -7.986 28.282 -7.956 1.00 43.03 391 THR A N 1
ATOM 3063 C CA . THR A 1 391 ? -8.339 26.948 -8.472 1.00 43.03 391 THR A CA 1
ATOM 3064 C C . THR A 1 391 ? -7.268 25.876 -8.225 1.00 43.03 391 THR A C 1
ATOM 3066 O O . THR A 1 391 ? -7.579 24.688 -8.275 1.00 43.03 391 THR A O 1
ATOM 3069 N N . CYS A 1 392 ? -6.017 26.264 -7.955 1.00 42.75 392 CYS A N 1
ATOM 3070 C CA . CYS A 1 392 ? -4.931 25.349 -7.584 1.00 42.75 392 CYS A CA 1
ATOM 3071 C C . CYS A 1 392 ? -4.851 25.122 -6.060 1.00 42.75 392 CYS A C 1
ATOM 3073 O O . CYS A 1 392 ? -4.153 24.222 -5.583 1.00 42.75 392 CYS A O 1
ATOM 3075 N N . CYS A 1 393 ? -5.602 25.916 -5.293 1.00 38.78 393 CYS A N 1
ATOM 3076 C CA . CYS A 1 393 ? -5.734 25.796 -3.853 1.00 38.78 393 CYS A CA 1
ATOM 3077 C C . CYS A 1 393 ? -6.974 24.966 -3.517 1.00 38.78 393 CYS A C 1
ATOM 3079 O O . CYS A 1 393 ? -8.073 25.493 -3.433 1.00 38.78 393 CYS A O 1
ATOM 3081 N N . LEU A 1 394 ? -6.738 23.690 -3.205 1.00 45.72 394 LEU A N 1
ATOM 3082 C CA . LEU A 1 394 ? -7.596 22.863 -2.350 1.00 45.72 394 LEU A CA 1
ATOM 3083 C C . LEU A 1 394 ? -8.934 22.427 -2.984 1.00 45.72 394 LEU A C 1
ATOM 3085 O O . LEU A 1 394 ? -9.799 23.219 -3.334 1.00 45.72 394 LEU A O 1
ATOM 3089 N N . LEU A 1 395 ? -9.151 21.109 -3.030 1.00 32.50 395 LEU A N 1
ATOM 3090 C CA . LEU A 1 395 ? -10.492 20.533 -3.141 1.00 32.50 395 LEU A CA 1
ATOM 3091 C C . LEU A 1 395 ? -11.269 20.875 -1.85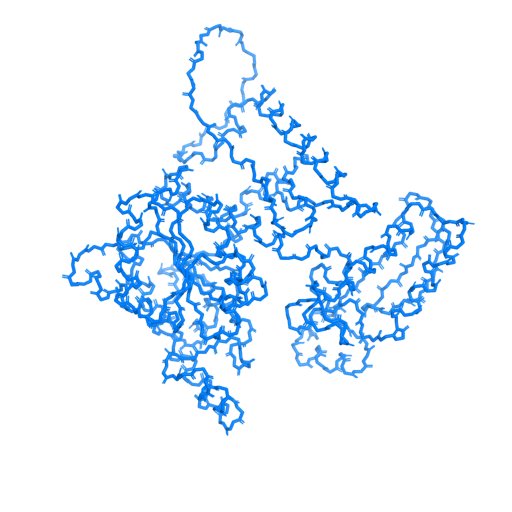8 1.00 32.50 395 LEU A C 1
ATOM 3093 O O . LEU A 1 395 ? -11.274 20.089 -0.909 1.00 32.50 395 LEU A O 1
ATOM 3097 N N . THR A 1 396 ? -11.890 22.051 -1.807 1.00 29.73 396 THR A N 1
ATOM 3098 C CA . THR A 1 396 ? -12.937 22.367 -0.836 1.00 29.73 396 THR A CA 1
ATOM 3099 C C . THR A 1 396 ? -14.278 21.890 -1.384 1.00 29.73 396 THR A C 1
ATOM 3101 O O . THR A 1 396 ? -14.621 22.051 -2.554 1.00 29.73 396 THR A O 1
ATOM 3104 N N . THR A 1 397 ? -15.026 21.205 -0.529 1.00 33.00 397 THR A N 1
ATOM 3105 C CA . THR A 1 397 ? -16.365 20.707 -0.819 1.00 33.00 397 THR A CA 1
ATOM 3106 C C . THR A 1 397 ? -17.377 21.832 -0.667 1.00 33.00 397 THR A C 1
ATOM 3108 O O . THR A 1 397 ? -17.802 22.099 0.452 1.00 33.00 397 THR A O 1
ATOM 3111 N N . GLU A 1 398 ? -17.846 22.407 -1.768 1.00 29.88 398 GLU A N 1
ATOM 3112 C CA . GLU A 1 398 ? -19.221 22.901 -1.836 1.00 29.88 398 GLU A CA 1
ATOM 3113 C C . GLU A 1 398 ? -19.853 22.405 -3.132 1.00 29.88 398 GLU A C 1
ATOM 3115 O O . GLU A 1 398 ? -19.425 22.710 -4.244 1.00 29.88 398 GLU A O 1
ATOM 3120 N N . GLY A 1 399 ? -20.851 21.538 -2.970 1.00 31.34 399 GLY A N 1
ATOM 3121 C CA . GLY A 1 399 ? -21.691 21.099 -4.063 1.00 31.34 399 GLY A CA 1
ATOM 3122 C C . GLY A 1 399 ? -22.580 22.249 -4.498 1.00 31.34 399 GLY A C 1
ATOM 3123 O O . GLY A 1 399 ? -23.688 22.361 -4.002 1.00 31.34 399 GLY A O 1
ATOM 3124 N N . GLU A 1 400 ? -22.114 23.061 -5.438 1.00 24.98 400 GLU A N 1
ATOM 3125 C CA . GLU A 1 400 ? -22.971 23.825 -6.334 1.00 24.98 400 GLU A CA 1
ATOM 3126 C C . GLU A 1 400 ? -22.206 24.156 -7.618 1.00 24.98 400 GLU A C 1
ATOM 3128 O O . GLU A 1 400 ? -21.091 24.671 -7.630 1.00 24.98 400 GLU A O 1
ATOM 3133 N N . THR A 1 401 ? -22.809 23.780 -8.737 1.00 32.38 401 THR A N 1
ATOM 3134 C CA . THR A 1 401 ? -22.291 23.966 -10.088 1.00 32.38 401 THR A CA 1
ATOM 3135 C C . THR A 1 401 ? -22.083 25.452 -10.392 1.00 32.38 401 THR A C 1
ATOM 3137 O O . THR A 1 401 ? -23.043 26.116 -10.770 1.00 32.38 401 THR A O 1
ATOM 3140 N N . ILE A 1 402 ? -20.857 25.983 -10.326 1.00 24.64 402 ILE A N 1
ATOM 3141 C CA . ILE A 1 402 ? -20.515 27.259 -10.982 1.00 24.64 402 ILE A CA 1
ATOM 3142 C C . ILE A 1 402 ? -19.108 27.183 -11.585 1.00 24.64 402 ILE A C 1
ATOM 3144 O O . ILE A 1 402 ? -18.138 27.701 -11.047 1.00 24.64 402 ILE A O 1
ATOM 3148 N N . CYS A 1 403 ? -19.008 26.599 -12.780 1.00 22.58 403 CYS A N 1
ATOM 3149 C CA . CYS A 1 403 ? -17.950 26.973 -13.715 1.00 22.58 403 CYS A CA 1
ATOM 3150 C C . CYS A 1 403 ? -18.520 28.055 -14.642 1.00 22.58 403 CYS A C 1
ATOM 3152 O O . CYS A 1 403 ? -19.135 27.762 -15.667 1.00 22.58 403 CYS A O 1
ATOM 3154 N N . LYS A 1 404 ? -18.333 29.326 -14.277 1.00 21.77 404 LYS A N 1
ATOM 3155 C CA . LYS A 1 404 ? -18.299 30.420 -15.251 1.00 21.77 404 LYS A CA 1
ATOM 3156 C C . LYS A 1 404 ? -16.895 31.000 -15.230 1.00 21.77 404 LYS A C 1
ATOM 3158 O O . LYS A 1 404 ? -16.554 31.793 -14.364 1.00 21.77 404 LYS A O 1
ATOM 3163 N N . CYS A 1 405 ? -16.090 30.587 -16.207 1.00 25.48 405 CYS A N 1
ATOM 3164 C CA . CYS A 1 405 ? -14.919 31.348 -16.613 1.00 25.48 405 CYS A CA 1
ATOM 3165 C C . CYS A 1 405 ? -15.355 32.771 -16.979 1.00 25.48 405 CYS A C 1
ATOM 3167 O O . CYS A 1 405 ? -16.130 32.963 -17.916 1.00 25.48 405 CYS A O 1
ATOM 3169 N N . SER A 1 406 ? -14.799 33.763 -16.294 1.00 21.95 406 SER A N 1
ATOM 3170 C CA . SER A 1 406 ? -14.680 35.122 -16.810 1.00 21.95 406 SER A CA 1
ATOM 3171 C C . SER A 1 406 ? -13.289 35.636 -16.467 1.00 21.95 406 SER A C 1
ATOM 3173 O O . SER A 1 406 ? -12.994 35.958 -15.319 1.00 21.95 406 SER A O 1
ATOM 3175 N N . CYS A 1 407 ? -12.423 35.651 -17.477 1.00 26.16 407 CYS A N 1
ATOM 3176 C CA . CYS A 1 407 ? -11.148 36.347 -17.445 1.00 26.16 407 CYS A CA 1
ATOM 3177 C C . CYS A 1 407 ? -11.362 37.865 -17.288 1.00 26.16 407 CYS A C 1
ATOM 3179 O O . CYS A 1 407 ? -12.325 38.405 -17.827 1.00 26.16 407 CYS A O 1
ATOM 3181 N N . PHE A 1 408 ? -10.385 38.524 -16.653 1.00 27.28 408 PHE A N 1
ATOM 3182 C CA . PHE A 1 408 ? -10.168 39.976 -16.564 1.00 27.28 408 PHE A CA 1
ATOM 3183 C C . PHE A 1 408 ? -11.216 40.817 -15.812 1.00 27.28 408 PHE A C 1
ATOM 3185 O O . PHE A 1 408 ? -12.233 41.203 -16.375 1.00 27.28 408 PHE A O 1
ATOM 3192 N N . GLN A 1 409 ? -10.850 41.286 -14.613 1.00 21.91 409 GLN A N 1
ATOM 3193 C CA . GLN A 1 409 ? -10.739 42.725 -14.331 1.00 21.91 409 GLN A CA 1
ATOM 3194 C C . GLN A 1 409 ? -9.905 42.985 -13.064 1.00 21.91 409 GLN A C 1
ATOM 3196 O O . GLN A 1 409 ? -10.000 42.259 -12.082 1.00 21.91 409 GLN A O 1
ATOM 3201 N N . GLN A 1 410 ? -9.050 44.008 -13.148 1.00 29.42 410 GLN A N 1
ATOM 3202 C CA . GLN A 1 410 ? -8.202 44.542 -12.078 1.00 29.42 410 GLN A CA 1
ATOM 3203 C C . GLN A 1 410 ? -9.018 45.020 -10.870 1.00 29.42 410 GLN A C 1
ATOM 3205 O O . GLN A 1 410 ? -10.073 45.628 -11.046 1.00 29.42 410 GLN A O 1
ATOM 3210 N N . GLY A 1 411 ? -8.452 44.880 -9.671 1.00 22.22 411 GLY A N 1
ATOM 3211 C CA . GLY A 1 411 ? -8.883 45.629 -8.491 1.00 22.22 411 GLY A CA 1
ATOM 3212 C C . GLY A 1 411 ? -8.273 45.090 -7.201 1.00 22.22 411 GLY A C 1
ATOM 3213 O O . GLY A 1 411 ? -8.514 43.943 -6.846 1.00 22.22 411 GLY A O 1
ATOM 3214 N N . ASP A 1 412 ? -7.482 45.929 -6.533 1.00 26.86 412 ASP A N 1
ATOM 3215 C CA . ASP A 1 412 ? -6.877 45.722 -5.212 1.00 26.86 412 ASP A CA 1
ATOM 3216 C C . ASP A 1 412 ? -7.873 45.236 -4.143 1.00 26.86 412 ASP A C 1
ATOM 3218 O O . ASP A 1 412 ? -8.997 45.735 -4.115 1.00 26.86 412 ASP A O 1
ATOM 3222 N N . LEU A 1 413 ? -7.429 44.347 -3.232 1.00 23.09 413 LEU A N 1
ATOM 3223 C CA . LEU A 1 413 ? -7.753 44.258 -1.783 1.00 23.09 413 LEU A CA 1
ATOM 3224 C C . LEU A 1 413 ? -7.061 43.010 -1.149 1.00 23.09 413 LEU A C 1
ATOM 3226 O O . LEU A 1 413 ? -6.521 42.181 -1.878 1.00 23.09 413 LEU A O 1
ATOM 3230 N N . PRO A 1 414 ? -6.926 42.923 0.193 1.00 23.78 414 PRO A N 1
ATOM 3231 C CA . PRO A 1 414 ? -5.664 42.587 0.845 1.00 23.78 414 PRO A CA 1
ATOM 3232 C C . PRO A 1 414 ? -5.480 41.104 1.186 1.00 23.78 414 PRO A C 1
ATOM 3234 O O . PRO A 1 414 ? -6.425 40.368 1.446 1.00 23.78 414 PRO A O 1
ATOM 3237 N N . LEU A 1 415 ? -4.199 40.744 1.292 1.00 32.22 415 LEU A N 1
ATOM 3238 C CA . LEU A 1 415 ? -3.645 39.542 1.912 1.00 32.22 415 LEU A CA 1
ATOM 3239 C C . LEU A 1 415 ? -4.419 39.105 3.168 1.00 32.22 415 LEU A C 1
ATOM 3241 O O . LEU A 1 415 ? -4.312 39.730 4.225 1.00 32.22 415 LEU A O 1
ATOM 3245 N N . SER A 1 416 ? -5.093 37.960 3.083 1.00 21.97 416 SER A N 1
ATOM 3246 C CA . SER A 1 416 ? -5.406 37.139 4.247 1.00 21.97 416 SER A CA 1
ATOM 3247 C C . SER A 1 416 ? -4.780 35.763 4.054 1.00 21.97 416 SER A C 1
ATOM 3249 O O . SER A 1 416 ? -5.192 34.991 3.191 1.00 21.97 416 SER A O 1
ATOM 3251 N N . ASN A 1 417 ? -3.749 35.497 4.857 1.00 31.73 417 ASN A N 1
ATOM 3252 C CA . ASN A 1 417 ? -3.164 34.179 5.076 1.00 31.73 417 ASN A CA 1
ATOM 3253 C C . ASN A 1 417 ? -4.278 33.178 5.378 1.00 31.73 417 ASN A C 1
ATOM 3255 O O . ASN A 1 417 ? -4.971 33.421 6.355 1.00 31.73 417 ASN A O 1
ATOM 3259 N N . HIS A 1 418 ? -4.410 32.087 4.617 1.00 27.84 418 HIS A N 1
ATOM 3260 C CA . HIS A 1 418 ? -4.781 30.739 5.083 1.00 27.84 418 HIS A CA 1
ATOM 3261 C C . HIS A 1 418 ? -4.897 29.779 3.885 1.00 27.84 418 HIS A C 1
ATOM 3263 O O . HIS A 1 418 ? -5.673 30.023 2.971 1.00 27.84 418 HIS A O 1
ATOM 3269 N N . GLY A 1 419 ? -4.148 28.671 3.918 1.00 25.77 419 GLY A N 1
ATOM 3270 C CA . GLY A 1 419 ? -4.279 27.565 2.962 1.00 25.77 419 GLY A CA 1
ATOM 3271 C C . GLY A 1 419 ? -2.945 26.875 2.689 1.00 25.77 419 GLY A C 1
ATOM 3272 O O . GLY A 1 419 ? -2.282 27.176 1.706 1.00 25.77 419 GLY A O 1
ATOM 3273 N N . ASN A 1 420 ? -2.521 25.965 3.570 1.00 25.95 420 ASN A N 1
ATOM 3274 C CA . ASN A 1 420 ? -1.309 25.176 3.343 1.00 25.95 420 ASN A CA 1
ATOM 3275 C C . ASN A 1 420 ? -1.578 24.113 2.267 1.00 25.95 420 ASN A C 1
ATOM 3277 O O . ASN A 1 420 ? -2.306 23.150 2.513 1.00 25.95 420 ASN A O 1
ATOM 3281 N N . ILE A 1 421 ? -0.948 24.252 1.101 1.00 31.16 421 ILE A N 1
ATOM 3282 C CA . ILE A 1 421 ? -0.783 23.156 0.143 1.00 31.16 421 ILE A CA 1
ATOM 3283 C C . ILE A 1 421 ? 0.305 22.230 0.681 1.00 31.16 421 ILE A C 1
ATOM 3285 O O . ILE A 1 421 ? 1.387 22.671 1.066 1.00 31.16 421 ILE A O 1
ATOM 3289 N N . LEU A 1 422 ? 0.015 20.932 0.728 1.00 33.50 422 LEU A N 1
ATOM 3290 C CA . LEU A 1 422 ? 0.979 19.942 1.181 1.00 33.50 422 LEU A CA 1
ATOM 3291 C C . LEU A 1 422 ? 1.740 19.371 -0.020 1.00 33.50 422 LEU A C 1
ATOM 3293 O O . LEU A 1 422 ? 1.338 18.366 -0.604 1.00 33.50 422 LEU A O 1
ATOM 3297 N N . VAL A 1 423 ? 2.849 20.019 -0.371 1.00 33.69 423 VAL A N 1
ATOM 3298 C CA . VAL A 1 423 ? 3.906 19.401 -1.176 1.00 33.69 423 VAL A CA 1
ATOM 3299 C C . VAL A 1 423 ? 4.647 18.423 -0.269 1.00 33.69 423 VAL A C 1
ATOM 3301 O O . VAL A 1 423 ? 5.291 18.814 0.704 1.00 33.69 423 VAL A O 1
ATOM 3304 N N . LEU A 1 424 ? 4.511 17.128 -0.536 1.00 34.09 424 LEU A N 1
ATOM 3305 C CA . LEU A 1 424 ? 5.104 16.088 0.297 1.00 34.09 424 LEU A CA 1
ATOM 3306 C C . LEU A 1 424 ? 6.455 15.638 -0.224 1.00 34.09 424 LEU A C 1
ATOM 3308 O O . LEU A 1 424 ? 6.582 14.629 -0.913 1.00 34.09 424 LEU A O 1
ATOM 3312 N N . MET A 1 425 ? 7.479 16.353 0.219 1.00 37.41 425 MET A N 1
ATOM 3313 C CA . MET A 1 425 ? 8.866 15.930 0.094 1.00 37.41 425 MET A CA 1
ATOM 3314 C C . MET A 1 425 ? 9.160 14.895 1.181 1.00 37.41 425 MET A C 1
ATOM 3316 O O . MET A 1 425 ? 9.469 15.226 2.325 1.00 37.41 425 MET A O 1
ATOM 3320 N N . ILE A 1 426 ? 8.988 13.612 0.859 1.00 36.03 426 ILE A N 1
ATOM 3321 C CA . ILE A 1 426 ? 9.274 12.532 1.808 1.00 36.03 426 ILE A CA 1
ATOM 3322 C C . ILE A 1 426 ? 10.740 12.144 1.687 1.00 36.03 426 ILE A C 1
ATOM 3324 O O . ILE A 1 426 ? 11.088 11.276 0.887 1.00 36.03 426 ILE A O 1
ATOM 3328 N N . ASN A 1 427 ? 11.569 12.753 2.536 1.00 33.56 427 ASN A N 1
ATOM 3329 C CA . ASN A 1 427 ? 12.931 12.295 2.770 1.00 33.56 427 ASN A CA 1
ATOM 3330 C C . ASN A 1 427 ? 12.909 11.073 3.703 1.00 33.56 427 ASN A C 1
ATOM 3332 O O . ASN A 1 427 ? 12.623 11.148 4.902 1.00 33.56 427 ASN A O 1
ATOM 3336 N N . SER A 1 428 ? 13.146 9.907 3.112 1.00 34.25 428 SER A N 1
ATOM 3337 C CA . SER A 1 428 ? 13.481 8.682 3.828 1.00 34.25 428 SER A CA 1
ATOM 3338 C C . SER A 1 428 ? 14.902 8.833 4.382 1.00 34.25 428 SER A C 1
ATOM 3340 O O . SER A 1 428 ? 15.806 9.202 3.646 1.00 34.25 428 SER A O 1
ATOM 3342 N N . LEU A 1 429 ? 15.102 8.549 5.675 1.00 34.25 429 LEU A N 1
ATOM 3343 C CA . LEU A 1 429 ? 16.420 8.571 6.340 1.00 34.25 429 LEU A CA 1
ATOM 3344 C C . LEU A 1 429 ? 17.432 7.576 5.742 1.00 34.25 429 LEU A C 1
ATOM 3346 O O . LEU A 1 429 ? 18.606 7.635 6.086 1.00 34.25 429 LEU A O 1
ATOM 3350 N N . ASP A 1 430 ? 16.991 6.716 4.828 1.00 32.78 430 ASP A N 1
ATOM 3351 C CA . ASP A 1 430 ? 17.855 5.938 3.958 1.00 32.78 430 ASP A CA 1
ATOM 3352 C C . ASP A 1 430 ? 17.746 6.507 2.543 1.00 32.78 430 ASP A C 1
ATOM 3354 O O . ASP A 1 430 ? 16.638 6.615 2.010 1.00 32.78 430 ASP A O 1
ATOM 3358 N N . HIS A 1 431 ? 18.904 6.883 1.994 1.00 36.19 431 HIS A N 1
ATOM 3359 C CA . HIS A 1 431 ? 19.155 7.451 0.670 1.00 36.19 431 HIS A CA 1
ATOM 3360 C C . HIS A 1 431 ? 18.113 7.092 -0.416 1.00 36.19 431 HIS A C 1
ATOM 3362 O O . HIS A 1 431 ? 17.686 5.943 -0.507 1.00 36.19 431 HIS A O 1
ATOM 3368 N N . TYR A 1 432 ? 17.854 8.060 -1.309 1.00 36.38 432 TYR A N 1
ATOM 3369 C CA . TYR A 1 432 ? 17.305 7.958 -2.679 1.00 36.38 432 TYR A CA 1
ATOM 3370 C C . TYR A 1 432 ? 15.884 8.512 -2.934 1.00 36.38 432 TYR A C 1
ATOM 3372 O O . TYR A 1 432 ? 14.908 8.036 -2.366 1.00 36.38 432 TYR A O 1
ATOM 3380 N N . SER A 1 433 ? 15.857 9.432 -3.916 1.00 35.50 433 SER A N 1
ATOM 3381 C CA . SER A 1 433 ? 14.775 9.991 -4.747 1.00 35.50 433 SER A CA 1
ATOM 3382 C C . SER A 1 433 ? 13.606 10.705 -4.066 1.00 35.50 433 SER A C 1
ATOM 3384 O O . SER A 1 433 ? 13.298 10.444 -2.918 1.00 35.50 433 SER A O 1
ATOM 3386 N N . ILE A 1 434 ? 12.940 11.618 -4.786 1.00 37.22 434 ILE A N 1
ATOM 3387 C CA . ILE A 1 434 ? 11.657 12.241 -4.423 1.00 37.22 434 ILE A CA 1
ATOM 3388 C C . ILE A 1 434 ? 10.621 11.981 -5.525 1.00 37.22 434 ILE A C 1
ATOM 3390 O O . ILE A 1 434 ? 10.955 11.722 -6.683 1.00 37.22 434 ILE A O 1
ATOM 3394 N N . LEU A 1 435 ? 9.344 11.970 -5.128 1.00 33.91 435 LEU A N 1
ATOM 3395 C CA . LEU A 1 435 ? 8.197 11.951 -6.027 1.00 33.91 435 LEU A CA 1
ATOM 3396 C C . LEU A 1 435 ? 7.524 13.331 -5.988 1.00 33.91 435 LEU A C 1
ATOM 3398 O O . LEU A 1 435 ? 6.923 13.679 -4.977 1.00 33.91 435 LEU A O 1
ATOM 3402 N N . ILE A 1 436 ? 7.615 14.104 -7.067 1.00 32.69 436 ILE A N 1
ATOM 3403 C CA . ILE A 1 436 ? 6.801 15.319 -7.256 1.00 32.69 436 ILE A CA 1
ATOM 3404 C C . ILE A 1 436 ? 5.504 14.887 -7.928 1.00 32.69 436 ILE A C 1
ATOM 3406 O O . ILE A 1 436 ? 5.494 13.925 -8.685 1.00 32.69 436 ILE A O 1
ATOM 3410 N N . MET A 1 437 ? 4.406 15.588 -7.688 1.00 32.50 437 MET A N 1
ATOM 3411 C CA . MET A 1 437 ? 3.228 15.532 -8.548 1.00 32.50 437 MET A CA 1
ATOM 3412 C C . MET A 1 437 ? 3.337 16.679 -9.554 1.00 32.50 437 MET A C 1
ATOM 3414 O O . MET A 1 437 ? 3.247 17.836 -9.157 1.00 32.50 437 MET A O 1
ATOM 3418 N N . ASN A 1 438 ? 3.606 16.368 -10.825 1.00 26.86 438 ASN A N 1
ATOM 3419 C CA . ASN A 1 438 ? 3.723 17.379 -11.877 1.00 26.86 438 ASN A CA 1
ATOM 3420 C C . ASN A 1 438 ? 2.404 17.517 -12.650 1.00 26.86 438 ASN A C 1
ATOM 3422 O O . ASN A 1 438 ? 1.697 16.525 -12.843 1.00 26.86 438 ASN A O 1
ATOM 3426 N N . LEU A 1 439 ? 2.118 18.747 -13.072 1.00 25.05 439 LEU A N 1
ATOM 3427 C CA . LEU A 1 439 ? 1.052 19.121 -14.001 1.00 25.05 439 LEU A CA 1
ATOM 3428 C C . LEU A 1 439 ? 1.468 18.718 -15.426 1.00 25.05 439 LEU A C 1
ATOM 3430 O O . LEU A 1 439 ? 2.630 18.904 -15.797 1.00 25.05 439 LEU A O 1
ATOM 3434 N N . VAL A 1 440 ? 0.537 18.161 -16.206 1.00 24.88 440 VAL A N 1
ATOM 3435 C CA . VAL A 1 440 ? 0.660 18.056 -17.674 1.00 24.88 440 VAL A CA 1
ATOM 3436 C C . VAL A 1 440 ? -0.024 19.253 -18.304 1.00 24.88 440 VAL A C 1
ATOM 3438 O O . VAL A 1 440 ? -1.160 19.550 -17.869 1.00 24.88 440 VAL A O 1
#

Foldseek 3Di:
DDPDADPLLLVLVLLQVVLLDPVQAPDNQCQHRDDVFQHQALDDVLVVVSNVQSVPDDLQWAFEEQQSHGPDIDGHHNPDRNYDYDALDDDVVQSDPVSVVVCSVVRRGGRNDDCSNVSHRFFQVLLLVVLLLLVQLCCCPQVVDNAQQLAEEEEEDLPRNCVSNLQSQQLSLHHYEYEYQDPVSVVVSVVLVSAVEEDQDLVVVLVVLVVRSVVSGRHRYYHNAASLVNLVSQLVCCVVPVDNSHAEYEYDFQLVCCLQRRPAARVDHPVVLVVCSPVPSPVSLLRSLVRLQSSLVSVVSSVVVNHAYAYAPNCSLVSNVVSVHPQACPPDDPPHGPHYHSCPPRCVVVVVQVWDWAKDWDSVLDLVVQVVVLVVLVVVVVVVVVPDDPVVFDPHDDPDDDDDDDDDDDDDDDDDDDGDDDQDQDDRPDDIIGTGGDGD

InterPro domains:
  IPR023637 Urocanase-like [PIRSF001423] (26-382)
  IPR023637 Urocanase-like [PTHR12216] (25-388)
  IPR035085 Urocanase, Rossmann-like domain [PF01175] (123-346)
  IPR035400 Urocanase, N-terminal domain [PF17391] (26-120)
  IPR035401 Urocanase, C-terminal domain [PF17392] (349-383)
  IPR036190 Urocanase superfamily [SSF111326] (22-384)
  IPR038364 Urocanase, central domain superfamily [G3DSA:3.40.50.10730] (128-343)

pLDDT: mean 82.37, std 21.84, range [21.77, 98.88]